Protein AF-A0A9W8CNE1-F1 (afdb_monomer)

Secondary structure (DSSP, 8-state):
-GGGT--GGGEEEEE----S-HHHHHHHHHHHHHHHHHTTPPTT--EEEE-THHHH---GGGHHHHHHHHHHHHHHH-EE---TT-SS--GGGGG-TTEEE-SS-EE-S--SEEEEEEEETTTEEEEEEEE-THHHHHHH-HHHHHHHHHHHHHHHHHHHHHHHHHHTTSS-SS---SS-SS-HHHHHHHHH-TT------GGG-EEEEESSSSTTSPEEEEEETT------EEEEEEEETTEEEEEEPTTS-EEEGGGS--S-SS--SPBHHHHHHGGG-----------------------------------------------------------------------------------------------------------------S-----

Radius of gyration: 38.46 Å; Cα contacts (8 Å, |Δi|>4): 371; chains: 1; bounding box: 72×103×127 Å

Mean predicted aligned error: 19.59 Å

Sequence (399 aa):
LAVWGLTADDIGLASFHGTSTAANDKNESDVLNTKLKHIGRTPGHVLPVVCQKWLTGHSKGAAAGYMLNGILQSMRTGLIPGNRNADNIDADFREYEYLLYLSKSVQTPGIKAALLTSFGFGQVGGELLIVHPDYLFAAAGTNAIDAYNIKLKDRDVKSYRYWQNTLVGNHPFIQVKDHPPYTIEQEKQVLLDPLARAHYDAKTKHLNCRKDATTKSDIVKVYNLGEDVDITCQVKGQLVSGTSVWDMTPDGCYVLDYYLQTGYSGIFKTLCSDLTDSASASQSPGSSSENGSSASSRSSGSSTASSPSNSSNDDDGLDGASDEDSSDIASEDEEGPLLSGDKSSGEHSGHTNSDLSDNISDDASDDESLSSGATGRAYKSAVGAVLAAVGVSCLIPVF

Organism: NCBI:txid147472

Nearest PDB structures (foldseek):
  7q5s-assembly1_D  TM=9.751E-01  e=9.884E-18  Thermochaetoides thermophila DSM 1495
  4v59-assembly1_D  TM=9.818E-01  e=2.657E-17  Thermomyces lanuginosus
  4v59-assembly1_B  TM=9.393E-01  e=1.346E-17  Thermomyces lanuginosus
  2vkz-assembly1_C  TM=9.313E-01  e=1.051E-17  Saccharomyces cerevisiae
  7bc4-assembly1_A  TM=9.118E-01  e=9.884E-18  Komagataella phaffii GS115

Solvent-accessible surface area (backbone atoms only — not comparable to full-atom values): 26806 Å² total; per-residue (Å²): 90,64,95,76,77,38,56,63,69,46,44,53,35,33,36,46,52,40,75,87,38,75,69,55,44,52,50,55,46,51,55,50,33,52,49,41,57,73,66,61,36,56,88,82,66,54,27,40,39,27,36,64,32,78,77,72,48,86,59,65,90,52,38,65,58,56,47,50,52,51,49,56,51,22,44,75,67,15,41,47,64,31,26,75,78,55,82,71,78,63,77,75,60,68,75,35,71,43,60,36,83,36,45,58,65,45,82,48,100,59,37,56,21,34,40,38,44,40,76,46,86,90,82,40,74,48,76,46,82,49,68,42,65,64,64,59,55,70,72,56,42,69,73,54,48,52,59,46,50,58,55,48,53,57,48,48,58,53,50,51,50,54,49,52,36,28,76,76,63,76,42,71,85,74,79,86,76,95,66,70,100,56,52,83,87,42,43,67,58,51,76,72,34,93,80,64,72,88,72,90,73,60,93,84,41,64,49,62,19,10,62,40,54,43,94,84,42,58,76,73,47,73,44,54,78,90,59,88,77,65,73,71,25,29,44,83,39,56,76,53,96,91,41,34,53,22,32,29,30,85,88,70,23,21,34,57,45,90,80,51,95,77,89,67,98,66,90,85,57,62,47,55,76,60,56,63,64,68,71,74,80,82,85,85,91,89,85,90,84,88,87,80,82,89,78,88,79,90,82,92,82,92,83,86,88,82,87,82,89,85,88,82,87,84,88,86,86,80,87,88,83,86,86,87,82,89,85,88,86,84,85,87,82,89,82,89,88,88,83,89,81,87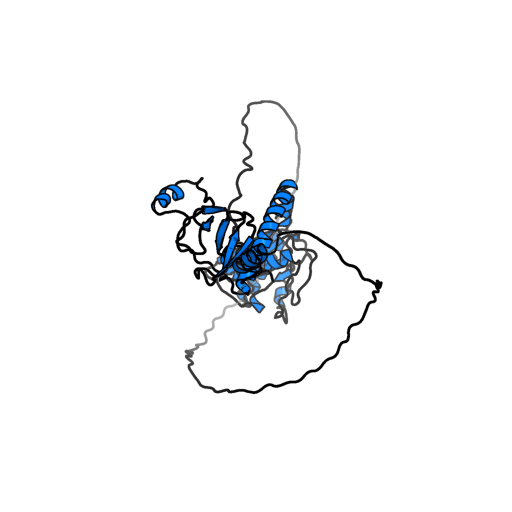,87,89,85,79,89,81,91,83,90,86,90,84,89,84,90,85,82,90,78,90,87,80,90,82,93,87,87,89,86,90,83,93,77,91,78,88,78,80,80,77,87,72,87,90,89,74,88,84,90,82,87,77,87,77,81,91,125

InterPro domains:
  IPR014031 Beta-ketoacyl synthase, C-terminal domain [PF02801] (4-86)
  IPR016039 Thiolase-like [G3DSA:3.40.47.10] (1-210)
  IPR016039 Thiolase-like [SSF53901] (2-134)
  IPR020841 Polyketide synthase, beta-ketoacyl synthase domain [PS52004] (1-132)

Structure (mmCIF, N/CA/C/O backbone):
data_AF-A0A9W8CNE1-F1
#
_entry.id   AF-A0A9W8CNE1-F1
#
loop_
_atom_site.group_PDB
_atom_site.id
_atom_site.type_symbol
_atom_site.label_atom_id
_atom_site.label_alt_id
_atom_site.label_comp_id
_atom_site.label_asym_id
_atom_site.label_entity_id
_atom_site.label_seq_id
_atom_site.pdbx_PDB_ins_code
_atom_site.Cartn_x
_atom_site.Cartn_y
_atom_site.Cartn_z
_atom_site.occupancy
_atom_site.B_iso_or_equiv
_atom_site.auth_seq_id
_atom_site.auth_comp_id
_atom_site.auth_asym_id
_atom_site.auth_atom_id
_atom_site.pdbx_PDB_model_num
ATOM 1 N N . LEU A 1 1 ? -12.112 11.354 3.362 1.00 96.69 1 LEU A N 1
ATOM 2 C CA . LEU A 1 1 ? -13.448 10.762 3.112 1.00 96.69 1 LEU A CA 1
ATOM 3 C C . LEU A 1 1 ? -14.270 11.638 2.165 1.00 96.69 1 LEU A C 1
ATOM 5 O O . LEU A 1 1 ? -14.418 11.242 1.019 1.00 96.69 1 LEU A O 1
ATOM 9 N N . ALA A 1 2 ? -14.681 12.847 2.571 1.00 97.31 2 ALA A N 1
ATOM 10 C CA . ALA A 1 2 ? -15.570 13.722 1.786 1.00 97.31 2 ALA A CA 1
ATOM 11 C C . ALA A 1 2 ? -15.135 13.999 0.330 1.00 97.31 2 ALA A C 1
ATOM 13 O O . ALA A 1 2 ? -15.979 14.006 -0.557 1.00 97.31 2 ALA A O 1
ATOM 14 N N . VAL A 1 3 ? -13.828 14.146 0.061 1.00 97.31 3 VAL A N 1
ATOM 15 C CA . VAL A 1 3 ? -13.279 14.311 -1.308 1.00 97.31 3 VAL A CA 1
ATOM 16 C C . VAL A 1 3 ? -13.727 13.196 -2.265 1.00 97.31 3 VAL A C 1
ATOM 18 O O . VAL A 1 3 ? -13.893 13.438 -3.454 1.00 97.31 3 VAL A O 1
ATOM 21 N N . TRP A 1 4 ? -13.958 11.991 -1.742 1.00 97.06 4 TRP A N 1
ATOM 22 C CA . TRP A 1 4 ? -14.390 10.811 -2.494 1.00 97.06 4 TRP A CA 1
ATOM 23 C C . TRP A 1 4 ? -15.872 10.471 -2.273 1.00 97.06 4 TRP A C 1
ATOM 25 O O . TRP A 1 4 ? -16.295 9.363 -2.585 1.00 97.06 4 TRP A O 1
ATOM 35 N N . GLY A 1 5 ? -16.658 11.389 -1.697 1.00 97.00 5 GLY A N 1
ATOM 36 C CA . GLY A 1 5 ? -18.071 11.154 -1.383 1.00 97.00 5 GLY A CA 1
ATOM 37 C C . GLY A 1 5 ? -18.303 10.144 -0.254 1.00 97.00 5 GLY A C 1
ATOM 38 O O . GLY A 1 5 ? -19.382 9.570 -0.166 1.00 97.00 5 GLY A O 1
ATOM 39 N N . LEU A 1 6 ? -17.293 9.912 0.590 1.00 98.12 6 LEU A N 1
ATOM 40 C CA . LEU A 1 6 ? -17.371 8.986 1.719 1.00 98.12 6 LEU A CA 1
ATOM 41 C C . LEU A 1 6 ? -17.672 9.710 3.031 1.00 98.12 6 LEU A C 1
ATOM 43 O O . LEU A 1 6 ? -17.256 10.857 3.235 1.00 98.12 6 LEU A O 1
ATOM 47 N N . THR A 1 7 ? -18.315 8.993 3.942 1.00 98.31 7 THR A N 1
ATOM 48 C CA . THR A 1 7 ? -18.678 9.428 5.296 1.00 98.31 7 THR A CA 1
ATOM 49 C C . THR A 1 7 ? -17.870 8.680 6.357 1.00 98.31 7 THR A C 1
ATOM 51 O O . THR A 1 7 ? -17.129 7.744 6.043 1.00 98.31 7 THR A O 1
ATOM 54 N N . ALA A 1 8 ? -18.010 9.076 7.627 1.00 97.88 8 ALA A N 1
ATOM 55 C CA . ALA A 1 8 ? -17.414 8.356 8.752 1.00 97.88 8 ALA A CA 1
ATOM 56 C C . ALA A 1 8 ? -17.844 6.882 8.794 1.00 97.88 8 ALA A C 1
ATOM 58 O O . ALA A 1 8 ? -17.048 6.042 9.207 1.00 97.88 8 ALA A O 1
ATOM 59 N N . ASP A 1 9 ? -19.055 6.561 8.329 1.00 98.50 9 ASP A N 1
ATOM 60 C CA . ASP A 1 9 ? -19.600 5.204 8.276 1.00 98.50 9 ASP A CA 1
ATOM 61 C C . ASP A 1 9 ? -18.922 4.317 7.218 1.00 98.50 9 ASP A C 1
ATOM 63 O O . ASP A 1 9 ? -18.874 3.100 7.361 1.00 98.50 9 ASP A O 1
ATOM 67 N N . ASP A 1 10 ? -18.282 4.893 6.201 1.00 98.44 10 ASP A N 1
ATOM 68 C CA . ASP A 1 10 ? -17.610 4.108 5.158 1.00 98.44 10 ASP A CA 1
ATOM 69 C C . ASP A 1 10 ? -16.233 3.557 5.579 1.00 98.44 10 ASP A C 1
ATOM 71 O O . ASP A 1 10 ? -15.589 2.827 4.818 1.00 98.44 10 ASP A O 1
ATOM 75 N N . ILE A 1 11 ? -15.766 3.878 6.790 1.00 98.50 11 ILE A N 1
ATOM 76 C CA . ILE A 1 11 ? -14.579 3.250 7.379 1.00 98.50 11 ILE A CA 1
ATOM 77 C C . ILE A 1 11 ? -14.954 1.821 7.798 1.00 98.50 11 ILE A C 1
ATOM 79 O O . ILE A 1 11 ? -15.793 1.624 8.674 1.00 98.50 11 ILE A O 1
ATOM 83 N N . GLY A 1 12 ? -14.358 0.822 7.149 1.00 98.06 12 GLY A N 1
ATOM 84 C CA . GLY A 1 12 ? -14.720 -0.589 7.315 1.00 98.06 12 GLY A CA 1
ATOM 85 C C . GLY A 1 12 ? -13.839 -1.369 8.289 1.00 98.06 12 GLY A C 1
ATOM 86 O O . GLY A 1 12 ? -14.259 -2.416 8.768 1.00 98.06 12 GLY A O 1
ATOM 87 N N . LEU A 1 13 ? -12.631 -0.884 8.587 1.00 98.44 13 LEU A N 1
ATOM 88 C CA . LEU A 1 13 ? -11.755 -1.452 9.618 1.00 98.44 13 LEU A CA 1
ATOM 89 C C . LEU A 1 13 ? -10.748 -0.419 10.132 1.00 98.44 13 LEU A C 1
ATOM 91 O O . LEU A 1 13 ? -10.423 0.545 9.431 1.00 98.44 13 LEU A O 1
ATOM 95 N N . ALA A 1 14 ? -10.212 -0.660 11.324 1.00 98.62 14 ALA A N 1
ATOM 96 C CA . ALA A 1 14 ? -9.041 0.032 11.847 1.00 98.62 14 ALA A CA 1
ATOM 97 C C . ALA A 1 14 ? -7.933 -0.972 12.186 1.00 98.62 14 ALA A C 1
ATOM 99 O O . ALA A 1 14 ? -8.137 -1.892 12.975 1.00 98.62 14 ALA A O 1
ATOM 100 N N . SER A 1 15 ? -6.746 -0.793 11.609 1.00 98.69 15 SER A N 1
ATOM 101 C CA . SER A 1 15 ? -5.543 -1.513 12.021 1.00 98.69 15 SER A CA 1
ATOM 102 C C . SER A 1 15 ? -4.876 -0.753 13.157 1.00 98.69 15 SER A C 1
ATOM 104 O O . SER A 1 15 ? -4.323 0.328 12.948 1.00 98.69 15 SER A O 1
ATOM 106 N N . PHE A 1 16 ? -4.913 -1.340 14.346 1.00 98.62 16 PHE A N 1
ATOM 107 C CA . PHE A 1 16 ? -4.368 -0.739 15.556 1.00 98.62 16 PHE A CA 1
ATOM 108 C C . PHE A 1 16 ? -2.868 -0.961 15.657 1.00 98.62 16 PHE A C 1
ATOM 110 O O . PHE A 1 16 ? -2.337 -1.983 15.197 1.00 98.62 16 PHE A O 1
ATOM 117 N N . HIS A 1 17 ? -2.192 -0.026 16.321 1.00 98.44 17 HIS A N 1
ATOM 118 C CA . HIS A 1 17 ? -0.843 -0.231 16.799 1.00 98.44 17 HIS A CA 1
ATOM 119 C C . HIS A 1 17 ? -0.814 -1.446 17.721 1.00 98.44 17 HIS A C 1
ATOM 121 O O . HIS A 1 17 ? 0.040 -2.298 17.501 1.00 98.44 17 HIS A O 1
ATOM 127 N N . GLY A 1 18 ? -1.764 -1.579 18.652 1.00 97.25 18 GLY A N 1
ATOM 128 C CA . GLY A 1 18 ? -2.101 -2.830 19.343 1.00 97.25 18 GLY A CA 1
ATOM 129 C C . GLY A 1 18 ? -0.875 -3.613 19.806 1.00 97.25 18 GLY A C 1
ATOM 130 O O . GLY A 1 18 ? -0.558 -4.667 19.252 1.00 97.25 18 GLY A O 1
ATOM 131 N N . THR A 1 19 ? -0.131 -3.050 20.754 1.00 97.25 19 THR A N 1
ATOM 132 C CA . THR A 1 19 ? 1.165 -3.594 21.200 1.00 97.25 19 THR A CA 1
ATOM 133 C C . THR A 1 19 ? 1.034 -4.630 22.301 1.00 97.25 19 THR A C 1
ATOM 135 O O . THR A 1 19 ? 2.057 -5.153 22.740 1.00 97.25 19 THR A O 1
ATOM 138 N N . SER A 1 20 ? -0.193 -4.945 22.728 1.00 97.56 20 SER A N 1
ATOM 139 C CA . SER A 1 20 ? -0.461 -5.804 23.881 1.00 97.56 20 SER A CA 1
ATOM 140 C C . SER A 1 20 ? 0.072 -5.210 25.191 1.00 97.56 20 SER A C 1
ATOM 142 O O . SER A 1 20 ? 0.386 -5.943 26.128 1.00 97.56 20 SER A O 1
ATOM 144 N N . THR A 1 21 ? 0.190 -3.879 25.266 1.00 97.19 21 THR A N 1
ATOM 145 C CA . THR A 1 21 ? 0.538 -3.168 26.503 1.00 97.19 21 THR A CA 1
ATOM 146 C C . THR A 1 21 ? -0.691 -2.446 27.038 1.00 97.19 21 THR A C 1
ATOM 148 O O . THR A 1 21 ? -1.426 -1.818 26.275 1.00 97.19 21 THR A O 1
ATOM 151 N N . ALA A 1 22 ? -0.899 -2.503 28.357 1.00 95.19 22 ALA A N 1
ATOM 152 C CA . ALA A 1 22 ? -2.088 -1.937 28.998 1.00 95.19 22 ALA A CA 1
ATOM 153 C C . ALA A 1 22 ? -2.283 -0.447 28.664 1.00 95.19 22 ALA A C 1
ATOM 155 O O . ALA A 1 22 ? -3.384 -0.015 28.332 1.00 95.19 22 ALA A O 1
ATOM 156 N N . ALA A 1 23 ? -1.196 0.332 28.694 1.00 95.94 23 ALA A N 1
ATOM 157 C CA . ALA A 1 23 ? -1.245 1.761 28.412 1.00 95.94 23 ALA A CA 1
ATOM 158 C C . ALA A 1 23 ? -1.591 2.064 26.945 1.00 95.94 23 ALA A C 1
ATOM 160 O O . ALA A 1 23 ? -2.454 2.902 26.688 1.00 95.94 23 ALA A O 1
ATOM 161 N N . ASN A 1 24 ? -0.942 1.394 25.983 1.00 97.12 24 ASN A N 1
ATOM 162 C CA . ASN A 1 24 ? -1.179 1.660 24.564 1.00 97.12 24 ASN A CA 1
ATOM 163 C C . ASN A 1 24 ? -2.590 1.257 24.153 1.00 97.12 24 ASN A C 1
ATOM 165 O O . ASN A 1 24 ? -3.294 2.057 23.546 1.00 97.12 24 ASN A O 1
ATOM 169 N N . ASP A 1 25 ? -2.988 0.023 24.458 1.00 97.75 25 ASP A N 1
ATOM 170 C CA . ASP A 1 25 ? -4.200 -0.554 23.883 1.00 97.75 25 ASP A CA 1
ATOM 171 C C . ASP A 1 25 ? -5.451 0.141 24.447 1.00 97.75 25 ASP A C 1
ATOM 173 O O . ASP A 1 25 ? -6.402 0.375 23.700 1.00 97.75 25 ASP A O 1
ATOM 177 N N . LYS A 1 26 ? -5.412 0.586 25.714 1.00 98.19 26 LYS A N 1
ATOM 178 C CA . LYS A 1 26 ? -6.445 1.447 26.311 1.00 98.19 26 LYS A CA 1
ATOM 179 C C . LYS A 1 26 ? -6.484 2.831 25.656 1.00 98.19 26 LYS A C 1
ATOM 181 O O . LYS A 1 26 ? -7.533 3.255 25.180 1.00 98.19 26 LYS A O 1
ATOM 186 N N . ASN A 1 27 ? -5.340 3.517 25.576 1.00 98.25 27 ASN A N 1
ATOM 187 C CA . ASN A 1 27 ? -5.248 4.859 24.988 1.00 98.25 27 ASN A CA 1
ATOM 188 C C . ASN A 1 27 ? -5.688 4.888 23.516 1.00 98.25 27 ASN A C 1
ATOM 190 O O . ASN A 1 27 ? -6.437 5.764 23.100 1.00 98.25 27 ASN A O 1
ATOM 194 N N . GLU A 1 28 ? -5.217 3.937 22.713 1.00 98.25 28 GLU A N 1
ATOM 195 C CA . GLU A 1 28 ? -5.538 3.861 21.289 1.00 98.25 28 GLU A CA 1
ATOM 196 C C . GLU A 1 28 ? -7.036 3.622 21.056 1.00 98.25 28 GLU A C 1
ATOM 198 O O . GLU A 1 28 ? -7.637 4.245 20.175 1.00 98.25 28 GLU A O 1
ATOM 203 N N . SER A 1 29 ? -7.643 2.780 21.893 1.00 98.62 29 SER A N 1
ATOM 204 C CA . SER A 1 29 ? -9.080 2.519 21.870 1.00 98.62 29 SER A CA 1
ATOM 205 C C . SER A 1 29 ? -9.892 3.759 22.247 1.00 98.62 29 SER A C 1
ATOM 207 O O . SER A 1 29 ? -10.795 4.140 21.500 1.00 98.62 29 SER A O 1
ATOM 209 N N . ASP A 1 30 ? -9.529 4.442 23.335 1.00 98.56 30 ASP A N 1
ATOM 210 C CA . ASP A 1 30 ? -10.184 5.681 23.768 1.00 98.56 30 ASP A CA 1
ATOM 211 C C . ASP A 1 30 ? -10.113 6.777 22.694 1.00 98.56 30 ASP A C 1
ATOM 213 O O . ASP A 1 30 ? -11.139 7.318 22.266 1.00 98.56 30 ASP A O 1
ATOM 217 N N . VAL A 1 31 ? -8.912 7.049 22.176 1.00 98.19 31 VAL A N 1
ATOM 218 C CA . VAL A 1 31 ? -8.694 8.083 21.157 1.00 98.19 31 VAL A CA 1
ATOM 219 C C . VAL A 1 31 ? -9.522 7.803 19.904 1.00 98.19 31 VAL A C 1
ATOM 221 O O . VAL A 1 31 ? -10.168 8.716 19.375 1.00 98.19 31 VAL A O 1
ATOM 224 N N . LEU A 1 32 ? -9.532 6.562 19.404 1.00 98.38 32 LEU A N 1
ATOM 225 C CA . LEU A 1 32 ? -10.303 6.247 18.204 1.00 98.38 32 LEU A CA 1
ATOM 226 C C . LEU A 1 32 ? -11.811 6.295 18.466 1.00 98.38 32 LEU A C 1
ATOM 228 O O . LEU A 1 32 ? -12.537 6.867 17.652 1.00 98.38 32 LEU A O 1
ATOM 232 N N . ASN A 1 33 ? -12.280 5.748 19.585 1.00 98.62 33 ASN A N 1
ATOM 233 C CA . ASN A 1 33 ? -13.692 5.771 19.957 1.00 98.62 33 ASN A CA 1
ATOM 234 C C . ASN A 1 33 ? -14.218 7.210 20.081 1.00 98.62 33 ASN A C 1
ATOM 236 O O . ASN A 1 33 ? -15.224 7.571 19.464 1.00 98.62 33 ASN A O 1
ATOM 240 N N . THR A 1 34 ? -13.481 8.061 20.796 1.00 98.50 34 THR A N 1
ATOM 241 C CA . THR A 1 34 ? -13.789 9.487 20.961 1.00 98.50 34 THR A CA 1
ATOM 242 C C . THR A 1 34 ? -13.803 10.214 19.619 1.00 98.50 34 THR A C 1
ATOM 244 O O . THR A 1 34 ? -14.719 10.993 19.339 1.00 98.50 34 THR A O 1
ATOM 247 N N . LYS A 1 35 ? -12.844 9.920 18.735 1.00 98.06 35 LYS A N 1
ATOM 248 C CA . LYS A 1 35 ? -12.810 10.500 17.388 1.00 98.06 35 LYS A CA 1
ATOM 249 C C . LYS A 1 35 ? -14.009 10.074 16.545 1.00 98.06 35 LYS A C 1
ATOM 251 O O . LYS A 1 35 ? -14.624 10.937 15.927 1.00 98.06 35 LYS A O 1
ATOM 256 N N . LEU A 1 36 ? -14.354 8.785 16.519 1.00 98.25 36 LEU A N 1
ATOM 257 C CA . LEU A 1 36 ? -15.506 8.268 15.768 1.00 98.25 36 LEU A CA 1
ATOM 258 C C . LEU A 1 36 ? -16.810 8.926 16.232 1.00 98.25 36 LEU A C 1
ATOM 260 O O . LEU A 1 36 ? -17.604 9.362 15.397 1.00 98.25 36 LEU A O 1
ATOM 264 N N . LYS A 1 37 ? -16.977 9.091 17.549 1.00 98.19 37 LYS A N 1
ATOM 265 C CA . LYS A 1 37 ? -18.092 9.840 18.139 1.00 98.19 37 LYS A CA 1
ATOM 266 C C . LYS A 1 37 ? -18.121 11.292 17.661 1.00 98.19 37 LYS A C 1
ATOM 268 O O . LYS A 1 37 ? -19.167 11.782 17.248 1.00 98.19 37 LYS A O 1
ATOM 273 N N . HIS A 1 38 ? -16.975 11.973 17.690 1.00 98.31 38 HIS A N 1
ATOM 274 C CA . HIS A 1 38 ? -16.868 13.380 17.302 1.00 98.31 38 HIS A CA 1
ATOM 275 C C . HIS A 1 38 ? -17.196 13.620 15.822 1.00 98.31 38 HIS A C 1
ATOM 277 O O . HIS A 1 38 ? -17.858 14.600 15.492 1.00 98.31 38 HIS A O 1
ATOM 283 N N . ILE A 1 39 ? -16.776 12.718 14.931 1.00 96.94 39 ILE A N 1
ATOM 284 C CA . ILE A 1 39 ? -17.033 12.837 13.486 1.00 96.94 39 ILE A CA 1
ATOM 285 C C . ILE A 1 39 ? -18.412 12.309 13.061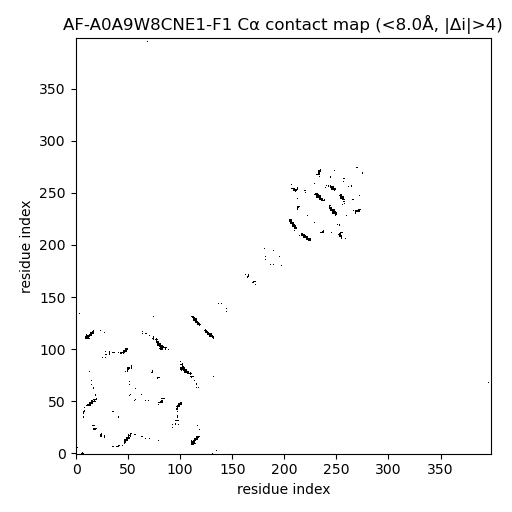 1.00 96.94 39 ILE A C 1
ATOM 287 O O . ILE A 1 39 ? -18.685 12.224 11.864 1.00 96.94 39 ILE A O 1
ATOM 291 N N . GLY A 1 40 ? -19.271 11.945 14.019 1.00 96.75 40 GLY A N 1
ATOM 292 C CA . GLY A 1 40 ? -20.651 11.540 13.759 1.00 96.75 40 GLY A CA 1
ATOM 293 C C . GLY A 1 40 ? -20.799 10.146 13.151 1.00 96.75 40 GLY A C 1
ATOM 294 O O . GLY A 1 40 ? -21.703 9.940 12.346 1.00 96.75 40 GLY A O 1
ATOM 295 N N . ARG A 1 41 ? -19.923 9.191 13.502 1.00 98.19 41 ARG A N 1
ATOM 296 C CA . ARG A 1 41 ? -20.153 7.766 13.201 1.00 98.19 41 ARG A CA 1
ATOM 297 C C . ARG A 1 41 ? -21.503 7.342 13.794 1.00 98.19 41 ARG A C 1
ATOM 299 O O . ARG A 1 41 ? -21.806 7.688 14.935 1.00 98.19 41 ARG A O 1
ATOM 306 N N . THR A 1 42 ? -22.302 6.586 13.046 1.00 98.50 42 THR A N 1
ATOM 307 C CA . THR A 1 42 ? -23.639 6.186 13.504 1.00 98.50 42 THR A CA 1
ATOM 308 C C . THR A 1 42 ? -23.541 5.215 14.696 1.00 98.50 42 THR A C 1
ATOM 310 O O . THR A 1 42 ? -22.830 4.210 14.595 1.00 98.50 42 THR A O 1
ATOM 313 N N . PRO A 1 43 ? -24.239 5.451 15.828 1.00 97.44 43 PRO A N 1
ATOM 314 C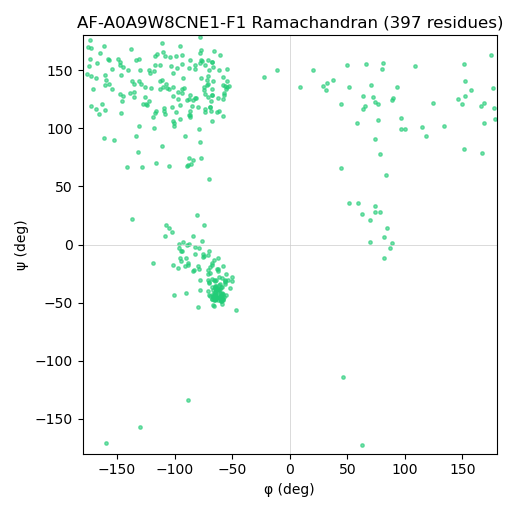 CA . PRO A 1 43 ? -24.268 4.508 16.949 1.00 97.44 43 PRO A CA 1
ATOM 315 C C . PRO A 1 43 ? -24.713 3.104 16.519 1.00 97.44 43 PRO A C 1
ATOM 317 O O . PRO A 1 43 ? -25.656 2.947 15.747 1.00 97.44 43 PRO A O 1
ATOM 320 N N . GLY A 1 44 ? -24.018 2.072 17.003 1.00 95.69 44 GLY A N 1
ATOM 321 C CA . GLY A 1 44 ? -24.228 0.680 16.587 1.00 95.69 44 GLY A CA 1
ATOM 322 C C . GLY A 1 44 ? -23.522 0.292 15.281 1.00 95.69 44 GLY A C 1
ATOM 323 O O . GLY A 1 44 ? -23.391 -0.898 14.992 1.00 95.69 44 GLY A O 1
ATOM 324 N N . HIS A 1 45 ? -22.990 1.254 14.520 1.00 96.56 45 HIS A N 1
ATOM 325 C CA . HIS A 1 45 ? -22.182 0.979 13.336 1.00 96.56 45 HIS A CA 1
ATOM 326 C C . HIS A 1 45 ? -20.710 0.756 13.706 1.00 96.56 45 HIS A C 1
ATOM 328 O O . HIS A 1 45 ? -19.831 1.574 13.417 1.00 96.56 45 HIS A O 1
ATOM 334 N N . VAL A 1 46 ? -20.463 -0.366 14.382 1.00 96.44 46 VAL A N 1
ATOM 335 C CA . VAL A 1 46 ? -19.159 -0.726 14.951 1.00 96.44 46 VAL A CA 1
ATOM 336 C C . VAL A 1 46 ? -18.060 -0.860 13.895 1.00 96.44 46 VAL A C 1
ATOM 338 O O . VAL A 1 46 ? -18.304 -1.232 12.745 1.00 96.44 46 VAL A O 1
ATOM 341 N N . LEU A 1 47 ? -16.831 -0.564 14.306 1.00 98.19 47 LEU A N 1
ATOM 342 C CA . LEU A 1 47 ? -15.625 -0.622 13.500 1.00 98.19 47 LEU A CA 1
ATOM 343 C C . LEU A 1 47 ? -14.759 -1.811 13.942 1.00 98.19 47 LEU A C 1
ATOM 345 O O . LEU A 1 47 ? -14.217 -1.791 15.050 1.00 98.19 47 LEU A O 1
ATOM 349 N N . PRO A 1 48 ? -14.597 -2.840 13.094 1.00 98.38 48 PRO A N 1
ATOM 350 C CA . PRO A 1 48 ? -13.674 -3.934 13.353 1.00 98.38 48 PRO A CA 1
ATOM 351 C C . PRO A 1 48 ? -12.235 -3.456 13.574 1.00 98.38 48 PRO A C 1
ATOM 353 O O . PRO A 1 48 ? -11.673 -2.730 12.748 1.00 98.38 48 PRO A O 1
ATOM 356 N N . VAL A 1 49 ? -11.633 -3.913 14.669 1.00 98.31 49 VAL A N 1
ATOM 357 C CA . VAL A 1 49 ? -10.249 -3.629 15.052 1.00 98.31 49 VAL A CA 1
ATOM 358 C C . VAL A 1 49 ? -9.351 -4.815 14.705 1.00 98.31 49 VAL A C 1
ATOM 360 O O . VAL A 1 49 ? -9.614 -5.952 15.103 1.00 98.31 49 VAL A O 1
ATOM 363 N N . VAL A 1 50 ? -8.261 -4.542 13.987 1.00 98.69 50 VAL A N 1
ATOM 364 C CA . VAL A 1 50 ? -7.225 -5.515 13.620 1.00 98.69 50 VAL A CA 1
ATOM 365 C C . VAL A 1 50 ? -5.944 -5.226 14.401 1.00 98.69 50 VAL A C 1
ATOM 367 O O . VAL A 1 50 ? -5.277 -4.220 14.162 1.00 98.69 50 VAL A O 1
ATOM 370 N N . CYS A 1 51 ? -5.549 -6.148 15.281 1.00 98.12 51 CYS A N 1
ATOM 371 C CA . CYS A 1 51 ? -4.317 -6.055 16.076 1.00 98.12 51 CYS A CA 1
ATOM 372 C C . CYS A 1 51 ? -3.227 -7.001 15.545 1.00 98.12 51 CYS A C 1
ATOM 374 O O . CYS A 1 51 ? -2.867 -7.963 16.213 1.00 98.12 51 CYS A O 1
ATOM 376 N N . GLN A 1 52 ? -2.690 -6.758 14.343 1.00 98.56 52 GLN A N 1
ATOM 377 C CA . GLN A 1 52 ? -1.770 -7.673 13.627 1.00 98.56 52 GLN A CA 1
ATOM 378 C C . GLN A 1 52 ? -0.570 -8.186 14.458 1.00 98.56 52 GLN A C 1
ATOM 380 O O . GLN A 1 52 ? -0.078 -9.292 14.220 1.00 98.56 52 GLN A O 1
ATOM 385 N N . LYS A 1 53 ? -0.113 -7.412 15.452 1.00 98.31 53 LYS A N 1
ATOM 386 C CA . LYS A 1 53 ? 1.055 -7.745 16.283 1.00 98.31 53 LYS A CA 1
ATOM 387 C C . LYS A 1 53 ? 0.871 -8.979 17.162 1.00 98.31 53 LYS A C 1
ATOM 389 O O . LYS A 1 53 ? 1.882 -9.511 17.612 1.00 98.31 53 LYS A O 1
ATOM 394 N N . TRP A 1 54 ? -0.356 -9.481 17.333 1.00 97.81 54 TRP A N 1
ATOM 395 C CA . TRP A 1 54 ? -0.582 -10.786 17.967 1.00 97.81 54 TRP A CA 1
ATOM 396 C C . TRP A 1 54 ? 0.185 -11.912 17.255 1.00 97.81 54 TRP A C 1
ATOM 398 O O . TRP A 1 54 ? 0.619 -12.862 17.899 1.00 97.81 54 TRP A O 1
ATOM 408 N N . LEU A 1 55 ? 0.369 -11.788 15.933 1.00 98.31 55 LEU A N 1
ATOM 409 C CA . LEU A 1 55 ? 1.063 -12.765 15.097 1.00 98.31 55 LEU A CA 1
ATOM 410 C C . LEU A 1 55 ? 2.499 -12.341 14.780 1.00 98.31 55 LEU A C 1
ATOM 412 O O . LEU A 1 55 ? 3.409 -13.162 14.799 1.00 98.31 55 LEU A O 1
ATOM 416 N N . THR A 1 56 ? 2.712 -11.067 14.444 1.00 98.12 56 THR A N 1
ATOM 417 C CA . THR A 1 56 ? 4.009 -10.596 13.927 1.00 98.12 56 THR A CA 1
ATOM 418 C C . THR A 1 56 ? 4.974 -10.123 15.011 1.00 98.12 56 THR A C 1
ATOM 420 O O . THR A 1 56 ? 6.128 -9.823 14.706 1.00 98.12 56 THR A O 1
ATOM 423 N N . GLY A 1 57 ? 4.499 -9.948 16.248 1.00 97.88 57 GLY A N 1
ATOM 424 C CA . GLY A 1 57 ? 5.194 -9.156 17.259 1.00 97.88 57 GLY A CA 1
ATOM 425 C C . GLY A 1 57 ? 5.330 -7.679 16.858 1.00 97.88 57 GLY A C 1
ATOM 426 O O . GLY A 1 57 ? 4.775 -7.219 15.851 1.00 97.88 57 GLY A O 1
ATOM 427 N N . HIS A 1 58 ? 6.082 -6.912 17.654 1.00 97.94 58 HIS A N 1
ATOM 428 C CA . HIS A 1 58 ? 6.296 -5.484 17.418 1.00 97.94 58 HIS A CA 1
ATOM 429 C C . HIS A 1 58 ? 7.653 -5.192 16.753 1.00 97.94 58 HIS A C 1
ATOM 431 O O . HIS A 1 58 ? 8.686 -5.076 17.406 1.00 97.94 58 HIS A O 1
ATOM 437 N N . SER A 1 59 ? 7.637 -4.943 15.440 1.00 96.94 59 SER A N 1
ATOM 438 C CA . SER A 1 59 ? 8.829 -4.647 14.620 1.00 96.94 59 SER A CA 1
ATOM 439 C C . SER A 1 59 ? 9.331 -3.189 14.690 1.00 96.94 59 SER A C 1
ATOM 441 O O . SER A 1 59 ? 9.973 -2.700 13.757 1.00 96.94 59 SER A O 1
ATOM 443 N N . LYS A 1 60 ? 9.041 -2.472 15.788 1.00 95.88 60 LYS A N 1
ATOM 444 C CA . LYS A 1 60 ? 9.398 -1.055 16.009 1.00 95.88 60 LYS A CA 1
ATOM 445 C C . LYS A 1 60 ? 9.078 -0.181 14.783 1.00 95.88 60 LYS A C 1
ATOM 447 O O . LYS A 1 60 ? 7.910 -0.048 14.428 1.00 95.88 60 LYS A O 1
ATOM 452 N N . GLY A 1 61 ? 10.094 0.375 14.115 1.00 95.06 61 GLY A N 1
ATOM 453 C CA . GLY A 1 61 ? 9.928 1.288 12.978 1.00 95.06 61 GLY A CA 1
ATOM 454 C C . GLY A 1 61 ? 9.206 0.685 11.766 1.00 95.06 61 GLY A C 1
ATOM 455 O O . GLY A 1 61 ? 8.527 1.411 11.048 1.00 95.06 61 GLY A O 1
ATOM 456 N N . ALA A 1 62 ? 9.280 -0.634 11.557 1.00 97.62 62 ALA A N 1
ATOM 457 C CA . ALA A 1 62 ? 8.604 -1.294 10.435 1.00 97.62 62 ALA A CA 1
ATOM 458 C C . ALA A 1 62 ? 7.118 -1.599 10.705 1.00 97.62 62 ALA A C 1
ATOM 460 O O . ALA A 1 62 ? 6.400 -2.006 9.789 1.00 97.62 62 ALA A O 1
ATOM 461 N N . ALA A 1 63 ? 6.638 -1.400 11.939 1.00 97.56 63 ALA A N 1
ATOM 462 C CA . ALA A 1 63 ? 5.320 -1.858 12.371 1.00 97.56 63 ALA A CA 1
ATOM 463 C C . ALA A 1 63 ? 4.179 -1.298 11.509 1.00 97.56 63 ALA A C 1
ATOM 465 O O . ALA A 1 63 ? 3.333 -2.058 11.043 1.00 97.56 63 ALA A O 1
ATOM 466 N N . ALA A 1 64 ? 4.185 0.011 11.239 1.00 97.75 64 ALA A N 1
ATOM 467 C CA . ALA A 1 64 ? 3.162 0.642 10.407 1.00 97.75 64 ALA A CA 1
ATOM 468 C C . ALA A 1 64 ? 3.207 0.155 8.945 1.00 97.75 64 ALA A C 1
ATOM 470 O O . ALA A 1 64 ? 2.166 0.063 8.301 1.00 97.75 64 ALA A O 1
ATOM 47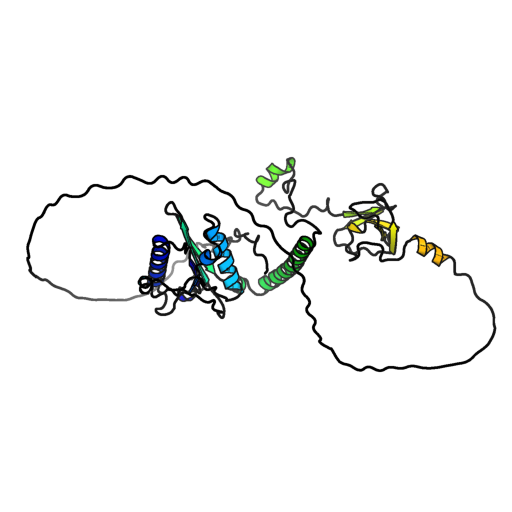1 N N . GLY A 1 65 ? 4.385 -0.217 8.430 1.00 98.25 65 GLY A N 1
ATOM 472 C CA . GLY A 1 65 ? 4.522 -0.788 7.087 1.00 98.25 65 GLY A CA 1
ATOM 473 C C . GLY A 1 65 ? 3.833 -2.150 6.959 1.00 98.25 65 GLY A C 1
ATOM 474 O O . GLY A 1 65 ? 3.104 -2.389 6.000 1.00 98.25 65 GLY A O 1
ATOM 475 N N . TYR A 1 66 ? 3.995 -3.026 7.955 1.00 98.44 66 TYR A N 1
ATOM 476 C CA . TYR A 1 66 ? 3.321 -4.334 7.973 1.00 98.44 66 TYR A CA 1
ATOM 477 C C . TYR A 1 66 ? 1.804 -4.197 8.121 1.00 98.44 66 TYR A C 1
ATOM 479 O O . TYR A 1 66 ? 1.048 -4.900 7.443 1.00 98.44 66 TYR A O 1
ATOM 487 N N . MET A 1 67 ? 1.366 -3.248 8.949 1.00 98.62 67 MET A N 1
ATOM 488 C CA . MET A 1 67 ? -0.050 -2.934 9.139 1.00 98.62 67 MET A CA 1
ATOM 489 C C . MET A 1 67 ? -0.672 -2.393 7.851 1.00 98.62 67 MET A C 1
ATOM 491 O O . MET A 1 67 ? -1.739 -2.851 7.448 1.00 98.62 67 MET A O 1
ATOM 495 N N . LEU A 1 68 ? 0.019 -1.489 7.148 1.00 98.69 68 LEU A N 1
ATOM 496 C CA . LEU A 1 68 ? -0.436 -0.968 5.859 1.00 98.69 68 LEU A CA 1
ATOM 497 C C . LEU A 1 68 ? -0.580 -2.089 4.824 1.00 98.69 68 LEU A C 1
ATOM 499 O O . LEU A 1 68 ? -1.608 -2.166 4.155 1.00 98.69 68 LEU A O 1
ATOM 503 N N . ASN A 1 69 ? 0.393 -3.000 4.738 1.00 98.62 69 ASN A N 1
ATOM 504 C CA . ASN A 1 69 ? 0.293 -4.168 3.860 1.00 98.62 69 ASN A CA 1
ATOM 505 C C . ASN A 1 69 ? -0.934 -5.033 4.199 1.00 98.62 69 ASN A C 1
ATOM 507 O O . ASN A 1 69 ? -1.657 -5.446 3.292 1.00 98.62 69 ASN A O 1
ATOM 511 N N . GLY A 1 70 ? -1.216 -5.250 5.488 1.00 98.50 70 GLY A N 1
ATOM 512 C CA . GLY A 1 70 ? -2.405 -5.975 5.947 1.00 98.50 70 GLY A CA 1
ATOM 513 C C . GLY A 1 70 ? -3.720 -5.283 5.573 1.00 98.50 70 GLY A C 1
ATOM 514 O O . GLY A 1 70 ? -4.667 -5.946 5.145 1.00 98.50 70 GLY A O 1
ATOM 515 N N . ILE A 1 71 ? -3.777 -3.949 5.653 1.00 98.69 71 ILE A N 1
ATOM 516 C CA . ILE A 1 71 ? -4.932 -3.164 5.190 1.00 98.69 71 ILE A CA 1
ATOM 517 C C . ILE A 1 71 ? -5.141 -3.343 3.687 1.00 98.69 71 ILE A C 1
ATOM 519 O O . ILE A 1 71 ? -6.261 -3.618 3.262 1.00 98.69 71 ILE A O 1
ATOM 523 N N . LEU A 1 72 ? -4.083 -3.218 2.881 1.00 98.50 72 LEU A N 1
ATOM 524 C CA . LEU A 1 72 ? -4.175 -3.362 1.424 1.00 98.50 72 LEU A CA 1
ATOM 525 C C . LEU A 1 72 ? -4.645 -4.770 1.025 1.00 98.50 72 LEU A C 1
ATOM 527 O O . LEU A 1 72 ? -5.471 -4.916 0.123 1.00 98.50 72 LEU A O 1
ATOM 531 N N . GLN A 1 73 ? -4.175 -5.805 1.726 1.00 98.44 73 GLN A N 1
ATOM 532 C CA . GLN A 1 73 ? -4.648 -7.183 1.550 1.00 98.44 73 GLN A CA 1
ATOM 533 C C . GLN A 1 73 ? -6.121 -7.340 1.949 1.00 98.44 73 GLN A C 1
ATOM 535 O O . GLN A 1 73 ? -6.891 -7.961 1.213 1.00 98.44 73 GLN A O 1
ATOM 540 N N . SER A 1 74 ? -6.533 -6.740 3.068 1.00 98.38 74 SER A N 1
ATOM 541 C CA . SER A 1 74 ? -7.928 -6.764 3.528 1.00 98.38 74 SER A CA 1
ATOM 542 C C . SER A 1 74 ? -8.843 -6.061 2.525 1.00 98.38 74 SER A C 1
ATOM 544 O O . SER A 1 74 ? -9.861 -6.614 2.133 1.00 98.38 74 SER A O 1
ATOM 546 N N . MET A 1 75 ? -8.448 -4.890 2.017 1.00 98.00 75 MET A N 1
ATOM 547 C CA . MET A 1 75 ? -9.180 -4.162 0.974 1.00 98.00 75 MET A CA 1
ATOM 548 C C . MET A 1 75 ? -9.348 -4.985 -0.300 1.00 98.00 75 MET A C 1
ATOM 550 O O . MET A 1 75 ? -10.452 -5.067 -0.826 1.00 98.00 75 MET A O 1
ATOM 554 N N . ARG A 1 76 ? -8.278 -5.644 -0.757 1.00 97.19 76 ARG A N 1
ATOM 555 C CA . ARG A 1 76 ? -8.309 -6.484 -1.961 1.00 97.19 76 ARG A CA 1
ATOM 556 C C . ARG A 1 76 ? -9.220 -7.707 -1.816 1.00 97.19 76 ARG A C 1
ATOM 558 O O . ARG A 1 76 ? -9.812 -8.137 -2.799 1.00 97.19 76 ARG A O 1
ATOM 565 N N . THR A 1 77 ? -9.272 -8.310 -0.631 1.00 97.88 77 THR A N 1
ATOM 566 C CA . THR A 1 77 ? -9.954 -9.600 -0.403 1.00 97.88 77 THR A CA 1
ATOM 567 C C . THR A 1 77 ? -11.327 -9.462 0.253 1.00 97.88 77 THR A C 1
ATOM 569 O O . THR A 1 77 ? -12.114 -10.406 0.241 1.00 97.88 77 THR A O 1
ATOM 572 N N . GLY A 1 78 ? -11.621 -8.316 0.867 1.00 98.06 78 GLY A N 1
ATOM 573 C CA . GLY A 1 78 ? -12.767 -8.130 1.756 1.00 98.06 78 GLY A CA 1
ATOM 574 C C . GLY A 1 78 ? -12.647 -8.874 3.094 1.00 98.06 78 GLY A C 1
ATOM 575 O O . GLY A 1 78 ? -13.586 -8.826 3.889 1.00 98.06 78 GLY A O 1
ATOM 576 N N . LEU A 1 79 ? -11.536 -9.566 3.364 1.00 98.62 79 LEU A N 1
ATOM 577 C CA . LEU A 1 79 ? -11.339 -10.339 4.589 1.00 98.62 79 LEU A CA 1
ATOM 578 C C . LEU A 1 79 ? -10.757 -9.448 5.691 1.00 98.62 79 LEU A C 1
ATOM 580 O O . LEU A 1 79 ? -9.690 -8.866 5.517 1.00 98.62 79 LEU A O 1
ATOM 584 N N . ILE A 1 80 ? -11.419 -9.392 6.846 1.00 98.69 80 ILE A N 1
ATOM 585 C CA . ILE A 1 80 ? -10.897 -8.738 8.051 1.00 98.69 80 ILE A CA 1
ATOM 586 C C . ILE A 1 80 ? -10.312 -9.821 8.968 1.00 98.69 80 ILE A C 1
ATOM 588 O O . ILE A 1 80 ? -11.069 -10.668 9.457 1.00 98.69 80 ILE A O 1
ATOM 592 N N . PRO A 1 81 ? -8.989 -9.840 9.211 1.00 98.56 81 PRO A N 1
ATOM 593 C CA . PRO A 1 81 ? -8.372 -10.844 10.067 1.00 98.56 81 PRO A CA 1
ATOM 594 C C . PRO A 1 81 ? -8.671 -10.578 11.548 1.00 98.56 81 PRO A C 1
ATOM 596 O O . PRO A 1 81 ? -8.499 -9.468 12.044 1.00 98.56 81 PRO A O 1
ATOM 599 N N . GLY A 1 82 ? -9.078 -11.625 12.266 1.00 98.19 82 GLY A N 1
ATOM 600 C CA . GLY A 1 82 ? -9.261 -11.577 13.720 1.00 98.19 82 GLY A CA 1
ATOM 601 C C . GLY A 1 82 ? -7.951 -11.769 14.489 1.00 98.19 82 GLY A C 1
ATOM 602 O O . GLY A 1 82 ? -7.017 -12.418 14.008 1.00 98.19 82 GLY A O 1
ATOM 603 N N . ASN A 1 83 ? -7.897 -11.240 15.708 1.00 98.38 83 ASN A N 1
ATOM 604 C CA . ASN A 1 83 ? -6.849 -11.518 16.680 1.00 98.38 83 ASN A CA 1
ATOM 605 C C . ASN A 1 83 ? -7.087 -12.877 17.353 1.00 98.38 83 ASN A C 1
ATOM 607 O O . ASN A 1 83 ? -7.870 -12.975 18.292 1.00 98.38 83 ASN A O 1
ATOM 611 N N . ARG A 1 84 ? -6.394 -13.932 16.911 1.00 98.31 84 ARG A N 1
ATOM 612 C CA . ARG A 1 84 ? -6.598 -15.281 17.474 1.00 98.31 84 ARG A CA 1
ATOM 613 C C . ARG A 1 84 ? -6.148 -15.421 18.931 1.00 98.31 84 ARG A C 1
ATOM 615 O O . ARG A 1 84 ? -6.594 -16.357 19.584 1.00 98.31 84 ARG A O 1
ATOM 622 N N . ASN A 1 85 ? -5.322 -14.499 19.425 1.00 98.25 85 ASN A N 1
ATOM 623 C CA . ASN A 1 85 ? -4.891 -14.460 20.822 1.00 98.25 85 ASN A CA 1
ATOM 624 C C . ASN A 1 85 ? -5.792 -13.568 21.690 1.00 98.25 85 ASN A C 1
ATOM 626 O O . ASN A 1 85 ? -5.508 -13.407 22.869 1.00 98.25 85 ASN A O 1
ATOM 630 N N . ALA A 1 86 ? -6.861 -12.982 21.137 1.00 97.69 86 ALA A N 1
ATOM 631 C CA . ALA A 1 86 ? -7.896 -12.322 21.927 1.00 97.69 86 ALA A CA 1
ATOM 632 C C . ALA A 1 86 ? -8.806 -13.382 22.569 1.00 97.69 86 ALA A C 1
ATOM 634 O O . ALA A 1 86 ? -9.921 -13.631 22.103 1.00 97.69 86 ALA A O 1
ATOM 635 N N . ASP A 1 87 ? -8.285 -14.045 23.598 1.00 96.88 87 ASP A N 1
ATOM 636 C CA . ASP A 1 87 ? -8.964 -15.072 24.386 1.00 96.88 87 ASP A CA 1
ATOM 637 C C . ASP A 1 87 ? -10.129 -14.483 25.191 1.00 96.88 87 ASP A C 1
ATOM 639 O O . ASP A 1 87 ? -11.236 -15.025 25.166 1.00 96.88 87 ASP A O 1
ATOM 643 N N . ASN A 1 88 ? -9.906 -13.332 25.824 1.00 97.88 88 ASN A N 1
ATOM 644 C CA . ASN A 1 88 ? -10.936 -12.548 26.483 1.00 97.88 88 ASN A CA 1
ATOM 645 C C . ASN A 1 88 ? -10.634 -11.048 26.357 1.00 97.88 88 ASN A C 1
ATOM 647 O O . ASN A 1 88 ? -9.579 -10.575 26.769 1.00 97.88 88 ASN A O 1
ATOM 651 N N . ILE A 1 89 ? -11.580 -10.285 25.807 1.00 97.88 89 ILE A N 1
ATOM 652 C CA . ILE A 1 89 ? -11.455 -8.824 25.728 1.00 97.88 89 ILE A CA 1
ATOM 653 C C . ILE A 1 89 ? -11.621 -8.230 27.127 1.00 97.88 89 ILE A C 1
ATOM 655 O O . ILE A 1 89 ? -12.511 -8.645 27.874 1.00 97.88 89 ILE A O 1
ATOM 659 N N . ASP A 1 90 ? -10.775 -7.255 27.463 1.00 97.44 90 ASP A N 1
ATOM 660 C CA . ASP A 1 90 ? -10.838 -6.536 28.733 1.00 97.44 90 ASP A CA 1
ATOM 661 C C . ASP A 1 90 ? -12.250 -5.966 28.971 1.00 97.44 90 ASP A C 1
ATOM 663 O O . ASP A 1 90 ? -12.891 -5.426 28.064 1.00 97.44 90 ASP A O 1
ATOM 667 N N . ALA A 1 91 ? -12.756 -6.112 30.196 1.00 97.69 91 ALA A N 1
ATOM 668 C CA . ALA A 1 91 ? -14.084 -5.643 30.564 1.00 97.69 91 ALA A CA 1
ATOM 669 C C . ALA A 1 91 ? -14.200 -4.115 30.485 1.00 97.69 91 ALA A C 1
ATOM 671 O O . ALA A 1 91 ? -15.280 -3.627 30.139 1.00 97.69 91 ALA A O 1
ATOM 672 N N . ASP A 1 92 ? -13.107 -3.387 30.737 1.00 97.00 92 ASP A N 1
ATOM 673 C CA . ASP A 1 92 ? -13.054 -1.927 30.613 1.00 97.00 92 ASP A CA 1
ATOM 674 C C . ASP A 1 92 ? -13.365 -1.4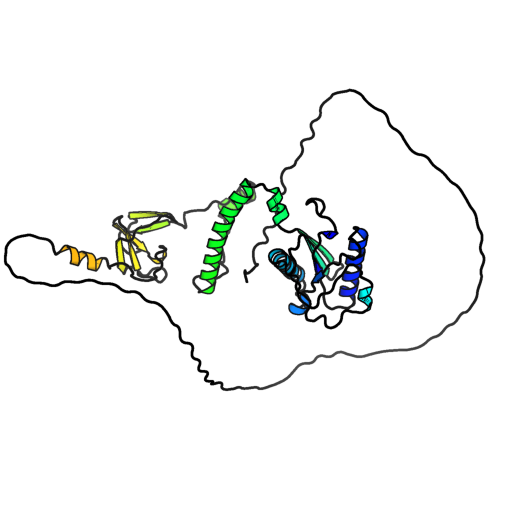90 29.176 1.00 97.00 92 ASP A C 1
ATOM 676 O O . ASP A 1 92 ? -14.054 -0.499 28.954 1.00 97.00 92 ASP A O 1
ATOM 680 N N . PHE A 1 93 ? -12.972 -2.287 28.176 1.00 97.62 93 PHE A N 1
ATOM 681 C CA . PHE A 1 93 ? -13.112 -1.915 26.765 1.00 97.62 93 PHE A CA 1
ATOM 682 C C . PHE A 1 93 ? -14.573 -1.910 26.290 1.00 97.62 93 PHE A C 1
ATOM 684 O O . PHE A 1 93 ? -14.858 -1.471 25.176 1.00 97.62 93 PHE A O 1
ATOM 691 N N . ARG A 1 94 ? -15.522 -2.345 27.133 1.00 96.38 94 ARG A N 1
ATOM 692 C CA . ARG A 1 94 ? -16.967 -2.203 26.884 1.00 96.38 94 ARG A CA 1
ATOM 693 C C . ARG A 1 94 ? -17.419 -0.746 26.799 1.00 96.38 94 ARG A C 1
ATOM 695 O O . ARG A 1 94 ? -18.477 -0.499 26.230 1.00 96.38 94 ARG A O 1
ATOM 702 N N . GLU A 1 95 ? -16.654 0.200 27.344 1.00 96.75 95 GLU A N 1
ATOM 703 C CA . GLU A 1 95 ? -16.949 1.635 27.224 1.00 96.75 95 GLU A CA 1
ATOM 704 C C . GLU A 1 95 ? -16.749 2.171 25.790 1.00 96.75 95 GLU A C 1
ATOM 706 O O . GLU A 1 95 ? -17.307 3.207 25.419 1.00 96.75 95 GLU A O 1
ATOM 711 N N . TYR A 1 96 ? -15.987 1.456 24.952 1.00 98.00 96 TYR A N 1
ATOM 712 C CA . TYR A 1 96 ? -15.678 1.853 23.579 1.00 98.00 96 TYR A CA 1
ATOM 713 C C . TYR A 1 96 ? -16.747 1.370 22.587 1.00 98.00 96 TYR A C 1
ATOM 715 O O . TYR A 1 96 ? -16.540 0.440 21.809 1.00 98.00 96 TYR A O 1
ATOM 723 N N . GLU A 1 97 ? -17.904 2.034 22.602 1.00 96.69 97 GLU A N 1
ATOM 724 C CA . GLU A 1 97 ? -19.122 1.675 21.851 1.00 96.69 97 GLU A CA 1
ATOM 725 C C . GLU A 1 97 ? -18.944 1.515 20.328 1.00 96.69 97 GLU A C 1
ATOM 727 O O . GLU A 1 97 ? -19.728 0.812 19.685 1.00 96.69 97 GLU A O 1
ATOM 732 N N . TYR A 1 98 ? -17.941 2.163 19.726 1.00 98.50 98 TYR A N 1
ATOM 733 C CA . TYR A 1 98 ? -17.708 2.106 18.280 1.00 98.50 98 TYR A CA 1
ATOM 734 C C . TYR A 1 98 ? -16.708 1.033 17.850 1.00 98.50 98 TYR A C 1
ATOM 736 O O . TYR A 1 98 ? -16.518 0.858 16.647 1.00 98.50 98 TYR A O 1
ATOM 744 N N . LEU A 1 99 ? -16.050 0.327 18.771 1.00 98.44 99 LEU A N 1
ATOM 745 C CA . LEU A 1 99 ? -14.969 -0.605 18.446 1.00 98.44 99 LEU A CA 1
ATOM 746 C C . LEU A 1 99 ? -15.417 -2.059 18.595 1.00 98.44 99 LEU A C 1
ATOM 748 O O . LEU A 1 99 ? -16.030 -2.444 19.586 1.00 98.44 99 LEU A O 1
ATOM 752 N N . LEU A 1 100 ? -15.078 -2.888 17.606 1.00 98.19 100 LEU A N 1
ATOM 753 C CA . LEU A 1 100 ? -15.334 -4.326 17.635 1.00 98.19 100 LEU A CA 1
ATOM 754 C C . LEU A 1 100 ? -14.019 -5.102 17.557 1.00 98.19 100 LEU A C 1
ATOM 756 O O . LEU A 1 100 ? -13.389 -5.178 16.502 1.00 98.19 100 LEU A O 1
ATOM 760 N N . TYR A 1 101 ? -13.638 -5.740 18.659 1.00 98.25 101 TYR A N 1
ATOM 761 C CA . TYR A 1 101 ? -12.453 -6.595 18.721 1.00 98.25 101 TYR A CA 1
ATOM 762 C C . TYR A 1 101 ? -12.812 -8.021 18.299 1.00 98.25 101 TYR A C 1
ATOM 764 O O . TYR A 1 101 ? -13.551 -8.729 18.982 1.00 98.25 101 TYR A O 1
ATOM 772 N N . LEU A 1 102 ? -12.301 -8.445 17.144 1.00 96.94 102 LEU A N 1
ATOM 773 C CA . LEU A 1 102 ? -12.598 -9.753 16.564 1.00 96.94 102 LEU A CA 1
ATOM 774 C C . LEU A 1 102 ? -11.546 -10.787 16.971 1.00 96.94 102 LEU A C 1
ATOM 776 O O . LEU A 1 102 ? -10.361 -10.563 16.741 1.00 96.94 102 LEU A O 1
ATOM 780 N N . SER A 1 103 ? -11.966 -11.958 17.462 1.00 97.88 103 SER A N 1
ATOM 781 C CA . SER A 1 103 ? -11.066 -13.111 17.663 1.00 97.88 103 SER A CA 1
ATOM 782 C C . SER A 1 103 ? -10.992 -14.054 16.456 1.00 97.88 103 SER A C 1
ATOM 784 O O . SER A 1 103 ? -10.052 -14.835 16.293 1.00 97.88 103 SER A O 1
ATOM 786 N N . LYS A 1 104 ? -11.976 -13.964 15.556 1.00 98.00 104 LYS A N 1
ATOM 787 C CA . LYS A 1 104 ? -12.082 -14.761 14.328 1.00 98.00 104 LYS A CA 1
ATOM 788 C C . LYS A 1 104 ? -12.152 -13.847 13.115 1.00 98.00 104 LYS A C 1
ATOM 790 O O . LYS A 1 104 ? -12.638 -12.726 13.202 1.00 98.00 104 LYS A O 1
ATOM 795 N N . SER A 1 105 ? -11.646 -14.336 11.987 1.00 98.50 105 SER A N 1
ATOM 796 C CA . SER A 1 105 ? -11.680 -13.569 10.739 1.00 98.50 105 SER A CA 1
ATOM 797 C C . SER A 1 105 ? -13.104 -13.492 10.196 1.00 98.50 105 SER A C 1
ATOM 799 O O . SER A 1 105 ? -13.863 -14.455 10.325 1.00 98.50 105 SER A O 1
ATOM 801 N N . VAL A 1 106 ? -13.448 -12.365 9.579 1.00 98.19 106 VAL A N 1
ATOM 802 C CA . VAL A 1 106 ? -14.779 -12.104 9.021 1.00 98.19 106 VAL A CA 1
ATOM 803 C C . VAL A 1 106 ? -14.637 -11.713 7.557 1.00 98.19 106 VAL A C 1
ATOM 805 O O . VAL A 1 106 ? -13.894 -10.792 7.222 1.00 98.19 106 VAL A O 1
ATOM 808 N N . GLN A 1 107 ? -15.361 -12.409 6.682 1.00 98.25 107 GLN A N 1
ATOM 809 C CA . GLN A 1 107 ? -15.476 -12.031 5.278 1.00 98.25 107 GLN A CA 1
ATOM 810 C C . GLN A 1 107 ? -16.549 -10.953 5.130 1.00 98.25 107 GLN A C 1
ATOM 812 O O . GLN A 1 107 ? -17.695 -11.144 5.536 1.00 98.25 107 GLN A O 1
ATOM 817 N N . THR A 1 108 ? -16.182 -9.835 4.518 1.00 97.38 108 THR A N 1
ATOM 818 C CA . THR A 1 108 ? -17.088 -8.725 4.204 1.00 97.38 108 THR A CA 1
ATOM 819 C C . THR A 1 108 ? -17.349 -8.671 2.693 1.00 97.38 108 THR A C 1
ATOM 821 O O . THR A 1 108 ? -16.581 -9.256 1.920 1.00 97.38 108 THR A O 1
ATOM 824 N N . PRO A 1 109 ? -18.406 -7.972 2.237 1.00 95.00 109 PRO A N 1
ATOM 825 C CA . PRO A 1 109 ? -18.623 -7.729 0.809 1.00 95.00 109 PRO A CA 1
ATOM 826 C C . PRO A 1 109 ? -17.613 -6.738 0.197 1.00 95.00 109 PRO A C 1
ATOM 828 O O . PRO A 1 109 ? -17.597 -6.572 -1.018 1.00 95.00 109 PRO A O 1
ATOM 831 N N . GLY A 1 110 ? -16.789 -6.071 1.013 1.00 95.75 110 GLY A N 1
ATOM 832 C CA . GLY A 1 110 ? -15.779 -5.109 0.575 1.00 95.75 110 GLY A CA 1
ATOM 833 C C . GLY A 1 110 ? -15.500 -4.040 1.633 1.00 95.75 110 GLY A C 1
ATOM 834 O O . GLY A 1 110 ? -16.353 -3.728 2.463 1.00 95.75 110 GLY A O 1
ATOM 835 N N . ILE A 1 111 ? -14.303 -3.452 1.587 1.00 98.25 111 ILE A N 1
ATOM 836 C CA . ILE A 1 111 ? -13.858 -2.400 2.513 1.00 98.25 111 ILE A CA 1
ATOM 837 C C . ILE A 1 111 ? -13.594 -1.126 1.710 1.00 98.25 111 ILE A C 1
ATOM 839 O O . ILE A 1 111 ? -12.667 -1.075 0.905 1.00 98.25 111 ILE A O 1
ATOM 843 N N . LYS A 1 112 ? -14.406 -0.085 1.933 1.00 98.44 112 LYS A N 1
ATOM 844 C CA . LYS A 1 112 ? -14.311 1.189 1.195 1.00 98.44 112 LYS A CA 1
ATOM 845 C C . LYS A 1 112 ? -13.171 2.076 1.690 1.00 98.44 112 LYS A C 1
ATOM 847 O O . LYS A 1 112 ? -12.503 2.724 0.887 1.00 98.44 112 LYS A O 1
ATOM 852 N N . ALA A 1 113 ? -12.961 2.119 3.000 1.00 98.62 113 ALA A N 1
ATOM 853 C CA . ALA A 1 113 ? -11.867 2.839 3.632 1.00 98.62 113 ALA A CA 1
ATOM 854 C C . ALA A 1 113 ? -11.399 2.113 4.897 1.00 98.62 113 ALA A C 1
ATOM 856 O O . ALA A 1 113 ? -12.154 1.349 5.499 1.00 98.62 113 ALA A O 1
ATOM 857 N N . ALA A 1 114 ? -10.161 2.360 5.309 1.00 98.69 114 ALA A N 1
ATOM 858 C CA . ALA A 1 114 ? -9.586 1.812 6.530 1.00 98.69 114 ALA A CA 1
ATOM 859 C C . ALA A 1 114 ? -8.728 2.854 7.243 1.00 98.69 114 ALA A C 1
ATOM 861 O O . ALA A 1 114 ? -8.121 3.713 6.597 1.00 98.69 114 ALA A O 1
ATOM 862 N N . LEU A 1 115 ? -8.659 2.744 8.565 1.00 98.62 115 LEU A N 1
ATOM 863 C CA . LEU A 1 115 ? -7.742 3.519 9.390 1.00 98.62 115 LEU A CA 1
ATOM 864 C C . LEU A 1 115 ? -6.532 2.676 9.788 1.00 98.62 115 LEU A C 1
ATOM 866 O O . LEU A 1 115 ? -6.639 1.469 9.994 1.00 98.62 115 LEU A O 1
ATOM 870 N N . LEU A 1 116 ? -5.387 3.330 9.922 1.00 98.69 116 LEU A N 1
ATOM 871 C CA . LEU A 1 116 ? -4.183 2.790 10.536 1.00 98.69 116 LEU A CA 1
ATOM 872 C C . LEU A 1 116 ? -3.734 3.777 11.599 1.00 98.69 116 LEU A C 1
ATOM 874 O O . LEU A 1 116 ? -3.439 4.919 11.257 1.00 98.69 116 LEU A O 1
ATOM 878 N N . THR A 1 117 ? -3.638 3.346 12.849 1.00 98.25 117 THR A N 1
ATOM 879 C CA . THR A 1 117 ? -3.116 4.163 13.951 1.00 98.25 117 THR A CA 1
ATOM 880 C C . THR A 1 117 ? -1.786 3.600 14.446 1.00 98.25 117 THR A C 1
ATOM 882 O O . THR A 1 117 ? -1.563 2.391 14.452 1.00 98.25 117 THR A O 1
ATOM 885 N N . SER A 1 118 ? -0.840 4.475 14.783 1.00 97.81 118 SER A N 1
ATOM 886 C CA . SER A 1 118 ? 0.489 4.083 15.250 1.00 97.81 118 SER A CA 1
ATOM 887 C C . SER A 1 118 ? 1.005 5.059 16.297 1.00 97.81 118 SER A C 1
ATOM 889 O O . SER A 1 118 ? 1.066 6.258 16.038 1.00 97.81 118 SER A O 1
ATOM 891 N N . PHE A 1 119 ? 1.438 4.541 17.446 1.00 97.25 119 PHE A N 1
ATOM 892 C CA . PHE A 1 119 ? 1.963 5.336 18.556 1.00 97.25 119 PHE A CA 1
ATOM 893 C C . PHE A 1 119 ? 3.362 4.855 18.928 1.00 97.25 119 PHE A C 1
ATOM 895 O O . PHE A 1 119 ? 3.564 3.692 19.258 1.00 97.25 119 PHE A O 1
ATOM 902 N N . GLY A 1 120 ? 4.341 5.748 18.839 1.00 94.56 120 GLY A N 1
ATOM 903 C CA . GLY A 1 120 ? 5.736 5.479 19.160 1.00 94.56 120 GLY A CA 1
ATOM 904 C C . GLY A 1 120 ? 6.234 6.293 20.349 1.00 94.56 120 GLY A C 1
ATOM 905 O O . GLY A 1 120 ? 5.656 7.313 20.735 1.00 94.56 120 GLY A O 1
ATOM 906 N N . PHE A 1 121 ? 7.366 5.858 20.901 1.00 95.38 121 PHE A N 1
ATOM 907 C CA . PHE A 1 121 ? 8.118 6.628 21.891 1.00 95.38 121 PHE A CA 1
ATOM 908 C C . PHE A 1 121 ? 8.455 8.034 21.379 1.00 95.38 121 PHE A C 1
ATOM 910 O O . PHE A 1 121 ? 8.625 8.249 20.180 1.00 95.38 121 PHE A O 1
ATOM 917 N N . GLY A 1 122 ? 8.577 8.990 22.304 1.00 95.94 122 GLY A N 1
ATOM 918 C CA . GLY A 1 122 ? 8.826 10.392 21.959 1.00 95.94 122 GLY A CA 1
ATOM 919 C C . GLY A 1 122 ? 7.578 11.133 21.476 1.00 95.94 122 GLY A C 1
ATOM 920 O O . GLY A 1 122 ? 7.704 12.071 20.698 1.00 95.94 122 GLY A O 1
ATOM 921 N N . GLN A 1 123 ? 6.390 10.708 21.929 1.00 95.44 123 GLN A N 1
ATOM 922 C CA . GLN A 1 123 ? 5.098 11.327 21.593 1.00 95.44 123 GLN A CA 1
ATOM 923 C C . GLN A 1 123 ? 4.808 11.338 20.082 1.00 95.44 123 GLN A C 1
ATOM 925 O O . GLN A 1 123 ? 4.203 12.266 19.550 1.00 95.44 123 GLN A O 1
ATOM 930 N N . VAL A 1 124 ? 5.231 10.287 19.377 1.00 96.75 124 VAL A N 1
ATOM 931 C CA . VAL A 1 124 ? 5.023 10.167 17.933 1.00 96.75 124 VAL A CA 1
ATOM 932 C C . VAL A 1 124 ? 3.710 9.435 17.678 1.00 96.75 124 VAL A C 1
ATOM 934 O O . VAL A 1 124 ? 3.670 8.207 17.651 1.00 96.75 124 VAL A O 1
ATOM 937 N N . GLY A 1 125 ? 2.630 10.193 17.504 1.00 97.12 125 GLY A N 1
ATOM 938 C CA . GLY A 1 125 ? 1.349 9.682 17.014 1.00 97.12 125 GLY A CA 1
ATOM 939 C C . GLY A 1 125 ? 1.239 9.840 15.498 1.00 97.12 125 GLY A C 1
ATOM 940 O O . GLY A 1 125 ? 1.545 10.901 14.957 1.00 97.12 125 GLY A O 1
ATOM 941 N N . GLY A 1 126 ? 0.794 8.795 14.808 1.00 97.38 126 GLY A N 1
ATOM 942 C CA . GLY A 1 126 ? 0.535 8.812 13.374 1.00 97.38 126 GLY A CA 1
ATOM 943 C C . GLY A 1 126 ? -0.768 8.100 13.041 1.00 97.38 126 GLY A C 1
ATOM 944 O O . GLY A 1 126 ? -1.077 7.053 13.607 1.00 97.38 126 GLY A O 1
ATOM 945 N N . GLU A 1 127 ? -1.518 8.659 12.098 1.00 98.06 127 GLU A N 1
ATOM 946 C CA . GLU A 1 127 ? -2.734 8.052 11.573 1.00 98.06 127 GLU A CA 1
ATOM 947 C C . GLU A 1 127 ? -2.763 8.144 10.048 1.00 98.06 127 GLU A C 1
ATOM 949 O O . GLU A 1 127 ? -2.431 9.181 9.470 1.00 98.06 127 GLU A O 1
ATOM 954 N N . LEU A 1 128 ? -3.180 7.061 9.395 1.00 98.31 128 LEU A N 1
ATOM 955 C CA . LEU A 1 128 ? -3.450 7.029 7.964 1.00 98.31 128 LEU A CA 1
ATOM 956 C C . LEU A 1 128 ? -4.903 6.642 7.725 1.00 98.31 128 LEU A C 1
ATOM 958 O O . LEU A 1 128 ? -5.402 5.668 8.283 1.00 98.31 128 LEU A O 1
ATOM 962 N N . LEU A 1 129 ? -5.548 7.374 6.823 1.00 98.31 129 LEU A N 1
ATOM 963 C CA . LEU A 1 129 ? -6.801 6.975 6.202 1.00 98.31 129 LEU A CA 1
ATOM 964 C C . LEU A 1 129 ? -6.497 6.470 4.792 1.00 98.31 129 LEU A C 1
ATOM 966 O O . LEU A 1 129 ? -6.030 7.231 3.944 1.00 98.31 129 LEU A O 1
ATOM 970 N N . ILE A 1 130 ? -6.809 5.207 4.535 1.00 98.50 130 ILE A N 1
ATOM 971 C CA . ILE A 1 130 ? -6.661 4.573 3.229 1.00 98.50 130 ILE A CA 1
ATOM 972 C C . ILE A 1 130 ? -8.055 4.449 2.612 1.00 98.50 130 ILE A C 1
ATOM 974 O O . ILE A 1 130 ? -8.991 4.022 3.284 1.00 98.50 130 ILE A O 1
ATOM 978 N N . VAL A 1 131 ? -8.204 4.818 1.340 1.00 98.44 131 VAL A N 1
ATOM 979 C CA . VAL A 1 131 ? -9.444 4.658 0.561 1.00 98.44 131 VAL A CA 1
ATOM 980 C C . VAL A 1 131 ? -9.211 3.599 -0.513 1.00 98.44 131 VAL A C 1
ATOM 982 O O . VAL A 1 131 ? -8.125 3.537 -1.090 1.00 98.44 131 VAL A O 1
ATOM 985 N N . HIS A 1 132 ? -10.219 2.768 -0.775 1.00 98.25 132 HIS A N 1
ATOM 986 C CA . HIS A 1 132 ? -10.153 1.712 -1.780 1.00 98.25 132 HIS A CA 1
ATOM 987 C C . HIS A 1 132 ? -9.822 2.292 -3.173 1.00 98.25 132 HIS A C 1
ATOM 989 O O . HIS A 1 132 ? -10.399 3.314 -3.560 1.00 98.25 132 HIS A O 1
ATOM 995 N N . PRO A 1 133 ? -8.928 1.666 -3.961 1.00 95.62 133 PRO A N 1
ATOM 996 C CA . PRO A 1 133 ? -8.490 2.210 -5.249 1.00 95.62 133 PRO A CA 1
ATOM 997 C C . PRO A 1 133 ? -9.612 2.343 -6.290 1.00 95.62 133 PRO A C 1
ATOM 999 O O . PRO A 1 133 ? -9.500 3.164 -7.197 1.00 95.62 133 PRO A O 1
ATOM 1002 N N . ASP A 1 134 ? -10.719 1.613 -6.150 1.00 95.19 134 ASP A N 1
ATOM 1003 C CA . ASP A 1 134 ? -11.862 1.727 -7.071 1.00 95.19 134 ASP A CA 1
ATOM 1004 C C . ASP A 1 134 ? -12.448 3.140 -7.138 1.00 95.19 134 ASP A C 1
ATOM 1006 O O . ASP A 1 134 ? -12.921 3.543 -8.197 1.00 95.19 134 ASP A O 1
ATOM 1010 N N . TYR A 1 135 ? -12.356 3.932 -6.063 1.00 96.19 135 TYR A N 1
ATOM 1011 C CA . TYR A 1 135 ? -12.785 5.336 -6.089 1.00 96.19 135 TYR A CA 1
ATOM 1012 C C . TYR A 1 135 ? -11.927 6.178 -7.042 1.00 96.19 135 TYR A C 1
ATOM 1014 O O . TYR A 1 135 ? -12.451 7.043 -7.745 1.00 96.19 135 TYR A O 1
ATOM 1022 N N . LEU A 1 136 ? -10.623 5.889 -7.129 1.00 94.75 136 LEU A N 1
ATOM 1023 C CA . LEU A 1 136 ? -9.728 6.525 -8.097 1.00 94.75 136 LEU A CA 1
ATOM 1024 C C . LEU A 1 136 ? -10.086 6.106 -9.526 1.00 94.75 136 LEU A C 1
ATOM 1026 O O . LEU A 1 136 ? -10.178 6.958 -10.409 1.00 94.75 136 LEU A O 1
ATOM 1030 N N . PHE A 1 137 ? -10.294 4.809 -9.761 1.00 92.94 137 PHE A N 1
ATOM 1031 C CA . PHE A 1 137 ? -10.625 4.314 -11.097 1.00 92.94 137 PHE A CA 1
ATOM 1032 C C . PHE A 1 137 ? -11.981 4.835 -11.571 1.00 92.94 137 PHE A C 1
ATOM 1034 O O . PHE A 1 137 ? -12.078 5.303 -12.702 1.00 92.94 137 PHE A O 1
ATOM 1041 N N . ALA A 1 138 ? -12.988 4.876 -10.697 1.00 93.00 138 ALA A N 1
ATOM 1042 C CA . ALA A 1 138 ? -14.291 5.460 -11.004 1.00 93.00 138 ALA A CA 1
ATOM 1043 C C . ALA A 1 138 ? -14.190 6.929 -11.461 1.00 93.00 138 ALA A C 1
ATOM 1045 O O . ALA A 1 138 ? -14.938 7.349 -12.342 1.00 93.00 138 ALA A O 1
ATOM 1046 N N . ALA A 1 139 ? -13.234 7.696 -10.924 1.00 94.31 139 ALA A N 1
ATOM 1047 C CA . ALA A 1 139 ? -13.009 9.090 -11.306 1.00 94.31 139 ALA A CA 1
ATOM 1048 C C . ALA A 1 139 ? -12.212 9.272 -12.617 1.00 94.31 139 ALA A C 1
ATOM 1050 O O . ALA A 1 139 ? -12.257 10.349 -13.210 1.00 94.31 139 ALA A O 1
ATOM 1051 N N . ALA A 1 140 ? -11.480 8.256 -13.085 1.00 92.75 140 ALA A N 1
ATOM 1052 C CA . ALA A 1 140 ? -10.578 8.374 -14.237 1.00 92.75 140 ALA A CA 1
ATOM 1053 C C . ALA A 1 140 ? -11.291 8.339 -15.608 1.00 92.75 140 ALA A C 1
ATOM 1055 O O . ALA A 1 140 ? -10.741 8.820 -16.600 1.00 92.75 140 ALA A O 1
ATOM 1056 N N . GLY A 1 141 ? -12.509 7.789 -15.672 1.00 91.88 141 GLY A N 1
ATOM 1057 C CA . GLY A 1 141 ? -13.267 7.593 -16.912 1.00 91.88 141 GLY A CA 1
ATOM 1058 C C . GLY A 1 141 ? -12.845 6.345 -17.703 1.00 91.88 141 GLY A C 1
ATOM 1059 O O . GLY A 1 141 ? -11.720 5.857 -17.591 1.00 91.88 141 GLY A O 1
ATOM 1060 N N . THR A 1 142 ? -13.755 5.821 -18.529 1.00 94.25 142 THR A N 1
ATOM 1061 C CA . THR A 1 142 ? -13.611 4.508 -19.191 1.00 94.25 142 THR A CA 1
ATOM 1062 C C . THR A 1 142 ? -12.356 4.405 -20.057 1.00 94.25 142 THR A C 1
ATOM 1064 O O . THR A 1 142 ? -11.565 3.487 -19.879 1.00 94.25 142 THR A O 1
ATOM 1067 N N . ASN A 1 143 ? -12.095 5.397 -20.913 1.00 95.00 143 ASN A N 1
ATOM 1068 C CA . ASN A 1 143 ? -10.946 5.373 -21.826 1.00 95.00 143 ASN A CA 1
ATOM 1069 C C . ASN A 1 143 ?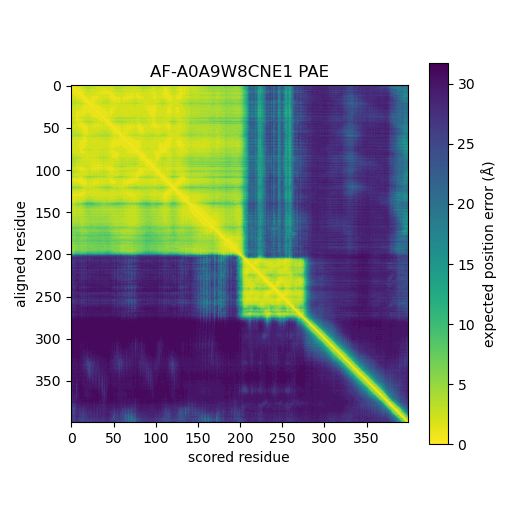 -9.595 5.308 -21.089 1.00 95.00 143 ASN A C 1
ATOM 1071 O O . ASN A 1 143 ? -8.664 4.638 -21.540 1.00 95.00 143 ASN A O 1
ATOM 1075 N N . ALA A 1 144 ? -9.469 6.015 -19.960 1.00 95.06 144 ALA A N 1
ATOM 1076 C CA . ALA A 1 144 ? -8.245 6.009 -19.164 1.00 95.06 144 ALA A CA 1
ATOM 1077 C C . ALA A 1 144 ? -8.047 4.660 -18.460 1.00 95.06 144 ALA A C 1
ATOM 1079 O O . ALA A 1 144 ? -6.925 4.150 -18.423 1.00 95.06 144 ALA A O 1
ATOM 1080 N N . ILE A 1 145 ? -9.135 4.071 -17.952 1.00 95.94 145 ILE A N 1
ATOM 1081 C CA . ILE A 1 145 ? -9.136 2.741 -17.333 1.00 95.94 145 ILE A CA 1
ATOM 1082 C C . ILE A 1 145 ? -8.776 1.668 -18.362 1.00 95.94 145 ILE A C 1
ATOM 1084 O O . ILE A 1 145 ? -7.918 0.834 -18.085 1.00 95.94 145 ILE A O 1
ATOM 1088 N N . ASP A 1 146 ? -9.350 1.710 -19.562 1.00 95.69 146 ASP A N 1
ATOM 1089 C CA . ASP A 1 146 ? -9.060 0.738 -20.621 1.00 95.69 146 ASP A CA 1
ATOM 1090 C C . ASP A 1 146 ? -7.581 0.788 -21.024 1.00 95.69 146 ASP A C 1
ATOM 1092 O O . ASP A 1 146 ? -6.892 -0.237 -21.063 1.00 95.69 146 ASP A O 1
ATOM 1096 N N . ALA A 1 147 ? -7.045 1.996 -21.227 1.00 95.88 147 ALA A N 1
ATOM 1097 C CA . ALA A 1 147 ? -5.627 2.193 -21.514 1.00 95.88 147 ALA A CA 1
ATOM 1098 C C . ALA A 1 147 ? -4.720 1.740 -20.354 1.00 95.88 147 ALA A C 1
ATOM 1100 O O . ALA A 1 147 ? -3.634 1.194 -20.584 1.00 95.88 147 ALA A O 1
ATOM 1101 N N . TYR A 1 148 ? -5.144 1.958 -19.107 1.00 96.06 148 TYR A N 1
ATOM 1102 C CA . TYR A 1 148 ? -4.443 1.478 -17.918 1.00 96.06 148 TYR A CA 1
ATOM 1103 C C . TYR A 1 148 ? -4.441 -0.053 -17.842 1.00 96.06 148 TYR A C 1
ATOM 1105 O O . TYR A 1 148 ? -3.378 -0.640 -17.649 1.00 96.06 148 TYR A O 1
ATOM 1113 N N . ASN A 1 149 ? -5.584 -0.700 -18.068 1.00 95.31 149 ASN A N 1
ATOM 1114 C CA . ASN A 1 149 ? -5.748 -2.151 -17.983 1.00 95.31 149 ASN A CA 1
ATOM 1115 C C . ASN A 1 149 ? -4.881 -2.892 -19.003 1.00 95.31 149 ASN A C 1
ATOM 1117 O O . ASN A 1 149 ? -4.273 -3.910 -18.668 1.00 95.31 149 ASN A O 1
ATOM 1121 N N . ILE A 1 150 ? -4.744 -2.352 -20.218 1.00 95.94 150 ILE A N 1
ATOM 1122 C CA . ILE A 1 150 ? -3.825 -2.897 -21.229 1.00 95.94 150 ILE A CA 1
ATOM 1123 C C . ILE A 1 150 ? -2.380 -2.884 -20.704 1.00 95.94 150 ILE A C 1
ATOM 1125 O O . ILE A 1 150 ? -1.685 -3.899 -20.762 1.00 95.94 150 ILE A O 1
ATOM 1129 N N . LYS A 1 151 ? -1.933 -1.756 -20.134 1.00 94.75 151 LYS A N 1
ATOM 1130 C CA . LYS A 1 151 ? -0.578 -1.620 -19.566 1.00 94.75 151 LYS A CA 1
ATOM 1131 C C . LYS A 1 151 ? -0.373 -2.483 -18.321 1.00 94.75 151 LYS A C 1
ATOM 1133 O O . LYS A 1 151 ? 0.726 -2.993 -18.111 1.00 94.75 151 LYS A O 1
ATOM 1138 N N . LEU A 1 152 ? -1.400 -2.618 -17.483 1.00 95.56 152 LEU A N 1
ATOM 1139 C CA . LEU A 1 152 ? -1.364 -3.445 -16.280 1.00 95.56 152 LEU A CA 1
ATOM 1140 C C . LEU A 1 152 ? -1.203 -4.920 -16.648 1.00 95.56 152 LEU A C 1
ATOM 1142 O O . LEU A 1 152 ? -0.321 -5.573 -16.103 1.00 95.56 152 LEU A O 1
ATOM 1146 N N . LYS A 1 153 ? -1.987 -5.417 -17.612 1.00 94.50 153 LYS A N 1
ATOM 1147 C CA . LYS A 1 153 ? -1.930 -6.812 -18.064 1.00 94.50 153 LYS A CA 1
ATOM 1148 C C . LYS A 1 153 ? -0.559 -7.185 -18.630 1.00 94.50 153 LYS A C 1
ATOM 1150 O O . LYS A 1 153 ? -0.017 -8.229 -18.285 1.00 94.50 153 LYS A O 1
ATOM 1155 N N . ASP A 1 154 ? 0.022 -6.326 -19.467 1.00 92.44 154 ASP A N 1
ATOM 1156 C CA . ASP A 1 154 ? 1.378 -6.540 -19.992 1.00 92.44 154 ASP A CA 1
ATOM 1157 C C . ASP A 1 154 ? 2.432 -6.566 -18.869 1.00 92.44 154 ASP A C 1
ATOM 1159 O O . ASP A 1 154 ? 3.324 -7.419 -18.857 1.00 92.44 154 ASP A O 1
ATOM 1163 N N . ARG A 1 155 ? 2.305 -5.671 -17.881 1.00 92.62 155 ARG A N 1
ATOM 1164 C CA . ARG A 1 155 ? 3.200 -5.647 -16.718 1.00 92.62 155 ARG A CA 1
ATOM 1165 C C . ARG A 1 155 ? 3.064 -6.902 -15.866 1.00 92.62 155 ARG A C 1
ATOM 1167 O O . ARG A 1 155 ? 4.085 -7.444 -15.464 1.00 92.62 155 ARG A O 1
ATOM 1174 N N . ASP A 1 156 ? 1.844 -7.361 -15.621 1.00 92.75 156 ASP A N 1
ATOM 1175 C CA . ASP A 1 156 ? 1.564 -8.536 -14.798 1.00 92.75 156 ASP A CA 1
ATOM 1176 C C . ASP A 1 156 ? 2.232 -9.793 -15.371 1.00 92.75 156 ASP A C 1
ATOM 1178 O O . ASP A 1 156 ? 2.994 -10.464 -14.678 1.00 92.75 156 ASP A O 1
ATOM 1182 N N . VAL A 1 157 ? 2.091 -10.032 -16.679 1.00 92.00 157 VAL A N 1
ATOM 1183 C CA . VAL A 1 157 ? 2.754 -11.155 -17.366 1.00 92.00 157 VAL A CA 1
ATOM 1184 C C . VAL A 1 157 ? 4.281 -11.075 -17.242 1.00 92.00 157 VAL A C 1
ATOM 1186 O O . VAL A 1 157 ? 4.943 -12.084 -16.980 1.00 92.00 157 VAL A O 1
ATOM 1189 N N . LYS A 1 158 ? 4.864 -9.881 -17.411 1.00 86.12 158 LYS A N 1
ATOM 1190 C CA . LYS A 1 158 ? 6.317 -9.667 -17.289 1.00 86.12 158 LYS A CA 1
ATOM 1191 C C . LYS A 1 158 ? 6.807 -9.882 -15.857 1.00 86.12 158 LYS A C 1
ATOM 1193 O O . LYS A 1 158 ? 7.816 -10.558 -15.659 1.00 86.12 158 LYS A O 1
ATOM 1198 N N . SER A 1 159 ? 6.092 -9.344 -14.872 1.00 90.81 159 SER A N 1
ATOM 1199 C CA . SER A 1 159 ? 6.398 -9.495 -13.448 1.00 90.81 159 SER A CA 1
ATOM 1200 C C . SER A 1 159 ? 6.267 -10.946 -12.994 1.00 90.81 159 SER A C 1
ATOM 1202 O O . SER A 1 159 ? 7.164 -11.448 -12.319 1.00 90.81 159 SER A O 1
ATOM 1204 N N . TYR A 1 160 ? 5.216 -11.646 -13.424 1.00 91.62 160 TYR A N 1
ATOM 1205 C CA . TYR A 1 160 ? 5.029 -13.067 -13.150 1.00 91.62 160 TYR A CA 1
ATOM 1206 C C . TYR A 1 160 ? 6.189 -13.894 -13.706 1.00 91.62 160 TYR A C 1
ATOM 1208 O O . TYR A 1 160 ? 6.788 -14.683 -12.981 1.00 91.62 160 TYR A O 1
ATOM 1216 N N . ARG A 1 161 ? 6.577 -13.672 -14.969 1.00 89.06 161 ARG A N 1
ATOM 1217 C CA . ARG A 1 161 ? 7.718 -14.375 -15.577 1.00 89.06 161 ARG A CA 1
ATOM 1218 C C . ARG A 1 161 ? 9.026 -14.108 -14.832 1.00 89.06 161 ARG A C 1
ATOM 1220 O O . ARG A 1 161 ? 9.769 -15.048 -14.573 1.00 89.06 161 ARG A O 1
ATOM 1227 N N . TYR A 1 162 ? 9.302 -12.851 -14.482 1.00 85.19 162 TYR A N 1
ATOM 1228 C CA . TYR A 1 162 ? 10.486 -12.481 -13.699 1.00 85.19 162 TYR A CA 1
ATOM 1229 C C . TYR A 1 162 ? 10.519 -13.205 -12.345 1.00 85.19 162 TYR A C 1
ATOM 1231 O O . TYR A 1 162 ? 11.556 -13.720 -11.927 1.00 85.19 162 TYR A O 1
ATOM 1239 N N . TRP A 1 163 ? 9.367 -13.288 -11.678 1.00 92.19 163 TRP A N 1
ATOM 1240 C CA . TRP A 1 163 ? 9.229 -14.005 -10.416 1.00 92.19 163 TRP A CA 1
ATOM 1241 C C . TRP A 1 163 ? 9.459 -15.512 -10.575 1.00 92.19 163 TRP A C 1
ATOM 1243 O O . TRP A 1 163 ? 10.256 -16.082 -9.839 1.00 92.19 163 TRP A O 1
ATOM 1253 N N . GLN A 1 164 ? 8.848 -16.151 -11.575 1.00 93.31 164 GLN A N 1
ATOM 1254 C CA . GLN A 1 164 ? 9.061 -17.578 -11.838 1.00 93.31 164 GLN A CA 1
ATOM 1255 C C . GLN A 1 164 ? 10.530 -17.884 -12.150 1.00 93.31 164 GLN A C 1
ATOM 1257 O O . GLN A 1 164 ? 11.100 -18.798 -11.563 1.00 93.31 164 GLN A O 1
ATOM 1262 N N . ASN A 1 165 ? 11.173 -17.069 -12.992 1.00 86.44 165 ASN A N 1
ATOM 1263 C CA . ASN A 1 165 ? 12.603 -17.182 -13.286 1.00 86.44 165 ASN A CA 1
ATOM 1264 C C . ASN A 1 165 ? 13.472 -17.044 -12.030 1.00 86.44 165 ASN A C 1
ATOM 1266 O O . ASN A 1 165 ? 14.480 -17.735 -11.904 1.00 86.44 165 ASN A O 1
ATOM 1270 N N . THR A 1 166 ? 13.070 -16.184 -11.097 1.00 89.56 166 THR A N 1
ATOM 1271 C CA . THR A 1 166 ? 13.741 -16.054 -9.802 1.00 89.56 166 THR A CA 1
ATOM 1272 C C . THR A 1 166 ? 13.617 -17.336 -8.981 1.00 89.56 166 THR A C 1
ATOM 1274 O O . THR A 1 166 ? 14.615 -17.829 -8.463 1.00 89.56 166 THR A O 1
ATOM 1277 N N . LEU A 1 167 ? 12.407 -17.893 -8.874 1.00 92.50 167 LEU A N 1
ATOM 1278 C CA . LEU A 1 167 ? 12.138 -19.084 -8.063 1.00 92.50 167 LEU A CA 1
ATOM 1279 C C . LEU A 1 167 ? 12.858 -20.334 -8.576 1.00 92.50 167 LEU A C 1
ATOM 1281 O O . LEU A 1 167 ? 13.333 -21.131 -7.773 1.00 92.50 167 LEU A O 1
ATOM 1285 N N . VAL A 1 168 ? 12.966 -20.496 -9.896 1.00 93.19 168 VAL A N 1
ATOM 1286 C CA . VAL A 1 168 ? 13.675 -21.636 -10.505 1.00 93.19 168 VAL A CA 1
ATOM 1287 C C . VAL A 1 168 ? 15.194 -21.435 -10.583 1.00 93.19 168 VAL A C 1
ATOM 1289 O O . VAL A 1 168 ? 15.902 -22.329 -11.036 1.00 93.19 168 VAL A O 1
ATOM 1292 N N . GLY A 1 169 ? 15.709 -20.279 -10.148 1.00 86.62 169 GLY A N 1
ATOM 1293 C CA . GLY A 1 169 ? 17.145 -19.994 -10.102 1.00 86.62 169 GLY A CA 1
ATOM 1294 C C . GLY A 1 169 ? 17.761 -19.482 -11.409 1.00 86.62 169 GLY A C 1
ATOM 1295 O O . GLY A 1 169 ? 18.984 -19.435 -11.514 1.00 86.62 169 GLY A O 1
ATOM 1296 N N . ASN A 1 170 ? 16.958 -19.051 -12.390 1.00 81.00 170 ASN A N 1
ATOM 1297 C CA . ASN A 1 170 ? 17.464 -18.497 -13.656 1.00 81.00 170 ASN A CA 1
ATOM 1298 C C . ASN A 1 170 ? 18.187 -17.151 -13.463 1.00 81.00 170 ASN A C 1
ATOM 1300 O O . ASN A 1 170 ? 19.081 -16.812 -14.235 1.00 81.00 170 ASN A O 1
ATOM 1304 N N . HIS A 1 171 ? 17.792 -16.364 -12.459 1.00 82.44 171 HIS A N 1
ATOM 1305 C CA . HIS A 1 171 ? 18.496 -15.154 -12.017 1.00 82.44 171 HIS A CA 1
ATOM 1306 C C . HIS A 1 171 ? 18.113 -14.811 -10.563 1.00 82.44 171 HIS A C 1
ATOM 1308 O O . HIS A 1 171 ? 17.050 -15.230 -10.104 1.00 82.44 171 HIS A O 1
ATOM 1314 N N . PRO A 1 172 ? 18.909 -14.019 -9.817 1.00 84.62 172 PRO A N 1
ATOM 1315 C CA . PRO A 1 172 ? 18.525 -13.592 -8.470 1.00 84.62 172 PRO A CA 1
ATOM 1316 C C . PRO A 1 172 ? 17.324 -12.633 -8.481 1.00 84.62 172 PRO A C 1
ATOM 1318 O O . PRO A 1 172 ? 17.073 -11.935 -9.467 1.00 84.62 172 PRO A O 1
ATOM 1321 N N . PHE A 1 173 ? 16.594 -12.549 -7.362 1.00 89.69 173 PHE A N 1
ATOM 1322 C CA . PHE A 1 173 ? 15.462 -11.620 -7.237 1.00 89.69 173 PHE A CA 1
ATOM 1323 C C . PHE A 1 173 ? 15.918 -10.160 -7.310 1.00 89.69 173 PHE A C 1
ATOM 1325 O O . PHE A 1 173 ? 15.290 -9.325 -7.960 1.00 89.69 173 PHE A O 1
ATOM 1332 N N . ILE A 1 174 ? 17.031 -9.866 -6.636 1.00 89.62 174 ILE A N 1
ATOM 1333 C CA . ILE A 1 174 ? 17.647 -8.546 -6.589 1.00 89.62 174 ILE A CA 1
ATOM 1334 C C . ILE A 1 174 ? 18.735 -8.492 -7.658 1.00 89.62 174 ILE A C 1
ATOM 1336 O O . ILE A 1 174 ? 19.693 -9.259 -7.619 1.00 89.62 174 ILE A O 1
ATOM 1340 N N . GLN A 1 175 ? 18.584 -7.555 -8.590 1.00 81.50 175 GLN A N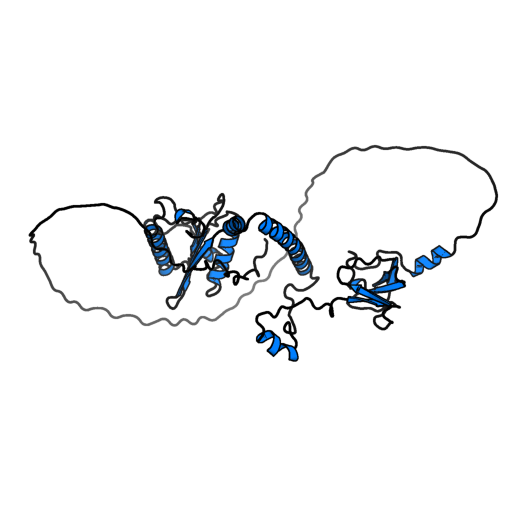 1
ATOM 1341 C CA . GLN A 1 175 ? 19.590 -7.231 -9.598 1.00 81.50 175 GLN A CA 1
ATOM 1342 C C . GLN A 1 175 ? 20.324 -5.973 -9.140 1.00 81.50 175 GLN A C 1
ATOM 1344 O O . GLN A 1 175 ? 19.764 -4.872 -9.174 1.00 81.50 175 GLN A O 1
ATOM 1349 N N . VAL A 1 176 ? 21.553 -6.141 -8.656 1.00 83.25 176 VAL A N 1
ATOM 1350 C CA . VAL A 1 176 ? 22.394 -5.017 -8.232 1.00 83.25 176 VAL A CA 1
ATOM 1351 C C . VAL A 1 176 ? 22.776 -4.201 -9.467 1.00 83.25 176 VAL A C 1
ATOM 1353 O O . VAL A 1 176 ? 23.117 -4.758 -10.506 1.00 83.25 176 VAL A O 1
ATOM 1356 N N . LYS A 1 177 ? 22.663 -2.873 -9.371 1.00 76.31 177 LYS A N 1
ATOM 1357 C CA . LYS A 1 177 ? 23.079 -1.953 -10.433 1.00 76.31 177 LYS A CA 1
ATOM 1358 C C . LYS A 1 177 ? 24.475 -1.428 -10.129 1.00 76.31 177 LYS A C 1
ATOM 1360 O O . LYS A 1 177 ? 24.691 -0.903 -9.041 1.00 76.31 177 LYS A O 1
ATOM 1365 N N . ASP A 1 178 ? 25.360 -1.488 -11.117 1.00 81.19 178 ASP A N 1
ATOM 1366 C CA . ASP A 1 178 ? 26.759 -1.067 -10.956 1.00 81.19 178 ASP A CA 1
ATOM 1367 C C . ASP A 1 178 ? 26.989 0.426 -11.237 1.00 81.19 178 ASP A C 1
ATOM 1369 O O . ASP A 1 178 ? 28.033 0.974 -10.893 1.00 81.19 178 ASP A O 1
ATOM 1373 N N . HIS A 1 179 ? 26.033 1.096 -11.885 1.00 78.94 179 HIS A N 1
ATOM 1374 C CA . HIS A 1 179 ? 26.134 2.508 -12.256 1.00 78.94 179 HIS A CA 1
ATOM 1375 C C . HIS A 1 179 ? 24.763 3.212 -12.238 1.00 78.94 179 HIS A C 1
ATOM 1377 O O . HIS A 1 179 ? 23.721 2.562 -12.397 1.00 78.94 179 HIS A O 1
ATOM 1383 N N . PRO A 1 180 ? 24.741 4.546 -12.036 1.00 80.38 180 PRO A N 1
ATOM 1384 C CA . PRO A 1 180 ? 23.535 5.359 -12.176 1.00 80.38 180 PRO A CA 1
ATOM 1385 C C . PRO A 1 180 ? 23.041 5.400 -13.636 1.00 80.38 180 PRO A C 1
ATOM 1387 O O . PRO A 1 180 ? 23.771 5.034 -14.554 1.00 80.38 180 PRO A O 1
ATOM 1390 N N . PRO A 1 181 ? 21.807 5.875 -13.893 1.00 78.56 181 PRO A N 1
ATOM 1391 C CA . PRO A 1 181 ? 21.233 5.936 -15.242 1.00 78.56 181 PRO A CA 1
ATOM 1392 C C . PRO A 1 181 ? 21.808 7.062 -16.133 1.00 78.56 181 PRO A C 1
ATOM 1394 O O . PRO A 1 181 ? 21.185 7.419 -17.130 1.00 78.56 181 PRO A O 1
ATOM 1397 N N . TYR A 1 182 ? 22.955 7.642 -15.772 1.00 78.12 182 TYR A N 1
ATOM 1398 C CA . TYR A 1 182 ? 23.652 8.712 -16.492 1.00 78.12 182 TYR A CA 1
ATOM 1399 C C . TYR A 1 182 ? 25.169 8.540 -16.355 1.00 78.12 182 TYR A C 1
ATOM 1401 O O . TYR A 1 182 ? 25.646 7.985 -15.364 1.00 78.12 182 TYR A O 1
ATOM 1409 N N . THR A 1 183 ? 25.938 9.021 -17.336 1.00 83.25 183 THR A N 1
ATOM 1410 C CA . THR A 1 183 ? 27.407 9.055 -17.227 1.00 83.25 183 THR A CA 1
ATOM 1411 C C . THR A 1 183 ? 27.876 10.201 -16.323 1.00 83.25 183 THR A C 1
ATOM 1413 O O . THR A 1 183 ? 27.107 11.114 -16.012 1.00 83.25 183 THR A O 1
ATOM 1416 N N . ILE A 1 184 ? 29.152 10.188 -15.924 1.00 85.69 184 ILE A N 1
ATOM 1417 C CA . ILE A 1 184 ? 29.756 11.256 -15.105 1.00 85.69 184 ILE A CA 1
ATOM 1418 C C . ILE A 1 184 ? 29.671 12.610 -15.829 1.00 85.69 184 ILE A C 1
ATOM 1420 O O . ILE A 1 184 ? 29.413 13.644 -15.217 1.00 85.69 184 ILE A O 1
ATOM 1424 N N . GLU A 1 185 ? 29.822 12.615 -17.153 1.00 91.94 185 GLU A N 1
ATOM 1425 C CA . GLU A 1 185 ? 29.731 13.825 -17.976 1.00 91.94 185 GLU A CA 1
ATOM 1426 C C . GLU A 1 185 ? 28.294 14.360 -18.051 1.00 91.94 185 GLU A C 1
ATOM 1428 O O . GLU A 1 185 ? 28.084 15.572 -18.138 1.00 91.94 185 GLU A O 1
ATOM 1433 N N . GLN A 1 186 ? 27.305 13.463 -18.003 1.00 84.00 186 GLN A N 1
ATOM 1434 C CA . GLN A 1 186 ? 25.883 13.801 -18.057 1.00 84.00 186 GLN A CA 1
ATOM 1435 C C . GLN A 1 186 ? 25.308 14.209 -16.696 1.00 84.00 186 GLN A C 1
ATOM 1437 O O . GLN A 1 186 ? 24.295 14.904 -16.673 1.00 84.00 186 GLN A O 1
ATOM 1442 N N . GLU A 1 187 ? 25.933 13.824 -15.578 1.00 89.19 187 GLU A N 1
ATOM 1443 C CA . GLU A 1 187 ? 25.405 13.999 -14.216 1.00 89.19 187 GLU A CA 1
ATOM 1444 C C . GLU A 1 187 ? 24.862 15.412 -13.966 1.00 89.19 187 GLU A C 1
ATOM 1446 O O . GLU A 1 187 ? 23.686 15.583 -13.651 1.00 89.19 187 GLU A O 1
ATOM 1451 N N . LYS A 1 188 ? 25.683 16.448 -14.175 1.00 96.75 188 LYS A N 1
ATOM 1452 C CA . LYS A 1 188 ? 25.263 17.839 -13.928 1.00 96.75 188 LYS A CA 1
ATOM 1453 C C . LYS A 1 188 ? 24.125 18.279 -14.844 1.00 96.75 188 LYS A C 1
ATOM 1455 O O . LYS A 1 188 ? 23.269 19.041 -14.413 1.00 96.75 188 LYS A O 1
ATOM 1460 N N . GLN A 1 189 ? 24.117 17.823 -16.095 1.00 94.44 189 GLN A N 1
ATOM 1461 C CA . GLN A 1 189 ? 23.073 18.186 -17.054 1.00 94.44 189 GLN A CA 1
ATOM 1462 C C . GLN A 1 189 ? 21.739 17.547 -16.662 1.00 94.44 189 GLN A C 1
ATOM 1464 O O . GLN A 1 189 ? 20.725 18.234 -16.628 1.00 94.44 189 GLN A O 1
ATOM 1469 N N . VAL A 1 190 ? 21.755 16.264 -16.289 1.00 89.56 190 VAL A N 1
ATOM 1470 C CA . VAL A 1 190 ? 20.561 15.529 -15.852 1.00 89.56 190 VAL A CA 1
ATOM 1471 C C . VAL A 1 190 ? 20.018 16.081 -14.534 1.00 89.56 190 VAL A C 1
ATOM 1473 O O . VAL A 1 190 ? 18.812 16.262 -14.409 1.00 89.56 190 VAL A O 1
ATOM 1476 N N . LEU A 1 191 ? 20.883 16.385 -13.561 1.00 92.94 191 LEU A N 1
ATOM 1477 C CA . LEU A 1 191 ? 20.455 16.896 -12.252 1.00 92.94 191 LEU A CA 1
ATOM 1478 C C . LEU A 1 191 ? 19.884 18.321 -12.309 1.00 92.94 191 LEU A C 1
ATOM 1480 O O . LEU A 1 191 ? 19.108 18.696 -11.432 1.00 92.94 191 LEU A O 1
ATOM 1484 N N . LEU A 1 192 ? 20.265 19.117 -13.312 1.00 97.44 192 LEU A N 1
ATOM 1485 C CA . LEU A 1 192 ? 19.789 20.493 -13.482 1.00 97.44 192 LEU A CA 1
ATOM 1486 C C . LEU A 1 192 ? 18.595 20.617 -14.440 1.00 97.44 192 LEU A C 1
ATOM 1488 O O . LEU A 1 192 ? 17.974 21.679 -14.479 1.00 97.44 192 LEU A O 1
ATOM 1492 N N . ASP A 1 193 ? 18.258 19.565 -15.190 1.00 94.56 193 ASP A N 1
ATOM 1493 C CA . ASP A 1 193 ? 17.129 19.566 -16.121 1.00 94.56 193 ASP A CA 1
ATOM 1494 C C . ASP A 1 193 ? 15.903 18.829 -15.536 1.00 94.56 193 ASP A C 1
ATOM 1496 O O . ASP A 1 193 ? 15.861 17.596 -15.517 1.00 94.56 193 ASP A O 1
ATOM 1500 N N . PRO A 1 194 ? 14.840 19.545 -15.117 1.00 95.25 194 PRO A N 1
ATOM 1501 C CA . PRO A 1 194 ? 13.624 18.916 -14.592 1.00 95.25 194 PRO A CA 1
ATOM 1502 C C . PRO A 1 194 ? 12.831 18.133 -15.658 1.00 95.25 194 PRO A C 1
ATOM 1504 O O . PRO A 1 194 ? 11.948 17.323 -15.331 1.00 95.25 194 PRO A O 1
ATOM 1507 N N . LEU A 1 195 ? 13.113 18.362 -16.943 1.00 94.12 195 LEU A N 1
ATOM 1508 C CA . LEU A 1 195 ? 12.495 17.662 -18.066 1.00 94.12 195 LEU A CA 1
ATOM 1509 C C . LEU A 1 195 ? 13.311 16.452 -18.530 1.00 94.12 195 LEU A C 1
ATOM 1511 O O . LEU A 1 195 ? 12.792 15.674 -19.332 1.00 94.12 195 LEU A O 1
ATOM 1515 N N . ALA A 1 196 ? 14.509 16.224 -17.982 1.00 84.19 196 ALA A N 1
ATOM 1516 C CA . ALA A 1 196 ? 15.320 15.063 -18.318 1.00 84.19 196 ALA A CA 1
ATOM 1517 C C . ALA A 1 196 ? 14.547 13.765 -18.041 1.00 84.19 196 ALA A C 1
ATOM 1519 O O . ALA A 1 196 ? 13.959 13.564 -16.970 1.00 84.19 196 ALA A O 1
ATOM 1520 N N . ARG A 1 197 ? 14.520 12.863 -19.023 1.00 79.88 197 ARG A N 1
ATOM 1521 C CA . ARG A 1 197 ? 13.931 11.525 -18.900 1.00 79.88 197 ARG A CA 1
ATOM 1522 C C . ARG A 1 197 ? 14.940 10.496 -19.369 1.00 79.88 197 ARG A C 1
ATOM 1524 O O . ARG A 1 197 ? 15.602 10.678 -20.386 1.00 79.88 197 ARG A O 1
ATOM 1531 N N . ALA A 1 198 ? 15.029 9.395 -18.630 1.00 77.56 198 ALA A N 1
ATOM 1532 C CA . ALA A 1 198 ? 15.757 8.236 -19.106 1.00 77.56 198 ALA A CA 1
ATOM 1533 C C . ALA A 1 198 ? 15.005 7.650 -20.303 1.00 77.56 198 ALA A C 1
ATOM 1535 O O . ALA A 1 198 ? 13.804 7.376 -20.227 1.00 77.56 198 ALA A O 1
ATOM 1536 N N . HIS A 1 199 ? 15.725 7.443 -21.395 1.00 62.28 199 HIS A N 1
ATOM 1537 C CA . HIS A 1 199 ? 15.252 6.638 -22.503 1.00 62.28 199 HIS A CA 1
ATOM 1538 C C . HIS A 1 199 ? 15.929 5.283 -22.440 1.00 62.28 199 HIS A C 1
ATOM 1540 O O . HIS A 1 199 ? 17.016 5.113 -21.890 1.00 62.28 199 HIS A O 1
ATOM 1546 N N . TYR A 1 200 ? 15.248 4.304 -23.003 1.00 55.84 200 TYR A N 1
ATOM 1547 C CA . TYR A 1 200 ? 15.833 3.001 -23.198 1.00 55.84 200 TYR A CA 1
ATOM 1548 C C . TYR A 1 200 ? 17.027 3.110 -24.160 1.00 55.84 200 TYR A C 1
ATOM 1550 O O . TYR A 1 200 ? 16.835 3.432 -25.331 1.00 55.84 200 TYR A O 1
ATOM 1558 N N . ASP A 1 201 ? 18.244 2.855 -23.673 1.00 52.78 201 ASP A N 1
ATOM 1559 C CA . ASP A 1 201 ? 19.442 2.781 -24.513 1.00 52.78 201 ASP A CA 1
ATOM 1560 C C . ASP A 1 201 ? 19.610 1.357 -25.068 1.00 52.78 201 ASP A C 1
ATOM 1562 O O . ASP A 1 201 ? 19.824 0.385 -24.336 1.00 52.78 201 ASP A O 1
ATOM 1566 N N . ALA A 1 202 ? 19.497 1.246 -26.391 1.00 50.09 202 ALA A N 1
ATOM 1567 C CA . ALA A 1 202 ? 19.622 0.001 -27.135 1.00 50.09 202 ALA A CA 1
ATOM 1568 C C . ALA A 1 202 ? 21.072 -0.500 -27.285 1.00 50.09 202 ALA A C 1
ATOM 1570 O O . ALA A 1 202 ? 21.268 -1.638 -27.710 1.00 50.09 202 ALA A O 1
ATOM 1571 N N . LYS A 1 203 ? 22.105 0.264 -26.893 1.00 48.47 203 LYS A N 1
ATOM 1572 C CA . LYS A 1 203 ? 23.513 -0.183 -26.991 1.00 48.47 203 LYS A CA 1
ATOM 1573 C C . LYS A 1 203 ? 23.848 -1.424 -26.155 1.00 48.47 203 LYS A C 1
ATOM 1575 O O . LYS A 1 203 ? 24.882 -2.041 -26.378 1.00 48.47 203 LYS A O 1
ATOM 1580 N N . THR A 1 204 ? 22.958 -1.844 -25.258 1.00 51.75 204 THR A N 1
ATOM 1581 C CA . THR A 1 204 ? 23.054 -3.114 -24.515 1.00 51.75 204 THR A CA 1
ATOM 1582 C C . THR A 1 204 ? 22.128 -4.225 -25.062 1.00 51.75 204 THR A C 1
ATOM 1584 O O . THR A 1 204 ? 21.945 -5.238 -24.392 1.00 51.75 204 THR A O 1
ATOM 1587 N N . LYS A 1 205 ? 21.502 -4.052 -26.248 1.00 56.62 205 LYS A N 1
ATOM 1588 C CA . LYS A 1 205 ? 20.262 -4.757 -26.672 1.00 56.62 205 LYS A CA 1
ATOM 1589 C C . LYS A 1 205 ? 20.227 -5.276 -28.126 1.00 56.62 205 LYS A C 1
ATOM 1591 O O . LYS A 1 205 ? 19.140 -5.480 -28.666 1.00 56.62 205 LYS A O 1
ATOM 1596 N N . HIS A 1 206 ? 21.373 -5.474 -28.767 1.00 64.56 206 HIS A N 1
ATOM 1597 C CA . HIS A 1 206 ? 21.447 -6.012 -30.128 1.00 64.56 206 HIS A CA 1
ATOM 1598 C C . HIS A 1 206 ? 22.021 -7.430 -30.126 1.00 64.56 206 HIS A C 1
ATOM 1600 O O . HIS A 1 206 ? 23.029 -7.685 -29.461 1.00 64.56 206 HIS A O 1
ATOM 1606 N N . LEU A 1 207 ? 21.408 -8.340 -30.887 1.00 78.50 207 LEU A N 1
ATOM 1607 C CA . LEU A 1 207 ? 21.960 -9.669 -31.135 1.00 78.50 207 LEU A CA 1
ATOM 1608 C C . LEU A 1 207 ? 22.737 -9.638 -32.450 1.00 78.50 207 LEU A C 1
ATOM 1610 O O . LEU A 1 207 ? 22.166 -9.531 -33.535 1.00 78.50 207 LEU A O 1
ATOM 1614 N N . ASN A 1 208 ? 24.062 -9.703 -32.341 1.00 86.69 208 ASN A N 1
ATOM 1615 C CA . ASN A 1 208 ? 24.937 -9.759 -33.504 1.00 86.69 208 ASN A CA 1
ATOM 1616 C C . ASN A 1 208 ? 24.850 -11.146 -34.142 1.00 86.69 208 ASN A C 1
ATOM 1618 O O . ASN A 1 208 ? 25.266 -12.131 -33.532 1.00 86.69 208 ASN A O 1
ATOM 1622 N N . CYS A 1 209 ? 24.366 -11.194 -35.377 1.00 88.38 209 CYS A N 1
ATOM 1623 C CA . CYS A 1 209 ? 24.442 -12.357 -36.241 1.00 88.38 209 CYS A CA 1
ATOM 1624 C C . CYS A 1 209 ? 25.789 -12.357 -36.952 1.00 88.38 209 CYS A C 1
ATOM 1626 O O . CYS A 1 209 ? 26.138 -11.406 -37.661 1.00 88.38 209 CYS A O 1
ATOM 1628 N N . ARG A 1 210 ? 26.581 -13.396 -36.721 1.00 91.00 210 ARG A N 1
ATOM 1629 C CA . ARG A 1 210 ? 27.991 -13.439 -37.102 1.00 91.00 210 ARG A CA 1
ATOM 1630 C C . ARG A 1 210 ? 28.256 -14.455 -38.194 1.00 91.00 210 ARG A C 1
ATOM 1632 O O . ARG A 1 210 ? 27.519 -15.421 -38.339 1.00 91.00 210 ARG A O 1
ATOM 1639 N N . LYS A 1 211 ? 29.317 -14.245 -38.964 1.00 93.06 211 LYS A N 1
ATOM 1640 C CA . LYS A 1 211 ? 29.654 -15.088 -40.118 1.00 93.06 211 LYS A CA 1
ATOM 1641 C C . LYS A 1 211 ? 29.930 -16.545 -39.738 1.00 93.06 211 LYS A C 1
ATOM 1643 O O . LYS A 1 211 ? 29.566 -17.445 -40.480 1.00 93.06 211 LYS A O 1
ATOM 1648 N N . ASP A 1 212 ? 30.519 -16.754 -38.566 1.00 92.56 212 ASP A N 1
ATOM 1649 C CA . ASP A 1 212 ? 30.829 -18.071 -38.008 1.00 92.56 212 ASP A CA 1
ATOM 1650 C C . ASP A 1 212 ? 30.342 -18.149 -36.556 1.00 92.56 212 ASP A C 1
ATOM 1652 O O . ASP A 1 212 ? 30.206 -17.111 -35.903 1.00 92.56 212 ASP A O 1
ATOM 1656 N N . ALA A 1 213 ? 30.155 -19.362 -36.026 1.00 91.69 213 ALA A N 1
ATOM 1657 C CA . ALA A 1 213 ? 29.697 -19.652 -34.659 1.00 91.69 213 ALA A CA 1
ATOM 1658 C C . ALA A 1 213 ? 30.745 -19.321 -33.563 1.00 91.69 213 ALA A C 1
ATOM 1660 O O . ALA A 1 213 ? 31.197 -20.173 -32.792 1.00 91.69 213 ALA A O 1
ATOM 1661 N N . THR A 1 214 ? 31.194 -18.068 -33.536 1.00 88.75 214 THR A N 1
ATOM 1662 C CA . THR A 1 214 ? 32.207 -17.503 -32.639 1.00 88.75 214 THR A CA 1
ATOM 1663 C C . THR A 1 214 ? 31.986 -16.004 -32.490 1.00 88.75 214 THR A C 1
ATOM 1665 O O . THR A 1 214 ? 31.524 -15.335 -33.409 1.00 88.75 214 THR A O 1
ATOM 1668 N N . THR A 1 215 ? 32.355 -15.426 -31.348 1.00 84.38 215 THR A N 1
ATOM 1669 C CA . THR A 1 215 ? 32.200 -13.982 -31.105 1.00 84.38 215 THR A CA 1
ATOM 1670 C C . THR A 1 215 ? 33.215 -13.120 -31.852 1.00 84.38 215 THR A C 1
ATOM 1672 O O . THR A 1 215 ? 33.078 -11.896 -31.861 1.00 84.38 215 THR A O 1
ATOM 1675 N N . LYS A 1 216 ? 34.228 -13.738 -32.468 1.00 88.94 216 LYS A N 1
ATOM 1676 C CA . LYS A 1 216 ? 35.325 -13.050 -33.165 1.00 88.94 216 LYS A CA 1
ATOM 1677 C C . LYS A 1 216 ? 35.102 -12.877 -34.664 1.00 88.94 216 LYS A C 1
ATOM 1679 O O . LYS A 1 216 ? 35.848 -12.127 -35.283 1.00 88.94 216 LYS A O 1
ATOM 1684 N N . SER A 1 217 ? 34.138 -13.586 -35.242 1.00 90.62 217 SER A N 1
ATOM 1685 C CA . SER A 1 217 ? 33.835 -13.483 -36.667 1.00 90.62 217 SER A CA 1
ATOM 1686 C C . SER A 1 217 ? 33.062 -12.199 -36.969 1.00 90.62 217 SER A C 1
ATOM 1688 O O . SER A 1 217 ? 32.433 -11.591 -36.086 1.00 90.62 217 SER A O 1
ATOM 1690 N N . ASP A 1 218 ? 33.138 -11.791 -38.234 1.00 91.69 218 ASP A N 1
ATOM 1691 C CA . ASP A 1 218 ? 32.513 -10.573 -38.734 1.00 91.69 218 ASP A CA 1
ATOM 1692 C C . ASP A 1 218 ? 31.002 -10.580 -38.486 1.00 91.69 218 ASP A C 1
ATOM 1694 O O . ASP A 1 218 ? 30.337 -11.618 -38.558 1.00 91.69 218 ASP A O 1
ATOM 1698 N N . ILE A 1 219 ? 30.452 -9.404 -38.194 1.00 89.62 219 ILE A N 1
ATOM 1699 C CA . ILE A 1 219 ? 29.012 -9.217 -38.021 1.00 89.62 219 ILE A CA 1
ATOM 1700 C C . ILE A 1 219 ? 28.387 -9.115 -39.413 1.00 89.62 219 ILE A C 1
ATOM 1702 O O . ILE A 1 219 ? 28.717 -8.210 -40.177 1.00 89.62 219 ILE A O 1
ATOM 1706 N N . VAL A 1 220 ? 27.491 -10.046 -39.730 1.00 89.25 220 VAL A N 1
ATOM 1707 C CA . VAL A 1 220 ? 26.761 -10.105 -41.005 1.00 89.25 220 VAL A CA 1
ATOM 1708 C C . VAL A 1 220 ? 25.458 -9.317 -40.908 1.00 89.25 220 VAL A C 1
ATOM 1710 O O . VAL A 1 220 ? 25.106 -8.579 -41.825 1.00 89.25 220 VAL A O 1
ATOM 1713 N N . LYS A 1 221 ? 24.756 -9.441 -39.777 1.00 85.31 221 LYS A N 1
ATOM 1714 C CA . LYS A 1 221 ? 23.491 -8.751 -39.504 1.00 85.31 221 LYS A CA 1
ATOM 1715 C C . LYS A 1 221 ? 23.347 -8.477 -38.012 1.00 85.31 221 LYS A C 1
ATOM 1717 O O . LYS A 1 221 ? 23.997 -9.112 -37.185 1.00 85.31 221 LYS A O 1
ATOM 1722 N N . VAL A 1 222 ? 22.491 -7.528 -37.665 1.00 85.12 222 VAL A N 1
ATOM 1723 C CA . VAL A 1 222 ? 22.162 -7.199 -36.282 1.00 85.12 222 VAL A CA 1
ATOM 1724 C C . VAL A 1 222 ? 20.651 -7.286 -36.114 1.00 85.12 222 VAL A C 1
ATOM 1726 O O . VAL A 1 222 ? 19.933 -6.568 -36.806 1.00 85.12 222 VAL A O 1
ATOM 1729 N N . TYR A 1 223 ? 20.189 -8.147 -35.207 1.00 81.00 223 TYR A N 1
ATOM 1730 C CA . TYR A 1 223 ? 18.779 -8.235 -34.825 1.00 81.00 223 TYR A CA 1
ATOM 1731 C C . TYR A 1 223 ? 18.503 -7.358 -33.607 1.00 81.00 223 TYR A C 1
ATOM 1733 O O . TYR A 1 223 ? 19.335 -7.232 -32.694 1.00 81.00 223 TYR A O 1
ATOM 1741 N N . ASN A 1 224 ? 17.327 -6.747 -33.585 1.00 77.44 224 ASN A N 1
ATOM 1742 C CA . ASN A 1 224 ? 16.879 -5.929 -32.466 1.00 77.44 224 ASN A CA 1
ATOM 1743 C C . ASN A 1 224 ? 16.183 -6.789 -31.406 1.00 77.44 224 ASN A C 1
ATOM 1745 O O . ASN A 1 224 ? 15.579 -7.814 -31.709 1.00 77.44 224 ASN A O 1
ATOM 1749 N N . LEU A 1 225 ? 16.232 -6.371 -30.138 1.00 69.38 225 LEU A N 1
ATOM 1750 C CA . LEU A 1 225 ? 15.484 -7.061 -29.086 1.00 69.38 225 LEU A CA 1
ATOM 1751 C C . LEU A 1 225 ? 13.978 -7.084 -29.407 1.00 69.38 225 LEU A C 1
ATOM 1753 O O . LEU A 1 225 ? 13.363 -6.028 -29.550 1.00 69.38 225 LEU A O 1
ATOM 1757 N N . GLY A 1 226 ? 13.392 -8.283 -29.425 1.00 66.06 226 GLY A N 1
ATOM 1758 C CA . GLY A 1 226 ? 11.978 -8.504 -29.746 1.00 66.06 226 GLY A CA 1
ATOM 1759 C C . GLY A 1 226 ? 11.694 -8.700 -31.237 1.00 66.06 226 GLY A C 1
ATOM 1760 O O . GLY A 1 226 ? 10.536 -8.864 -31.598 1.00 66.06 226 GLY A O 1
ATOM 1761 N N . GLU A 1 227 ? 12.724 -8.675 -32.085 1.00 76.00 227 GLU A N 1
ATOM 1762 C CA . GLU A 1 227 ? 12.638 -9.131 -33.471 1.00 76.00 227 GLU A CA 1
ATOM 1763 C C . GLU A 1 227 ? 12.570 -10.663 -33.497 1.00 76.00 227 GLU A C 1
ATOM 1765 O O . GLU A 1 227 ? 13.387 -11.329 -32.856 1.00 76.00 227 GLU A O 1
ATOM 1770 N N . ASP A 1 228 ? 11.588 -11.212 -34.215 1.00 76.19 228 ASP A N 1
ATOM 1771 C CA . ASP A 1 228 ? 11.482 -12.655 -34.415 1.00 76.19 228 ASP A CA 1
ATOM 1772 C C . ASP A 1 228 ? 12.600 -13.119 -35.356 1.00 76.19 228 ASP A C 1
ATOM 1774 O O . ASP A 1 228 ? 12.786 -12.576 -36.447 1.00 76.19 228 ASP A O 1
ATOM 1778 N N . VAL A 1 229 ? 13.358 -14.125 -34.917 1.00 80.94 229 VAL A N 1
ATOM 1779 C CA . VAL A 1 229 ? 14.473 -14.702 -35.674 1.00 80.94 229 VAL A CA 1
ATOM 1780 C C . VAL A 1 229 ? 14.149 -16.153 -35.992 1.00 80.94 229 VAL A C 1
ATOM 1782 O O . VAL A 1 229 ? 14.068 -16.993 -35.096 1.00 80.94 229 VAL A O 1
ATOM 1785 N N . ASP A 1 230 ? 13.995 -16.451 -37.280 1.00 82.31 230 ASP A N 1
ATOM 1786 C CA . ASP A 1 230 ? 13.821 -17.821 -37.747 1.00 82.31 230 ASP A CA 1
ATOM 1787 C C . ASP A 1 230 ? 15.131 -18.612 -37.642 1.00 82.31 230 ASP A C 1
ATOM 1789 O O . ASP A 1 230 ? 16.219 -18.112 -37.944 1.00 82.31 230 ASP A O 1
ATOM 1793 N N . ILE A 1 231 ? 15.015 -19.885 -37.258 1.00 87.62 231 ILE A N 1
ATOM 1794 C CA . ILE A 1 231 ? 16.148 -20.802 -37.096 1.00 87.62 231 ILE A CA 1
ATOM 1795 C C . ILE A 1 231 ? 16.114 -21.844 -38.213 1.00 87.62 231 ILE A C 1
ATOM 1797 O O . ILE A 1 231 ? 15.184 -22.653 -38.312 1.00 87.62 231 ILE A O 1
ATOM 1801 N N . THR A 1 232 ? 17.157 -21.837 -39.041 1.00 89.38 232 THR A N 1
ATOM 1802 C CA . THR A 1 232 ? 17.341 -22.781 -40.152 1.00 89.38 232 THR A CA 1
ATOM 1803 C C . THR A 1 232 ? 17.868 -24.117 -39.636 1.00 89.38 232 THR A C 1
ATOM 1805 O O . THR A 1 232 ? 17.270 -25.162 -39.891 1.00 89.38 232 THR A O 1
ATOM 1808 N N . CYS A 1 233 ? 18.975 -24.088 -38.893 1.00 89.12 233 CYS A N 1
ATOM 1809 C CA . CYS A 1 233 ? 19.635 -25.263 -38.323 1.00 89.12 233 CYS A CA 1
ATOM 1810 C C . CYS A 1 233 ? 20.572 -24.853 -37.183 1.00 89.12 233 CYS A C 1
ATOM 1812 O O . CYS A 1 233 ? 20.813 -23.663 -36.979 1.00 89.12 233 CYS A O 1
ATOM 1814 N N . GLN A 1 234 ? 21.094 -25.828 -36.437 1.00 91.88 234 GLN A N 1
ATOM 1815 C CA . GLN A 1 234 ? 21.946 -25.572 -35.271 1.00 91.88 234 GLN A CA 1
ATOM 1816 C C . GLN A 1 234 ? 23.352 -26.150 -35.442 1.00 91.88 234 GLN A C 1
ATOM 1818 O O . GLN A 1 234 ? 23.547 -27.178 -36.097 1.00 91.88 234 GLN A O 1
ATOM 1823 N N . VAL A 1 235 ? 24.343 -25.494 -34.837 1.00 92.19 235 VAL A N 1
ATOM 1824 C CA . VAL A 1 235 ? 25.742 -25.947 -34.805 1.00 92.19 235 VAL A CA 1
ATOM 1825 C C . VAL A 1 235 ? 26.329 -25.843 -33.404 1.00 92.19 235 VAL A C 1
ATOM 1827 O O . VAL A 1 235 ? 25.868 -25.063 -32.569 1.00 92.19 235 VAL A O 1
ATOM 1830 N N . LYS A 1 236 ? 27.395 -26.611 -33.155 1.00 91.69 236 LYS A N 1
ATOM 1831 C CA . LYS A 1 236 ? 28.253 -26.412 -31.984 1.00 91.69 236 LYS A CA 1
ATOM 1832 C C . LYS A 1 236 ? 29.374 -25.437 -32.328 1.00 91.69 236 LYS A C 1
ATOM 1834 O O . LYS A 1 236 ? 30.124 -25.671 -33.271 1.00 91.69 236 LYS A O 1
ATOM 1839 N N . GLY A 1 237 ? 29.489 -24.369 -31.552 1.00 90.12 237 GLY A N 1
ATOM 1840 C CA . GLY A 1 237 ? 30.473 -23.308 -31.736 1.00 90.12 237 GLY A CA 1
ATOM 1841 C C . GLY A 1 237 ? 31.231 -22.976 -30.457 1.00 90.12 237 GLY A C 1
ATOM 1842 O O . GLY A 1 237 ? 31.325 -23.783 -29.528 1.00 90.12 237 GLY A O 1
ATOM 1843 N N . GLN A 1 238 ? 31.777 -21.763 -30.404 1.00 91.69 238 GLN A N 1
ATOM 1844 C CA . GLN A 1 238 ? 32.441 -21.247 -29.210 1.00 91.69 238 GLN A CA 1
ATOM 1845 C C . GLN A 1 238 ? 31.492 -21.301 -28.003 1.00 91.69 238 GLN A C 1
ATOM 1847 O O . GLN A 1 238 ? 30.347 -20.863 -28.093 1.00 91.69 238 GLN A O 1
ATOM 1852 N N . LEU A 1 239 ? 31.990 -21.786 -26.862 1.00 85.94 239 LEU A N 1
ATOM 1853 C CA . LEU A 1 239 ? 31.264 -21.746 -25.595 1.00 85.94 239 LEU A CA 1
ATOM 1854 C C . LEU A 1 239 ? 31.157 -20.295 -25.104 1.00 85.94 239 LEU A C 1
ATOM 1856 O O . LEU A 1 239 ? 32.176 -19.650 -24.841 1.00 85.94 239 LEU A O 1
ATOM 1860 N N . VAL A 1 240 ? 29.933 -19.788 -24.977 1.00 75.75 240 VAL A N 1
ATOM 1861 C CA . VAL A 1 240 ? 29.638 -18.423 -24.524 1.00 75.75 240 VAL A CA 1
ATOM 1862 C C . VAL A 1 240 ? 28.443 -18.481 -23.579 1.00 75.75 240 VAL A C 1
ATOM 1864 O O . VAL A 1 240 ? 27.435 -19.107 -23.892 1.00 75.75 240 VAL A O 1
ATOM 1867 N N . SER A 1 241 ? 28.561 -17.857 -22.405 1.00 74.12 241 SER A N 1
ATOM 1868 C CA . SER A 1 241 ? 27.477 -17.786 -21.408 1.00 74.12 241 SER A CA 1
ATOM 1869 C C . SER A 1 241 ? 26.860 -19.150 -21.045 1.00 74.12 241 SER A C 1
ATOM 1871 O O . SER A 1 241 ? 25.661 -19.255 -20.817 1.00 74.12 241 SER A O 1
ATOM 1873 N N . GLY A 1 242 ? 27.679 -20.208 -21.004 1.00 75.00 242 GLY A N 1
ATOM 1874 C CA . GLY A 1 242 ? 27.256 -21.551 -20.588 1.00 75.00 242 GLY A CA 1
ATOM 1875 C C . GLY A 1 242 ? 26.666 -22.442 -21.688 1.00 75.00 242 GLY A C 1
ATOM 1876 O O . GLY A 1 242 ? 26.426 -23.615 -21.417 1.00 75.00 242 GLY A O 1
ATOM 1877 N N . THR A 1 243 ? 26.501 -21.955 -22.925 1.00 77.19 243 THR A N 1
ATOM 1878 C CA . THR A 1 243 ? 26.065 -22.774 -24.073 1.00 77.19 243 THR A CA 1
ATOM 1879 C C . THR A 1 243 ? 27.082 -22.760 -25.213 1.00 77.19 243 THR A C 1
ATOM 1881 O O . THR A 1 243 ? 27.808 -21.787 -25.422 1.00 77.19 243 THR A O 1
ATOM 1884 N N . SER A 1 244 ? 27.164 -23.878 -25.936 1.00 89.38 244 SER A N 1
ATOM 1885 C CA . SER A 1 244 ? 27.935 -24.007 -27.183 1.00 89.38 244 SER A CA 1
ATOM 1886 C C . SER A 1 244 ? 27.028 -24.116 -28.407 1.00 89.38 244 SER A C 1
ATOM 1888 O O . SER A 1 244 ? 27.525 -24.372 -29.500 1.00 89.38 244 SER A O 1
ATOM 1890 N N . VAL A 1 245 ? 25.715 -23.941 -28.235 1.00 88.06 245 VAL A N 1
ATOM 1891 C CA . VAL A 1 245 ? 24.724 -24.022 -29.310 1.00 88.06 245 VAL A CA 1
ATOM 1892 C C . VAL A 1 245 ? 24.592 -22.663 -29.989 1.00 88.06 245 VAL A C 1
ATOM 1894 O O . VAL A 1 245 ? 24.412 -21.637 -29.330 1.00 88.06 245 VAL A O 1
ATOM 1897 N N . TRP A 1 246 ? 24.711 -22.671 -31.312 1.00 91.56 246 TRP A N 1
ATOM 1898 C CA . TRP A 1 246 ? 24.536 -21.506 -32.169 1.00 91.56 246 TRP A CA 1
ATOM 1899 C C . TRP A 1 246 ? 23.492 -21.816 -33.238 1.00 91.56 246 TRP A C 1
ATOM 1901 O O . TRP A 1 246 ? 23.540 -22.878 -33.866 1.00 91.56 246 TRP A O 1
ATOM 1911 N N . ASP A 1 247 ? 22.582 -20.876 -33.463 1.00 89.38 247 ASP A N 1
ATOM 1912 C CA . ASP A 1 247 ? 21.502 -20.984 -34.435 1.00 89.38 247 ASP A CA 1
ATOM 1913 C C . ASP A 1 247 ? 21.893 -20.290 -35.733 1.00 89.38 247 ASP A C 1
ATOM 1915 O O . ASP A 1 247 ? 22.250 -19.109 -35.741 1.00 89.38 247 ASP A O 1
ATOM 1919 N N . MET A 1 248 ? 21.816 -21.021 -36.842 1.00 91.75 248 MET A N 1
ATOM 1920 C CA . MET A 1 248 ? 21.973 -20.462 -38.177 1.00 91.75 248 MET A CA 1
ATOM 1921 C C . MET A 1 248 ? 20.639 -19.895 -38.650 1.00 91.75 248 MET A C 1
ATOM 1923 O O . MET A 1 248 ? 19.632 -20.608 -38.700 1.00 91.75 248 MET A O 1
ATOM 1927 N N . THR A 1 249 ? 20.627 -18.625 -39.026 1.00 91.00 249 THR A N 1
ATOM 1928 C CA . THR A 1 249 ? 19.429 -17.927 -39.500 1.00 91.00 249 THR A CA 1
ATOM 1929 C C . THR A 1 249 ? 19.333 -17.978 -41.033 1.00 91.00 249 THR A C 1
ATOM 1931 O O . THR A 1 249 ? 20.336 -18.239 -41.707 1.00 91.00 249 THR A O 1
ATOM 1934 N N . PRO A 1 250 ? 18.154 -17.704 -41.628 1.00 86.69 250 PRO A N 1
ATOM 1935 C CA . PRO A 1 250 ? 18.002 -17.593 -43.083 1.00 86.69 250 PRO A CA 1
ATOM 1936 C C . PRO A 1 250 ? 18.889 -16.521 -43.731 1.00 86.69 250 PRO A C 1
ATOM 1938 O O . PRO A 1 250 ? 19.131 -16.570 -44.934 1.00 86.69 250 PRO A O 1
ATOM 1941 N N . ASP A 1 251 ? 19.401 -15.571 -42.942 1.00 86.81 251 ASP A N 1
ATOM 1942 C CA . ASP A 1 251 ? 20.338 -14.539 -43.394 1.00 86.81 251 ASP A CA 1
ATOM 1943 C C . ASP A 1 251 ? 21.777 -15.075 -43.590 1.00 86.81 251 ASP A C 1
ATOM 1945 O O . ASP A 1 251 ? 22.683 -14.310 -43.923 1.00 86.81 251 ASP A O 1
ATOM 1949 N N . GLY A 1 252 ? 22.011 -16.380 -43.395 1.00 89.94 252 GLY A N 1
ATOM 1950 C CA . GLY A 1 252 ? 23.308 -17.024 -43.631 1.00 89.94 252 GLY A CA 1
ATOM 1951 C C . GLY A 1 252 ? 24.356 -16.704 -42.565 1.00 89.94 252 GLY A C 1
ATOM 1952 O O . GLY A 1 252 ? 25.552 -16.683 -42.855 1.00 89.94 252 GLY A O 1
ATOM 1953 N N . CYS A 1 253 ? 23.916 -16.420 -41.340 1.00 92.31 253 CYS A N 1
ATOM 1954 C CA . CYS A 1 253 ? 24.772 -16.076 -40.213 1.00 92.31 253 CYS A CA 1
ATOM 1955 C C . CYS A 1 253 ? 24.303 -16.774 -38.929 1.00 92.31 253 CYS A C 1
ATOM 1957 O O . CYS A 1 253 ? 23.224 -17.364 -38.880 1.00 92.31 253 CYS A O 1
ATOM 1959 N N . TYR A 1 254 ? 25.140 -16.729 -37.896 1.00 92.06 254 TYR A N 1
ATOM 1960 C CA . TYR A 1 254 ? 24.965 -17.453 -36.645 1.00 92.06 254 TYR A CA 1
ATOM 1961 C C . TYR A 1 254 ? 24.700 -16.504 -35.482 1.00 92.06 254 TYR A C 1
ATOM 1963 O O . TYR A 1 254 ? 25.431 -15.529 -35.280 1.00 92.06 254 TYR A O 1
ATOM 1971 N N . VAL A 1 255 ? 23.702 -16.833 -34.672 1.00 89.88 255 VAL A N 1
ATOM 1972 C CA . VAL A 1 255 ? 23.425 -16.185 -33.387 1.00 89.88 255 VAL A CA 1
ATOM 1973 C C . VAL A 1 255 ? 23.560 -17.192 -32.250 1.00 89.88 255 VAL A C 1
ATOM 1975 O O . VAL A 1 255 ? 23.447 -18.395 -32.455 1.00 89.88 255 VAL A O 1
ATOM 1978 N N . LEU A 1 256 ? 23.863 -16.713 -31.045 1.00 85.69 256 LEU A N 1
ATOM 1979 C CA . LEU A 1 256 ? 23.982 -17.585 -29.878 1.00 85.69 256 LEU A CA 1
ATOM 1980 C C . LEU A 1 256 ? 22.584 -17.890 -29.318 1.00 85.69 256 LEU A C 1
ATOM 1982 O O . LEU A 1 256 ? 21.861 -16.952 -28.973 1.00 85.69 256 LEU A O 1
ATOM 1986 N N . ASP A 1 257 ? 22.264 -19.177 -29.160 1.00 80.44 257 ASP A N 1
ATOM 1987 C CA . ASP A 1 257 ? 20.947 -19.674 -28.713 1.00 80.44 257 ASP A CA 1
ATOM 1988 C C . ASP A 1 257 ? 20.523 -19.088 -27.360 1.00 80.44 257 ASP A C 1
ATOM 1990 O O . ASP A 1 257 ? 19.363 -18.755 -27.154 1.00 80.44 257 ASP A O 1
ATOM 1994 N N . TYR A 1 258 ? 21.490 -18.797 -26.482 1.00 79.00 258 TYR A N 1
ATOM 1995 C CA . TYR A 1 258 ? 21.265 -18.119 -25.199 1.00 79.00 258 TYR A CA 1
ATOM 1996 C C . TYR A 1 258 ? 20.428 -16.828 -25.305 1.00 79.00 258 TYR A C 1
ATOM 1998 O O . TYR A 1 258 ? 19.727 -16.461 -24.361 1.00 79.00 258 TYR A O 1
ATOM 2006 N N . TYR A 1 259 ? 20.521 -16.107 -26.426 1.00 78.62 259 TYR A N 1
ATOM 2007 C CA . TYR A 1 259 ? 19.808 -14.844 -26.631 1.00 78.62 259 TYR A CA 1
ATOM 2008 C C . TYR A 1 259 ? 18.485 -14.998 -27.394 1.00 78.62 259 TYR A C 1
ATOM 2010 O O . TYR A 1 259 ? 17.769 -14.004 -27.542 1.00 78.62 259 TYR A O 1
ATOM 2018 N N . LEU A 1 260 ? 18.142 -16.204 -27.851 1.00 76.50 260 LEU A N 1
ATOM 2019 C CA . LEU A 1 260 ? 16.874 -16.508 -28.504 1.00 76.50 260 LEU A CA 1
ATOM 2020 C C . LEU A 1 260 ? 15.920 -17.210 -27.531 1.00 76.50 260 LEU A C 1
ATOM 2022 O O . LEU A 1 260 ? 16.282 -18.124 -26.798 1.00 76.50 260 LEU A O 1
ATOM 2026 N N . GLN A 1 261 ? 14.653 -16.793 -27.524 1.00 68.69 261 GLN A N 1
ATOM 2027 C CA . GLN A 1 261 ? 13.612 -17.458 -26.735 1.00 68.69 261 GLN A CA 1
ATOM 2028 C C . GLN A 1 261 ? 13.052 -18.649 -27.518 1.00 68.69 261 GLN A C 1
ATOM 2030 O O . GLN A 1 261 ? 11.937 -18.598 -28.029 1.00 68.69 261 GLN A O 1
ATOM 2035 N N . THR A 1 262 ? 13.838 -19.719 -27.623 1.00 64.19 262 THR A N 1
ATOM 2036 C CA . THR A 1 262 ? 13.461 -20.940 -28.359 1.00 64.19 262 THR A CA 1
ATOM 2037 C C . THR A 1 262 ? 12.620 -21.903 -27.518 1.00 64.19 262 THR A C 1
ATOM 2039 O O . THR A 1 262 ? 11.872 -22.713 -28.059 1.00 64.19 262 THR A O 1
ATOM 2042 N N . GLY A 1 263 ? 12.712 -21.802 -26.186 1.00 58.66 263 GLY A N 1
ATOM 2043 C CA . GLY A 1 263 ? 12.066 -22.724 -25.246 1.00 58.66 263 GLY A CA 1
ATOM 2044 C C . GLY A 1 263 ? 12.841 -24.027 -25.014 1.00 58.66 263 GLY A C 1
ATOM 2045 O O . GLY A 1 263 ? 12.343 -24.898 -24.303 1.00 58.66 263 GLY A O 1
ATOM 2046 N N . TYR A 1 264 ? 14.052 -24.152 -25.565 1.00 57.62 264 TYR A N 1
ATOM 2047 C CA . TYR A 1 264 ? 14.934 -25.312 -25.423 1.00 57.62 264 TYR A CA 1
ATOM 2048 C C . TYR A 1 264 ? 16.340 -24.851 -25.014 1.00 57.62 264 TYR A C 1
ATOM 2050 O O . TYR A 1 264 ? 16.750 -23.748 -25.344 1.00 57.62 264 TYR A O 1
ATOM 2058 N N . SER A 1 265 ? 17.080 -25.682 -24.278 1.00 57.25 265 SER A N 1
ATOM 2059 C CA . SER A 1 265 ? 18.446 -25.387 -23.798 1.00 57.25 265 SER A CA 1
ATOM 2060 C C . SER A 1 265 ? 19.532 -26.180 -24.541 1.00 57.25 265 SER A C 1
ATOM 2062 O O . SER A 1 265 ? 20.658 -26.332 -24.063 1.00 57.25 265 SER A O 1
ATOM 2064 N N . GLY A 1 266 ? 19.188 -26.734 -25.704 1.00 71.19 266 GLY A N 1
ATOM 2065 C CA . GLY A 1 266 ? 20.032 -27.626 -26.486 1.00 71.19 266 GLY A CA 1
ATOM 2066 C C . GLY A 1 266 ? 19.588 -27.697 -27.944 1.00 71.19 266 GLY A C 1
ATOM 2067 O O . GLY A 1 266 ? 18.725 -26.944 -28.385 1.00 71.19 266 GLY A O 1
ATOM 2068 N N . ILE A 1 267 ? 20.174 -28.631 -28.693 1.00 73.81 267 ILE A N 1
ATOM 2069 C CA . ILE A 1 267 ? 19.818 -28.830 -30.099 1.00 73.81 267 ILE A CA 1
ATOM 2070 C C . ILE A 1 267 ? 18.390 -29.390 -30.178 1.00 73.81 267 ILE A C 1
ATOM 2072 O O . ILE A 1 267 ? 18.138 -30.507 -29.728 1.00 73.81 267 ILE A O 1
ATOM 2076 N N . PHE A 1 268 ? 17.469 -28.618 -30.745 1.00 76.06 268 PHE A N 1
ATOM 2077 C CA . PHE A 1 268 ? 16.070 -28.994 -30.978 1.00 76.06 268 PHE A CA 1
ATOM 2078 C C . PHE A 1 268 ? 15.703 -28.985 -32.472 1.00 76.06 268 PHE A C 1
ATOM 2080 O O . PHE A 1 268 ? 14.685 -29.555 -32.869 1.00 76.06 268 PHE A O 1
ATOM 2087 N N . LYS A 1 269 ? 16.533 -28.352 -33.311 1.00 76.44 269 LYS A N 1
ATOM 2088 C CA . LYS A 1 269 ? 16.460 -28.381 -34.776 1.00 76.44 269 LYS A CA 1
ATOM 2089 C C . LYS A 1 269 ? 17.549 -29.309 -35.332 1.00 76.44 269 LYS A C 1
ATOM 2091 O O . LYS A 1 269 ? 18.519 -29.612 -34.647 1.00 76.44 269 LYS A O 1
ATOM 2096 N N . THR A 1 270 ? 17.413 -29.751 -36.581 1.00 85.44 270 THR A N 1
ATOM 2097 C CA . THR A 1 270 ? 18.440 -30.548 -37.274 1.00 85.44 270 THR A CA 1
ATOM 2098 C C . THR A 1 270 ? 19.799 -29.837 -37.258 1.00 85.44 270 THR A C 1
ATOM 2100 O O . THR A 1 270 ? 19.871 -28.614 -37.424 1.00 85.44 270 THR A O 1
ATOM 2103 N N . LEU A 1 271 ? 20.880 -30.599 -37.068 1.00 87.06 271 LEU A N 1
ATOM 2104 C CA . LEU A 1 271 ? 22.238 -30.071 -37.153 1.00 87.06 271 LEU A CA 1
ATOM 2105 C C . LEU A 1 271 ? 22.549 -29.635 -38.586 1.00 87.06 271 LEU A C 1
ATOM 2107 O O . LEU A 1 271 ? 22.196 -30.324 -39.542 1.00 87.06 271 LEU A O 1
ATOM 2111 N N . CYS A 1 272 ? 23.259 -28.517 -38.756 1.00 86.56 272 CYS A N 1
ATOM 2112 C CA . CYS A 1 272 ? 23.607 -28.046 -40.100 1.00 86.56 272 CYS A CA 1
ATOM 2113 C C . CYS A 1 272 ? 24.504 -29.040 -40.874 1.00 86.56 272 CYS A C 1
ATOM 2115 O O . CYS A 1 272 ? 24.483 -29.029 -42.101 1.00 86.56 272 CYS A O 1
ATOM 2117 N N . SER A 1 273 ? 25.242 -29.921 -40.182 1.00 82.62 273 SER A N 1
ATOM 2118 C CA . SER A 1 273 ? 26.019 -31.020 -40.787 1.00 82.62 273 SER A CA 1
ATOM 2119 C C . SER A 1 273 ? 25.155 -32.062 -41.491 1.00 82.62 273 SER A C 1
ATOM 2121 O O . SER A 1 273 ? 25.579 -32.663 -42.471 1.00 82.62 273 SER A O 1
ATOM 2123 N N . ASP A 1 274 ? 23.932 -32.261 -41.013 1.00 77.19 274 ASP A N 1
ATOM 2124 C CA . ASP A 1 274 ? 23.071 -33.344 -41.486 1.00 77.19 274 ASP A CA 1
ATOM 2125 C C . ASP A 1 274 ? 22.240 -32.878 -42.694 1.00 77.19 274 ASP A C 1
ATOM 2127 O O . ASP A 1 274 ? 21.746 -33.684 -43.480 1.00 77.19 274 ASP A O 1
ATOM 2131 N N . LEU A 1 275 ? 22.133 -31.556 -42.889 1.00 68.81 275 LEU A N 1
ATOM 2132 C CA . LEU A 1 275 ? 21.488 -30.955 -44.056 1.00 68.81 275 LEU A CA 1
ATOM 2133 C C . LEU A 1 275 ? 22.313 -31.132 -45.337 1.00 68.81 275 LEU A C 1
ATOM 2135 O O . LEU A 1 275 ? 21.735 -31.249 -46.422 1.00 68.81 275 LEU A O 1
ATOM 2139 N N . THR A 1 276 ? 23.644 -31.196 -45.226 1.00 55.94 276 THR A N 1
ATOM 2140 C CA . THR A 1 276 ? 24.533 -31.429 -46.374 1.00 55.94 276 THR A CA 1
ATOM 2141 C C . THR A 1 276 ? 24.461 -32.858 -46.911 1.00 55.94 276 THR A C 1
ATOM 2143 O O . THR A 1 276 ? 24.645 -33.051 -48.112 1.00 55.94 276 THR A O 1
ATOM 2146 N N . ASP A 1 277 ? 24.087 -33.837 -46.085 1.00 47.41 277 ASP A N 1
ATOM 2147 C CA . ASP A 1 277 ? 23.948 -35.233 -46.522 1.00 47.41 277 ASP A CA 1
ATOM 2148 C C . ASP A 1 277 ? 22.646 -35.472 -47.304 1.00 47.41 277 ASP A C 1
ATOM 2150 O O . ASP A 1 277 ? 22.613 -36.247 -48.264 1.00 47.41 277 ASP A O 1
ATOM 2154 N N . SER A 1 278 ? 21.587 -34.721 -46.991 1.00 44.16 278 SER A N 1
ATOM 2155 C CA . SER A 1 278 ? 20.299 -34.770 -47.699 1.00 44.16 278 SER A CA 1
ATOM 2156 C C . SER A 1 278 ? 20.282 -34.083 -49.074 1.00 44.16 278 SER A C 1
ATOM 2158 O O . SER A 1 278 ? 19.336 -34.277 -49.837 1.00 44.16 278 SER A O 1
ATOM 2160 N N . ALA A 1 279 ? 21.321 -33.323 -49.438 1.00 39.47 279 ALA A N 1
ATOM 2161 C CA . ALA A 1 279 ? 21.422 -32.653 -50.741 1.00 39.47 279 ALA A CA 1
ATOM 2162 C C . ALA A 1 279 ? 22.085 -33.515 -51.839 1.00 39.47 279 ALA A C 1
ATOM 2164 O O . ALA A 1 279 ? 22.194 -33.077 -52.984 1.00 39.47 279 ALA A O 1
ATOM 2165 N N . SER A 1 280 ? 22.503 -34.748 -51.522 1.00 33.31 280 SER A N 1
ATOM 2166 C CA . SER A 1 280 ? 23.183 -35.651 -52.467 1.00 33.31 280 SER A CA 1
ATOM 2167 C C . SER A 1 280 ? 22.271 -36.671 -53.170 1.00 33.31 280 SER A C 1
ATOM 2169 O O . SER A 1 280 ? 22.739 -37.425 -54.021 1.00 33.31 280 SER A O 1
ATOM 2171 N N . ALA A 1 281 ? 20.961 -36.674 -52.902 1.00 37.12 281 ALA A N 1
ATOM 2172 C CA . ALA A 1 281 ? 20.019 -37.605 -53.526 1.00 37.12 281 ALA A CA 1
ATOM 2173 C C . ALA A 1 281 ? 18.980 -36.888 -54.405 1.00 37.12 281 ALA A C 1
ATOM 2175 O O . ALA A 1 281 ? 17.802 -36.829 -54.067 1.00 37.12 281 ALA A O 1
ATOM 2176 N N . SER A 1 282 ? 19.396 -36.343 -55.554 1.00 31.05 282 SER A N 1
ATOM 2177 C CA . SER A 1 282 ? 18.462 -36.082 -56.667 1.00 31.05 282 SER A CA 1
ATOM 2178 C C . SER A 1 282 ? 19.147 -35.896 -58.029 1.00 31.05 282 SER A C 1
ATOM 2180 O O . SER A 1 282 ? 19.471 -34.787 -58.429 1.00 31.05 282 SER A O 1
ATOM 2182 N N . GLN A 1 283 ? 19.299 -36.995 -58.772 1.00 29.89 283 GLN A N 1
ATOM 2183 C CA . GLN A 1 283 ? 19.222 -37.112 -60.245 1.00 29.89 283 GLN A CA 1
ATOM 2184 C C . GLN A 1 283 ? 18.879 -38.592 -60.517 1.00 29.89 283 GLN A C 1
ATOM 2186 O O . GLN A 1 283 ? 19.462 -39.449 -59.867 1.00 29.89 283 GLN A O 1
ATOM 2191 N N . SER A 1 284 ? 18.019 -39.063 -61.417 1.00 29.97 284 SER A N 1
ATOM 2192 C CA . SER A 1 284 ? 17.031 -38.557 -62.380 1.00 29.97 284 SER A CA 1
ATOM 2193 C C . SER A 1 284 ? 16.309 -39.827 -62.943 1.00 29.97 284 SER A C 1
ATOM 2195 O O . SER A 1 284 ? 16.670 -40.938 -62.549 1.00 29.97 284 SER A O 1
ATOM 2197 N N . PRO A 1 285 ? 15.276 -39.734 -63.806 1.00 39.84 285 PRO A N 1
ATOM 2198 C CA . PRO A 1 285 ? 14.217 -40.750 -63.941 1.00 39.84 285 PRO A CA 1
ATOM 2199 C C . PRO A 1 285 ? 14.447 -41.820 -65.033 1.00 39.84 285 PRO A C 1
ATOM 2201 O O . PRO A 1 285 ? 15.067 -41.533 -66.053 1.00 39.84 285 PRO A O 1
ATOM 2204 N N . GLY A 1 286 ? 13.825 -43.006 -64.888 1.00 24.91 286 GLY A N 1
ATOM 2205 C CA . GLY A 1 286 ? 13.473 -43.873 -66.031 1.00 24.91 286 GLY A CA 1
ATOM 2206 C C . GLY A 1 286 ? 13.447 -45.404 -65.827 1.00 24.91 286 GLY A C 1
ATOM 2207 O O . GLY A 1 286 ? 14.483 -46.029 -65.645 1.00 24.91 286 GLY A O 1
ATOM 2208 N N . SER A 1 287 ? 12.260 -45.984 -66.074 1.00 25.64 287 SER A N 1
ATOM 2209 C CA . SER A 1 287 ? 11.940 -47.341 -66.592 1.00 25.64 287 SER A CA 1
ATOM 2210 C C . SER A 1 287 ? 11.581 -48.520 -65.648 1.00 25.64 287 SER A C 1
ATOM 2212 O O . SER A 1 287 ? 12.414 -49.110 -64.975 1.00 25.64 287 SER A O 1
ATOM 2214 N N . SER A 1 288 ? 10.280 -48.865 -65.711 1.00 27.12 288 SER A N 1
ATOM 2215 C CA . SER A 1 288 ? 9.610 -50.189 -65.733 1.00 27.12 288 SER A CA 1
ATOM 2216 C C . SER A 1 288 ? 10.025 -51.333 -64.791 1.00 27.12 288 SER A C 1
ATOM 2218 O O . SER A 1 288 ? 11.075 -51.941 -64.972 1.00 27.12 288 SER A O 1
ATOM 2220 N N . SER A 1 289 ? 9.083 -51.814 -63.968 1.00 26.69 289 SER A N 1
ATOM 2221 C CA . SER A 1 289 ? 8.371 -53.105 -64.155 1.00 26.69 289 SER A CA 1
ATOM 2222 C C . SER A 1 289 ? 7.440 -53.427 -62.967 1.00 26.69 289 SER A C 1
ATOM 2224 O O . SER A 1 289 ? 7.478 -52.770 -61.933 1.00 26.69 289 SER A O 1
ATOM 2226 N N . GLU A 1 290 ? 6.526 -54.361 -63.215 1.00 27.92 290 GLU A N 1
ATOM 2227 C CA . GLU A 1 290 ? 5.233 -54.633 -62.575 1.00 27.92 290 GLU A CA 1
ATOM 2228 C C . GLU A 1 290 ? 5.249 -55.361 -61.210 1.00 27.92 290 GLU A C 1
ATOM 2230 O O . GLU A 1 290 ? 6.275 -55.848 -60.744 1.00 27.92 290 GLU A O 1
ATOM 2235 N N . ASN A 1 291 ? 4.016 -55.538 -60.695 1.00 28.84 291 ASN A N 1
ATOM 2236 C CA . ASN A 1 291 ? 3.508 -56.375 -59.593 1.00 28.84 291 ASN A CA 1
ATOM 2237 C C . ASN A 1 291 ? 3.514 -55.713 -58.206 1.00 28.84 291 ASN A C 1
ATOM 2239 O O . ASN A 1 291 ? 4.537 -55.253 -57.729 1.00 28.84 291 ASN A O 1
ATOM 2243 N N . GLY A 1 292 ? 2.422 -55.645 -57.446 1.00 25.81 292 GLY A N 1
ATOM 2244 C CA . GLY A 1 292 ? 1.094 -56.244 -57.550 1.00 25.81 292 GLY A CA 1
ATOM 2245 C C . GLY A 1 292 ? 0.530 -56.400 -56.129 1.00 25.81 292 GLY A C 1
ATOM 2246 O O . GLY A 1 292 ? 1.268 -56.788 -55.230 1.00 25.81 292 GLY A O 1
ATOM 2247 N N . SER A 1 293 ? -0.774 -56.136 -55.968 1.00 28.23 293 SER A N 1
ATOM 2248 C CA . SER A 1 293 ? -1.650 -56.625 -54.878 1.00 28.23 293 SER A CA 1
ATOM 2249 C C . SER A 1 293 ? -1.529 -55.938 -53.499 1.00 28.23 293 SER A C 1
ATOM 2251 O O . SER A 1 293 ? -0.525 -56.040 -52.810 1.00 28.23 293 SER A O 1
ATOM 2253 N N . SER A 1 294 ? -2.539 -55.127 -53.131 1.00 27.69 294 SER A N 1
ATOM 2254 C CA . SER A 1 294 ? -3.604 -55.428 -52.131 1.00 27.69 294 SER A CA 1
ATOM 2255 C C . SER A 1 294 ? -3.097 -55.425 -50.678 1.00 27.69 294 SER A C 1
ATOM 2257 O O . SER A 1 294 ? -2.158 -56.137 -50.371 1.00 27.69 294 SER A O 1
ATOM 2259 N N . ALA A 1 295 ? -3.647 -54.706 -49.700 1.00 28.28 295 ALA A N 1
ATOM 2260 C CA . ALA A 1 295 ? -5.048 -54.529 -49.321 1.00 28.28 295 ALA A CA 1
ATOM 2261 C C . ALA A 1 295 ? -5.108 -53.394 -48.257 1.00 28.28 295 ALA A C 1
ATOM 2263 O O . ALA A 1 295 ? -4.214 -53.295 -47.422 1.00 28.28 295 ALA A O 1
ATOM 2264 N N . SER A 1 296 ? -6.021 -52.417 -48.367 1.00 26.84 296 SER A N 1
ATOM 2265 C CA . SER A 1 296 ? -7.187 -52.182 -47.471 1.00 26.84 296 SER A CA 1
ATOM 2266 C C . SER A 1 296 ? -7.010 -52.644 -46.009 1.00 26.84 296 SER A C 1
ATOM 2268 O O . SER A 1 296 ? -6.601 -53.769 -45.775 1.00 26.84 296 SER A O 1
ATOM 2270 N N . SER A 1 297 ? -7.388 -51.917 -44.957 1.00 28.47 297 SER A N 1
ATOM 2271 C CA . SER A 1 297 ? -8.308 -50.785 -44.810 1.00 28.47 297 SER A CA 1
ATOM 2272 C C . SER A 1 297 ? -8.282 -50.293 -43.352 1.00 28.47 297 SER A C 1
ATOM 2274 O O . SER A 1 297 ? -8.158 -51.094 -42.434 1.00 28.47 297 SER A O 1
ATOM 2276 N N . ARG A 1 298 ? -8.451 -48.972 -43.187 1.00 26.00 298 ARG A N 1
ATOM 2277 C CA . ARG A 1 298 ? -9.290 -48.237 -42.208 1.00 26.00 298 ARG A CA 1
ATOM 2278 C C . ARG A 1 298 ? -9.940 -49.069 -41.079 1.00 26.00 298 ARG A C 1
ATOM 2280 O O . ARG A 1 298 ? -10.628 -50.032 -41.376 1.00 26.00 298 ARG A O 1
ATOM 2287 N N . SER A 1 299 ? -9.910 -48.599 -39.827 1.00 27.30 299 SER A N 1
ATOM 2288 C CA . SER A 1 299 ? -10.803 -47.570 -39.244 1.00 27.30 299 SER A CA 1
ATOM 2289 C C . SER A 1 299 ? -10.881 -47.665 -37.706 1.00 27.30 299 SER A C 1
ATOM 2291 O O . SER A 1 299 ? -11.136 -48.738 -37.181 1.00 27.30 299 SER A O 1
ATOM 2293 N N . SER A 1 300 ? -10.740 -46.510 -37.046 1.00 28.62 300 SER A N 1
ATOM 2294 C CA . SER A 1 300 ? -11.686 -45.878 -36.095 1.00 28.62 300 SER A CA 1
ATOM 2295 C C . SER A 1 300 ? -12.295 -46.615 -34.877 1.00 28.62 300 SER A C 1
ATOM 2297 O O . SER A 1 300 ? -12.924 -47.655 -35.015 1.00 28.62 300 SER A O 1
ATOM 2299 N N . GLY A 1 301 ? -12.301 -45.898 -33.735 1.00 26.09 301 GLY A N 1
ATOM 2300 C CA . GLY A 1 301 ? -13.167 -46.066 -32.540 1.00 26.09 301 GLY A CA 1
ATOM 2301 C C . GLY A 1 301 ? -12.331 -46.015 -31.248 1.00 26.09 301 GLY A C 1
ATOM 2302 O O . GLY A 1 301 ? -11.518 -46.900 -31.046 1.00 26.09 301 GLY A O 1
ATOM 2303 N N . SER A 1 302 ? -12.258 -44.946 -30.441 1.00 27.80 302 SER A N 1
ATOM 2304 C CA . SER A 1 302 ? -13.248 -44.202 -29.624 1.00 27.80 302 SER A CA 1
ATOM 2305 C C . SER A 1 302 ? -13.995 -45.024 -28.562 1.00 27.80 302 SER A C 1
ATOM 2307 O O . SER A 1 302 ? -14.927 -45.736 -28.915 1.00 27.80 302 SER A O 1
ATOM 2309 N N . SER A 1 303 ? -13.611 -44.837 -27.285 1.00 27.91 303 SER A N 1
ATOM 2310 C CA . SER A 1 303 ? -14.429 -44.889 -26.042 1.00 27.91 303 SER A CA 1
ATOM 2311 C C . SER A 1 303 ? -13.478 -44.895 -24.823 1.00 27.91 303 SER A C 1
ATOM 2313 O O . SER A 1 303 ? -12.667 -45.803 -24.694 1.00 27.91 303 SER A O 1
ATOM 2315 N N . THR A 1 304 ? -13.318 -43.787 -24.092 1.00 25.64 304 THR A N 1
ATOM 2316 C CA . THR A 1 304 ? -13.955 -43.439 -22.795 1.00 25.64 304 THR A CA 1
ATOM 2317 C C . THR A 1 304 ? -13.642 -44.326 -21.579 1.00 25.64 304 THR A C 1
ATOM 2319 O O . THR A 1 304 ? -13.951 -45.509 -21.572 1.00 25.64 304 THR A O 1
ATOM 2322 N N . ALA A 1 305 ? -13.232 -43.615 -20.516 1.00 25.78 305 ALA A N 1
ATOM 2323 C CA . ALA A 1 305 ? -13.381 -43.872 -19.078 1.00 25.78 305 ALA A CA 1
ATOM 2324 C C . ALA A 1 305 ? -12.485 -44.927 -18.401 1.00 25.78 305 ALA A C 1
ATOM 2326 O O . ALA A 1 305 ? -12.606 -46.122 -18.650 1.00 25.78 305 ALA A O 1
ATOM 2327 N N . SER A 1 306 ? -11.713 -44.476 -17.402 1.00 26.61 306 SER A N 1
ATOM 2328 C CA . SER A 1 306 ? -11.913 -44.775 -15.964 1.00 26.61 306 SER A CA 1
ATOM 2329 C C . SER A 1 306 ? -10.583 -44.724 -15.204 1.00 26.61 306 SER A C 1
ATOM 2331 O O . SER A 1 306 ? -9.623 -45.393 -15.574 1.00 26.61 306 SER A O 1
ATOM 2333 N N . SER A 1 307 ? -10.549 -43.953 -14.117 1.00 28.58 307 SER A N 1
ATOM 2334 C CA . SER A 1 307 ? -9.508 -44.008 -13.084 1.00 28.58 307 SER A CA 1
ATOM 2335 C C . SER A 1 307 ? -9.441 -45.387 -12.415 1.00 28.58 307 SER A C 1
ATOM 2337 O O . SER A 1 307 ? -10.443 -46.105 -12.383 1.00 28.58 307 SER A O 1
ATOM 2339 N N . PRO A 1 308 ? -8.328 -45.677 -11.725 1.00 32.50 308 PRO A N 1
ATOM 2340 C CA . PRO A 1 308 ? -8.471 -46.209 -10.377 1.00 32.50 308 PRO A CA 1
ATOM 2341 C C . PRO A 1 308 ? -7.596 -45.470 -9.358 1.00 32.50 308 PRO A C 1
ATOM 2343 O O . PRO A 1 308 ? -6.447 -45.113 -9.602 1.00 32.50 308 PRO A O 1
ATOM 2346 N N . SER A 1 309 ? -8.179 -45.279 -8.181 1.00 29.56 309 SER A N 1
ATOM 2347 C CA . SER A 1 309 ? -7.501 -45.081 -6.905 1.00 29.56 309 SER A CA 1
ATOM 2348 C C . SER A 1 309 ? -6.848 -46.386 -6.439 1.00 29.56 309 SER A C 1
ATOM 2350 O O . SER A 1 309 ? -7.523 -47.415 -6.468 1.00 29.56 309 SER A O 1
ATOM 2352 N N . ASN A 1 310 ? -5.624 -46.342 -5.901 1.00 27.81 310 ASN A N 1
ATOM 2353 C CA . ASN A 1 310 ? -5.337 -47.027 -4.638 1.00 27.81 310 ASN A CA 1
ATOM 2354 C C . ASN A 1 310 ? -4.072 -46.505 -3.940 1.00 27.81 310 ASN A C 1
ATOM 2356 O O . ASN A 1 310 ? -3.096 -46.116 -4.572 1.00 27.81 310 ASN A O 1
ATOM 2360 N N . SER A 1 311 ? -4.169 -46.520 -2.619 1.00 28.56 311 SER A N 1
ATOM 2361 C CA . SER A 1 311 ? -3.219 -46.161 -1.569 1.00 28.56 311 SER A CA 1
ATOM 2362 C C . SER A 1 311 ? -2.083 -47.166 -1.363 1.00 28.56 311 SER A C 1
ATOM 2364 O O . SER A 1 311 ? -2.320 -48.366 -1.483 1.00 28.56 311 SER A O 1
ATOM 2366 N N . SER A 1 312 ? -0.950 -46.687 -0.842 1.00 31.64 312 SER A N 1
ATOM 2367 C CA . SER A 1 312 ? -0.157 -47.388 0.184 1.00 31.64 312 SER A CA 1
ATOM 2368 C C . SER A 1 312 ? 0.819 -46.415 0.858 1.00 31.64 312 SER A C 1
ATOM 2370 O O . SER A 1 312 ? 1.635 -45.791 0.182 1.00 31.64 312 SER A O 1
ATOM 2372 N N . ASN A 1 313 ? 0.681 -46.288 2.180 1.00 30.50 313 ASN A N 1
ATOM 2373 C CA . ASN A 1 313 ? 1.705 -45.791 3.098 1.00 30.50 313 ASN A CA 1
ATOM 2374 C C . ASN A 1 313 ? 2.871 -46.787 3.139 1.00 30.50 313 ASN A C 1
ATOM 2376 O O . ASN A 1 313 ? 2.613 -47.974 2.965 1.00 30.50 313 ASN A O 1
ATOM 2380 N N . ASP A 1 314 ? 4.080 -46.308 3.430 1.00 31.70 314 ASP A N 1
ATOM 2381 C CA . ASP A 1 314 ? 4.981 -46.919 4.416 1.00 31.70 314 ASP A CA 1
ATOM 2382 C C . ASP A 1 314 ? 6.037 -45.891 4.861 1.00 31.70 314 ASP A C 1
ATOM 2384 O O . ASP A 1 314 ? 6.536 -45.088 4.066 1.00 31.70 314 ASP A O 1
ATOM 2388 N N . ASP A 1 315 ? 6.262 -45.906 6.174 1.00 31.28 315 ASP A N 1
ATOM 2389 C CA . ASP A 1 315 ? 7.189 -45.129 6.992 1.00 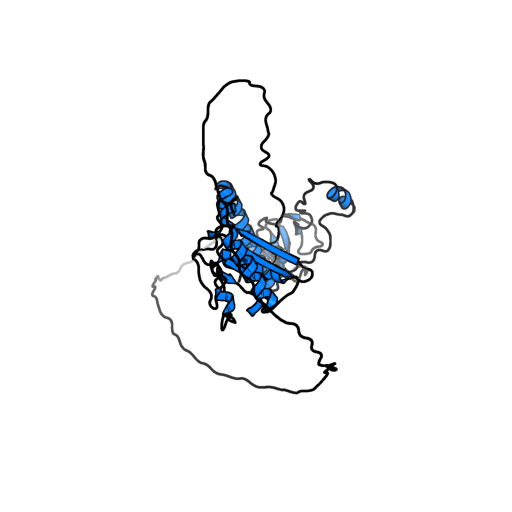31.28 315 ASP A CA 1
ATOM 2390 C C . ASP A 1 315 ? 8.665 -45.474 6.727 1.00 31.28 315 ASP A C 1
ATOM 2392 O O . ASP A 1 315 ? 8.983 -46.585 6.321 1.00 31.28 315 ASP A O 1
ATOM 2396 N N . ASP A 1 316 ? 9.560 -44.532 7.048 1.00 33.09 316 ASP A N 1
ATOM 2397 C CA . ASP A 1 316 ? 10.766 -44.802 7.846 1.00 33.09 316 ASP A CA 1
ATOM 2398 C C . ASP A 1 316 ? 11.370 -43.466 8.321 1.00 33.09 316 ASP A C 1
ATOM 2400 O O . ASP A 1 316 ? 11.847 -42.642 7.537 1.00 33.09 316 ASP A O 1
ATOM 2404 N N . GLY A 1 317 ? 11.317 -43.244 9.635 1.00 26.62 317 GLY A N 1
ATOM 2405 C CA . GLY A 1 317 ? 12.099 -42.233 10.343 1.00 26.62 317 GLY A CA 1
ATOM 2406 C C . GLY A 1 317 ? 13.329 -42.860 10.995 1.00 26.62 317 GLY A C 1
ATOM 2407 O O . GLY A 1 317 ? 13.346 -44.066 11.191 1.00 26.62 317 GLY A O 1
ATOM 2408 N N . LEU A 1 318 ? 14.315 -42.036 11.365 1.00 30.22 318 LEU A N 1
ATOM 2409 C CA . LEU A 1 318 ? 15.293 -42.297 12.432 1.00 30.22 318 LEU A CA 1
ATOM 2410 C C . LEU A 1 318 ? 15.933 -40.961 12.883 1.00 30.22 318 LEU A C 1
ATOM 2412 O O . LEU A 1 318 ? 16.551 -40.272 12.074 1.00 30.22 318 LEU A O 1
ATOM 2416 N N . ASP A 1 319 ? 15.675 -40.608 14.151 1.00 29.12 319 ASP A N 1
ATOM 2417 C CA . ASP A 1 319 ? 16.554 -40.134 15.249 1.00 29.12 319 ASP A CA 1
ATOM 2418 C C . ASP A 1 319 ? 17.804 -39.278 14.920 1.00 29.12 319 ASP A C 1
ATOM 2420 O O . ASP A 1 319 ? 18.559 -39.568 14.003 1.00 29.12 319 ASP A O 1
ATOM 2424 N N . GLY A 1 320 ? 18.180 -38.219 15.646 1.00 26.09 320 GLY A N 1
ATOM 2425 C CA . GLY A 1 320 ? 17.969 -37.866 17.052 1.00 26.09 320 GLY A CA 1
ATOM 2426 C C . GLY A 1 320 ? 19.342 -37.621 17.708 1.00 26.09 320 GLY A C 1
ATOM 2427 O O . GLY A 1 320 ? 20.179 -38.515 17.683 1.00 26.09 320 GLY A O 1
ATOM 2428 N N . ALA A 1 321 ? 19.589 -36.428 18.267 1.00 28.42 321 ALA A N 1
ATOM 2429 C CA . ALA A 1 321 ? 20.601 -36.188 19.310 1.00 28.42 321 ALA A CA 1
ATOM 2430 C C . ALA A 1 321 ? 20.428 -34.789 19.931 1.00 28.42 321 ALA A C 1
ATOM 2432 O O . ALA A 1 321 ? 20.564 -33.767 19.257 1.00 28.42 321 ALA A O 1
ATOM 2433 N N . SER A 1 322 ? 20.111 -34.789 21.223 1.00 28.73 322 SER A N 1
ATOM 2434 C CA . SER A 1 322 ? 20.300 -33.705 22.185 1.00 28.73 322 SER A CA 1
ATOM 2435 C C . SER A 1 322 ? 21.786 -33.512 22.503 1.00 28.73 322 SER A C 1
ATOM 2437 O O . SER A 1 322 ? 22.574 -34.433 22.306 1.00 28.73 322 SER A O 1
ATOM 2439 N N . ASP A 1 323 ? 22.164 -32.333 23.003 1.00 27.84 323 ASP A N 1
ATOM 2440 C CA . ASP A 1 323 ? 22.676 -32.183 24.374 1.00 27.84 323 ASP A CA 1
ATOM 2441 C C . ASP A 1 323 ? 22.910 -30.703 24.729 1.00 27.84 323 ASP A C 1
ATOM 2443 O O . ASP A 1 323 ? 23.063 -29.833 23.870 1.00 27.84 323 ASP A O 1
ATOM 2447 N N . GLU A 1 324 ? 22.820 -30.455 26.032 1.00 30.59 324 GLU A N 1
ATOM 2448 C CA . GLU A 1 324 ? 22.814 -29.189 26.764 1.00 30.59 324 GLU A CA 1
ATOM 2449 C C . GLU A 1 324 ? 24.221 -28.568 26.896 1.00 30.59 324 GLU A C 1
ATOM 2451 O O . GLU A 1 324 ? 25.213 -29.283 26.784 1.00 30.59 324 GLU A O 1
ATOM 2456 N N . ASP A 1 325 ? 24.326 -27.253 27.147 1.00 26.22 325 ASP A N 1
ATOM 2457 C CA . ASP A 1 325 ? 24.738 -26.693 28.456 1.00 26.22 325 ASP A CA 1
ATOM 2458 C C . ASP A 1 325 ? 24.849 -25.141 28.419 1.00 26.22 325 ASP A C 1
ATOM 2460 O O . ASP A 1 325 ? 25.365 -24.572 27.458 1.00 26.22 325 ASP A O 1
ATOM 2464 N N . SER A 1 326 ? 24.295 -24.505 29.465 1.00 27.80 326 SER A N 1
ATOM 2465 C CA . SER A 1 326 ? 24.688 -23.304 30.253 1.00 27.80 326 SER A CA 1
ATOM 2466 C C . SER A 1 326 ? 25.669 -22.250 29.682 1.00 27.80 326 SER A C 1
ATOM 2468 O O . SER A 1 326 ? 26.611 -22.578 28.980 1.00 27.80 326 SER A O 1
ATOM 2470 N N . SER A 1 327 ? 25.647 -20.950 30.002 1.00 27.98 327 SER A N 1
ATOM 2471 C CA . SER A 1 327 ? 24.969 -20.082 30.979 1.00 27.98 327 SER A CA 1
ATOM 2472 C C . SER A 1 327 ? 25.201 -18.618 30.539 1.00 27.98 327 SER A C 1
ATOM 2474 O O . SER A 1 327 ? 26.171 -18.340 29.839 1.00 27.98 327 SER A O 1
ATOM 2476 N N . ASP A 1 328 ? 24.341 -17.673 30.933 1.00 27.11 328 ASP A N 1
ATOM 2477 C CA . ASP A 1 328 ? 24.757 -16.546 31.790 1.00 27.11 328 ASP A CA 1
ATOM 2478 C C . ASP A 1 328 ? 23.600 -15.570 32.046 1.00 27.11 328 ASP A C 1
ATOM 2480 O O . ASP A 1 328 ? 23.019 -14.941 31.161 1.00 27.11 328 ASP A O 1
ATOM 2484 N N . ILE A 1 329 ? 23.283 -15.507 33.335 1.00 25.53 329 ILE A N 1
ATOM 2485 C CA . ILE A 1 329 ? 22.355 -14.630 34.031 1.00 25.53 329 ILE A CA 1
ATOM 2486 C C . ILE A 1 329 ? 23.162 -13.418 34.505 1.00 25.53 329 ILE A C 1
ATOM 2488 O O . ILE A 1 329 ? 24.220 -13.587 35.106 1.00 25.53 329 ILE A O 1
ATOM 2492 N N . ALA A 1 330 ? 22.635 -12.209 34.320 1.00 27.31 330 ALA A N 1
ATOM 2493 C CA . ALA A 1 330 ? 23.007 -11.059 35.138 1.00 27.31 330 ALA A CA 1
ATOM 2494 C C . ALA A 1 330 ? 21.729 -10.335 35.569 1.00 27.31 330 ALA A C 1
ATOM 2496 O O . ALA A 1 330 ? 21.154 -9.526 34.843 1.00 27.31 330 ALA A O 1
ATOM 2497 N N . SER A 1 331 ? 21.272 -10.731 36.750 1.00 26.11 331 SER A N 1
ATOM 2498 C CA . SER A 1 331 ? 20.372 -10.015 37.643 1.00 26.11 331 SER A CA 1
ATOM 2499 C C . SER A 1 331 ? 21.119 -8.870 38.327 1.00 26.11 331 SER A C 1
ATOM 2501 O O . SER A 1 331 ? 22.196 -9.106 38.873 1.00 26.11 331 SER A O 1
ATOM 2503 N N . GLU A 1 332 ? 20.511 -7.691 38.403 1.00 28.52 332 GLU A N 1
ATOM 2504 C CA . GLU A 1 332 ? 20.739 -6.754 39.506 1.00 28.52 332 GLU A CA 1
ATOM 2505 C C . GLU A 1 332 ? 19.360 -6.306 40.009 1.00 28.52 332 GLU A C 1
ATOM 2507 O O . GLU A 1 332 ? 18.675 -5.515 39.365 1.00 28.52 332 GLU A O 1
ATOM 2512 N N . ASP A 1 333 ? 18.957 -6.902 41.131 1.00 28.28 333 ASP A N 1
ATOM 2513 C CA . ASP A 1 333 ? 17.875 -6.470 42.016 1.00 28.28 333 ASP A CA 1
ATOM 2514 C C . ASP A 1 333 ? 18.494 -5.960 43.333 1.00 28.28 333 ASP A C 1
ATOM 2516 O O . ASP A 1 333 ? 19.638 -6.292 43.654 1.00 28.28 333 ASP A O 1
ATOM 2520 N N . GLU A 1 334 ? 17.653 -5.258 44.103 1.00 32.34 334 GLU A N 1
ATOM 2521 C CA . GLU A 1 334 ? 17.788 -4.789 45.499 1.00 32.34 334 GLU A CA 1
ATOM 2522 C C . GLU A 1 334 ? 18.446 -3.400 45.660 1.00 32.34 334 GLU A C 1
ATOM 2524 O O . GLU A 1 334 ? 19.522 -3.113 45.151 1.00 32.34 334 GLU A O 1
ATOM 2529 N N . GLU A 1 335 ? 17.815 -2.420 46.315 1.00 30.77 335 GLU A N 1
ATOM 2530 C CA . GLU A 1 335 ? 17.215 -2.490 47.656 1.00 30.77 335 GLU A CA 1
ATOM 2531 C C . GLU A 1 335 ? 15.959 -1.603 47.804 1.00 30.77 335 GLU A C 1
ATOM 2533 O O . GLU A 1 335 ? 15.867 -0.506 47.243 1.00 30.77 335 GLU A O 1
ATOM 2538 N N . GLY A 1 336 ? 15.003 -2.083 48.608 1.00 27.67 336 GLY A N 1
ATOM 2539 C CA . GLY A 1 336 ? 13.715 -1.451 48.908 1.00 27.67 336 GLY A CA 1
ATOM 2540 C C . GLY A 1 336 ? 13.686 -0.465 50.104 1.00 27.67 336 GLY A C 1
ATOM 2541 O O . GLY A 1 336 ? 14.462 0.486 50.147 1.00 27.67 336 GLY A O 1
ATOM 2542 N N . PRO A 1 337 ? 12.689 -0.554 51.014 1.00 46.72 337 PRO A N 1
ATOM 2543 C CA . PRO A 1 337 ? 11.772 0.563 51.272 1.00 46.72 337 PRO A CA 1
ATOM 2544 C C . PRO A 1 337 ? 11.826 1.124 52.706 1.00 46.72 337 PRO A C 1
ATOM 2546 O O . PRO A 1 337 ? 12.214 0.433 53.644 1.00 46.72 337 PRO A O 1
ATOM 2549 N N . LEU A 1 338 ? 11.308 2.345 52.915 1.00 28.28 338 LEU A N 1
ATOM 2550 C CA . LEU A 1 338 ? 10.965 2.842 54.254 1.00 28.28 338 LEU A CA 1
ATOM 2551 C C . LEU A 1 338 ? 9.602 3.547 54.310 1.00 28.28 338 LEU A C 1
ATOM 2553 O O . LEU A 1 338 ? 9.257 4.407 53.504 1.00 28.28 338 LEU A O 1
ATOM 2557 N N . LEU A 1 339 ? 8.853 3.109 55.319 1.00 29.31 339 LEU A N 1
ATOM 2558 C CA . LEU A 1 339 ? 7.508 3.477 55.736 1.00 29.31 339 LEU A CA 1
ATOM 2559 C C . LEU A 1 339 ? 7.440 4.807 56.508 1.00 29.31 339 LEU A C 1
ATOM 2561 O O . LEU A 1 339 ? 8.390 5.212 57.173 1.00 29.31 339 LEU A O 1
ATOM 2565 N N . SER A 1 340 ? 6.193 5.285 56.597 1.00 28.38 340 SER A N 1
ATOM 2566 C CA . SER A 1 340 ? 5.541 5.954 57.740 1.00 28.38 340 SER A CA 1
ATOM 2567 C C . SER A 1 340 ? 5.571 7.483 57.826 1.00 28.38 340 SER A C 1
ATOM 2569 O O . SER A 1 340 ? 6.606 8.124 57.683 1.00 28.38 340 SER A O 1
ATOM 2571 N N . GLY A 1 341 ? 4.403 8.047 58.166 1.00 27.47 341 GLY A N 1
ATOM 2572 C CA . GLY A 1 341 ? 4.316 9.362 58.797 1.00 27.47 341 GLY A CA 1
ATOM 2573 C C . GLY A 1 341 ? 3.042 10.151 58.513 1.00 27.47 341 GLY A C 1
ATOM 2574 O O . GLY A 1 341 ? 3.053 11.039 57.672 1.00 27.47 341 GLY A O 1
ATOM 2575 N N . ASP A 1 342 ? 1.982 9.839 59.260 1.00 29.08 342 ASP A N 1
ATOM 2576 C CA . ASP A 1 342 ? 0.793 10.653 59.554 1.00 29.08 342 ASP A CA 1
ATOM 2577 C C . ASP A 1 342 ? 0.931 12.184 59.417 1.00 29.08 342 ASP A C 1
ATOM 2579 O O . ASP A 1 342 ? 1.883 12.777 59.933 1.00 29.08 342 ASP A O 1
ATOM 2583 N N . LYS A 1 343 ? -0.147 12.845 58.958 1.00 30.55 343 LYS A N 1
ATOM 2584 C CA . LYS A 1 343 ? -0.930 13.735 59.842 1.00 30.55 343 LYS A CA 1
ATOM 2585 C C . LYS A 1 343 ? -2.268 14.195 59.261 1.00 30.55 343 LYS A C 1
ATOM 2587 O O . LYS A 1 343 ? -2.428 14.471 58.080 1.00 30.55 343 LYS A O 1
ATOM 2592 N N . SER A 1 344 ? -3.201 14.273 60.198 1.00 28.23 344 SER A N 1
ATOM 2593 C CA . SER A 1 344 ? -4.617 14.588 60.125 1.00 28.23 344 SER A CA 1
ATOM 2594 C C . SER A 1 344 ? -4.949 16.077 59.980 1.00 28.23 344 SER A C 1
ATOM 2596 O O . SER A 1 344 ? -4.201 16.955 60.407 1.00 28.23 344 SER A O 1
ATOM 2598 N N . SER A 1 345 ? -6.136 16.337 59.431 1.00 33.31 345 SER A N 1
ATOM 2599 C CA . SER A 1 345 ? -7.168 17.324 59.828 1.00 33.31 345 SER A CA 1
ATOM 2600 C C . SER A 1 345 ? -8.174 17.354 58.664 1.00 33.31 345 SER A C 1
ATOM 2602 O O . SER A 1 345 ? -7.771 17.466 57.517 1.00 33.31 345 SER A O 1
ATOM 2604 N N . GLY A 1 346 ? -9.470 17.086 58.810 1.00 28.44 346 GLY A N 1
ATOM 2605 C CA . GLY A 1 346 ? -10.391 17.413 59.891 1.00 28.44 346 GLY A CA 1
ATOM 2606 C C . GLY A 1 346 ? -11.436 18.386 59.323 1.00 28.44 346 GLY A C 1
ATOM 2607 O O . GLY A 1 346 ? -11.091 19.544 59.166 1.00 28.44 346 GLY A O 1
ATOM 2608 N N . GLU A 1 347 ? -12.636 17.859 59.009 1.00 30.84 347 GLU A N 1
ATOM 2609 C CA . GLU A 1 347 ? -14.001 18.452 59.108 1.00 30.84 347 GLU A CA 1
ATOM 2610 C C . GLU A 1 347 ? -14.290 19.868 58.515 1.00 30.84 347 GLU A C 1
ATOM 2612 O O . GLU A 1 347 ? -13.417 20.706 58.414 1.00 30.84 347 GLU A O 1
ATOM 2617 N N . HIS A 1 348 ? -15.487 20.310 58.103 1.00 29.62 348 HIS A N 1
ATOM 2618 C CA . HIS A 1 348 ? -16.875 19.844 58.154 1.00 29.62 348 HIS A CA 1
ATOM 2619 C C . HIS A 1 348 ? -17.728 20.667 57.142 1.00 29.62 348 HIS A C 1
ATOM 2621 O O . HIS A 1 348 ? -17.328 21.740 56.702 1.00 29.62 348 HIS A O 1
ATOM 2627 N N . SER A 1 349 ? -18.922 20.144 56.847 1.00 31.36 349 SER A N 1
ATOM 2628 C CA . SER A 1 349 ? -20.142 20.675 56.191 1.00 31.36 349 SER A CA 1
ATOM 2629 C C . SER A 1 349 ? -20.354 22.178 55.884 1.00 31.36 349 SER A C 1
ATOM 2631 O O . SER A 1 349 ? -20.092 23.038 56.721 1.00 31.36 349 SER A O 1
ATOM 2633 N N . GLY A 1 350 ? -21.122 22.449 54.812 1.00 27.58 350 GLY A N 1
ATOM 2634 C CA . GLY A 1 350 ? -21.977 23.646 54.698 1.00 27.58 350 GLY A CA 1
ATOM 2635 C C . GLY A 1 350 ? -22.744 23.774 53.368 1.00 27.58 350 GLY A C 1
ATOM 2636 O O . GLY A 1 350 ? -22.146 24.056 52.339 1.00 27.58 350 GLY A O 1
ATOM 2637 N N . HIS A 1 351 ? -24.066 23.568 53.393 1.00 31.59 351 HIS A N 1
ATOM 2638 C CA . HIS A 1 351 ? -25.035 23.938 52.341 1.00 31.59 351 HIS A CA 1
ATOM 2639 C C . HIS A 1 351 ? -25.226 25.463 52.238 1.00 31.59 351 HIS A C 1
ATOM 2641 O O . HIS A 1 351 ? -25.257 26.095 53.288 1.00 31.59 351 HIS A O 1
ATOM 2647 N N . THR A 1 352 ? -25.542 25.990 51.041 1.00 30.80 352 THR A N 1
ATOM 2648 C CA . THR A 1 352 ? -26.702 26.883 50.767 1.00 30.80 352 THR A CA 1
ATOM 2649 C C . THR A 1 352 ? -26.895 27.171 49.262 1.00 30.80 352 THR A C 1
ATOM 2651 O O . THR A 1 352 ? -25.936 27.284 48.507 1.00 30.80 352 THR A O 1
ATOM 2654 N N . ASN A 1 353 ? -28.170 27.291 48.857 1.00 27.84 353 ASN A N 1
ATOM 2655 C CA . ASN A 1 353 ? -28.692 27.732 47.550 1.00 27.84 353 ASN A CA 1
ATOM 2656 C C . ASN A 1 353 ? -28.834 29.268 47.457 1.00 27.84 353 ASN A C 1
ATOM 2658 O O . ASN A 1 353 ? -29.000 29.920 48.489 1.00 27.84 353 ASN A O 1
ATOM 2662 N N . SER A 1 354 ? -28.877 29.808 46.230 1.00 30.33 354 SER A N 1
ATOM 2663 C CA . SER A 1 354 ? -29.669 30.969 45.717 1.00 30.33 354 SER A CA 1
ATOM 2664 C C . SER A 1 354 ? -29.067 31.362 44.349 1.00 30.33 354 SER A C 1
ATOM 2666 O O . SER A 1 354 ? -27.851 31.481 44.258 1.00 30.33 354 SER A O 1
ATOM 2668 N N . ASP A 1 355 ? -29.746 31.342 43.196 1.00 27.69 355 ASP A N 1
ATOM 2669 C CA . ASP A 1 355 ? -30.954 32.029 42.674 1.00 27.69 355 ASP A CA 1
ATOM 2670 C C . ASP A 1 355 ? -30.564 33.068 41.596 1.00 27.69 355 ASP A C 1
ATOM 2672 O O . ASP A 1 355 ? -29.475 33.635 41.664 1.00 27.69 355 ASP A O 1
ATOM 2676 N N . LEU A 1 356 ? -31.524 33.336 40.685 1.00 26.89 356 LEU A N 1
ATOM 2677 C CA . LEU A 1 356 ? -31.664 34.432 39.685 1.00 26.89 356 LEU A CA 1
ATOM 2678 C C . LEU A 1 356 ? -31.271 34.069 38.226 1.00 26.89 356 LEU A C 1
ATOM 2680 O O . LEU A 1 356 ? -30.097 33.878 37.929 1.00 26.89 356 LEU A O 1
ATOM 2684 N N . SER A 1 357 ? -32.231 33.762 37.324 1.00 25.28 357 SER A N 1
ATOM 2685 C CA . SER A 1 357 ? -33.136 34.661 36.533 1.00 25.28 357 SER A CA 1
ATOM 2686 C C . SER A 1 357 ? -32.369 35.443 35.443 1.00 25.28 357 SER A C 1
ATOM 2688 O O . SER A 1 357 ? -31.317 35.979 35.757 1.00 25.28 357 SER A O 1
ATOM 2690 N N . ASP A 1 358 ? -32.764 35.658 34.184 1.00 24.86 358 ASP A N 1
ATOM 2691 C CA . ASP A 1 358 ? -34.006 35.530 33.404 1.00 24.86 358 ASP A CA 1
ATOM 2692 C C . ASP A 1 358 ? -33.674 35.856 31.912 1.00 24.86 358 ASP A C 1
ATOM 2694 O O . ASP A 1 358 ? -32.621 36.435 31.636 1.00 24.86 358 ASP A O 1
ATOM 2698 N N . ASN A 1 359 ? -34.640 35.598 31.009 1.00 25.20 359 ASN A N 1
ATOM 2699 C CA . ASN A 1 359 ? -34.920 36.238 29.692 1.00 25.20 359 ASN A CA 1
ATOM 2700 C C . ASN A 1 359 ? -34.402 35.628 28.355 1.00 25.20 359 ASN A C 1
ATOM 2702 O O . ASN A 1 359 ? -33.255 35.822 27.966 1.00 25.20 359 ASN A O 1
ATOM 2706 N N . ILE A 1 360 ? -35.291 34.904 27.632 1.00 23.00 360 ILE A N 1
ATOM 2707 C CA . ILE A 1 360 ? -36.178 35.374 26.509 1.00 23.00 360 ILE A CA 1
ATOM 2708 C C . ILE A 1 360 ? -35.577 36.520 25.645 1.00 23.00 360 ILE A C 1
ATOM 2710 O O . ILE A 1 360 ? -35.122 37.497 26.225 1.00 23.00 360 ILE A O 1
ATOM 2714 N N . SER A 1 361 ? -35.551 36.577 24.301 1.00 23.00 361 SER A N 1
ATOM 2715 C CA . SER A 1 361 ? -36.316 36.003 23.161 1.00 23.00 361 SER A CA 1
ATOM 2716 C C . SER A 1 361 ? -35.632 36.381 21.823 1.00 23.00 361 SER A C 1
ATOM 2718 O O . SER A 1 361 ? -34.906 37.372 21.810 1.00 23.00 361 SER A O 1
ATOM 2720 N N . ASP A 1 362 ? -35.930 35.618 20.756 1.00 23.16 362 ASP A N 1
ATOM 2721 C CA . ASP A 1 362 ? -36.335 35.976 19.364 1.00 23.16 362 ASP A CA 1
ATOM 2722 C C . ASP A 1 362 ? -35.688 37.211 18.670 1.00 23.16 362 ASP A C 1
ATOM 2724 O O . ASP A 1 362 ? -35.489 38.255 19.275 1.00 23.16 362 ASP A O 1
ATOM 2728 N N . ASP A 1 363 ? -35.350 37.233 17.375 1.00 24.06 363 ASP A N 1
ATOM 2729 C CA . ASP A 1 363 ? -36.160 36.823 16.223 1.00 24.06 363 ASP A CA 1
ATOM 2730 C C . ASP A 1 363 ? -35.329 36.830 14.912 1.00 24.06 363 ASP A C 1
ATOM 2732 O O . ASP A 1 363 ? -34.202 37.333 14.859 1.00 24.06 363 ASP A O 1
ATOM 2736 N N . ALA A 1 364 ? -35.911 36.252 13.864 1.00 23.00 364 ALA A N 1
ATOM 2737 C CA . ALA A 1 364 ? -35.333 35.896 12.571 1.00 23.00 364 ALA A CA 1
ATOM 2738 C C . ALA A 1 364 ? -35.524 36.935 11.429 1.00 23.00 364 ALA A C 1
ATOM 2740 O O . ALA A 1 364 ? -36.313 37.861 11.562 1.00 23.00 364 ALA A O 1
ATOM 2741 N N . SER A 1 365 ? -34.813 36.666 10.310 1.00 23.52 365 SER A N 1
ATOM 2742 C CA . SER A 1 365 ? -35.205 36.829 8.877 1.00 23.52 365 SER A CA 1
ATOM 2743 C C . SER A 1 365 ? -35.430 38.271 8.329 1.00 23.52 365 SER A C 1
ATOM 2745 O O . SER A 1 365 ? -35.611 39.195 9.105 1.00 23.52 365 SER A O 1
ATOM 2747 N N . ASP A 1 366 ? -35.331 38.687 7.052 1.00 24.62 366 ASP A N 1
ATOM 2748 C CA . ASP A 1 366 ? -35.254 38.188 5.655 1.00 24.62 366 ASP A CA 1
ATOM 2749 C C . ASP A 1 366 ? -34.624 39.344 4.796 1.00 24.62 366 ASP A C 1
ATOM 2751 O O . ASP A 1 366 ? -34.717 40.502 5.197 1.00 24.62 366 ASP A O 1
ATOM 2755 N N . ASP A 1 367 ? -33.755 39.137 3.793 1.00 24.33 367 ASP A N 1
ATOM 2756 C CA . ASP A 1 367 ? -33.967 38.940 2.330 1.00 24.33 367 ASP A CA 1
ATOM 2757 C C . ASP A 1 367 ? -34.201 40.219 1.458 1.00 24.33 367 ASP A C 1
ATOM 2759 O O . ASP A 1 367 ? -34.725 41.216 1.940 1.00 24.33 367 ASP A O 1
ATOM 2763 N N . GLU A 1 368 ? -33.793 40.147 0.171 1.00 27.48 368 GLU A N 1
ATOM 2764 C CA . GLU A 1 368 ? -34.017 41.047 -1.007 1.00 27.48 368 GLU A CA 1
ATOM 2765 C C . GLU A 1 368 ? -32.801 41.727 -1.717 1.00 27.48 368 GLU A C 1
ATOM 2767 O O . GLU A 1 368 ? -32.344 42.820 -1.395 1.00 27.48 368 GLU A O 1
ATOM 2772 N N . SER A 1 369 ? -32.331 41.037 -2.770 1.00 25.39 369 SER A N 1
ATOM 2773 C CA . SER A 1 369 ? -32.362 41.367 -4.222 1.00 25.39 369 SER A CA 1
ATOM 2774 C C . SER A 1 369 ? -31.609 42.562 -4.912 1.00 25.39 369 SER A C 1
ATOM 2776 O O . SER A 1 369 ? -31.879 43.741 -4.733 1.00 25.39 369 SER A O 1
ATOM 2778 N N . LEU A 1 370 ? -30.720 42.158 -5.853 1.00 25.34 370 LEU A N 1
ATOM 2779 C CA . LEU A 1 370 ? -30.491 42.573 -7.271 1.00 25.34 370 LEU A CA 1
ATOM 2780 C C . LEU A 1 370 ? -30.032 44.001 -7.705 1.00 25.34 370 LEU A C 1
ATOM 2782 O O . LEU A 1 370 ? -30.817 44.937 -7.751 1.00 25.34 370 LEU A O 1
ATOM 2786 N N . SER A 1 371 ? -28.827 44.090 -8.320 1.00 24.28 371 SER A N 1
ATOM 2787 C CA . SER A 1 371 ? -28.618 44.312 -9.787 1.00 24.28 371 SER A CA 1
ATOM 2788 C C . SER A 1 371 ? -27.375 45.147 -10.207 1.00 24.28 371 SER A C 1
ATOM 2790 O O . SER A 1 371 ? -27.270 46.338 -9.937 1.00 24.28 371 SER A O 1
ATOM 2792 N N . SER A 1 372 ? -26.565 44.535 -11.089 1.00 27.03 372 SER A N 1
ATOM 2793 C CA . SER A 1 372 ? -25.750 45.101 -12.195 1.00 27.03 372 SER A CA 1
ATOM 2794 C C . SER A 1 372 ? -24.449 45.887 -11.928 1.00 27.03 372 SER A C 1
ATOM 2796 O O . SER A 1 372 ? -24.435 46.952 -11.325 1.00 27.03 372 SER A O 1
ATOM 2798 N N . GLY A 1 373 ? -23.352 45.402 -12.529 1.00 25.22 373 GLY A N 1
ATOM 2799 C CA . GLY A 1 373 ? -22.085 46.129 -12.663 1.00 25.22 373 GLY A CA 1
ATOM 2800 C C . GLY A 1 373 ? -20.926 45.231 -13.103 1.00 25.22 373 GLY A C 1
ATOM 2801 O O . GLY A 1 373 ? -20.123 44.798 -12.285 1.00 25.22 373 GLY A O 1
ATOM 2802 N N . ALA A 1 374 ? -20.844 44.917 -14.396 1.00 24.22 374 ALA A N 1
ATOM 2803 C CA . ALA A 1 374 ? -19.769 44.116 -14.974 1.00 24.22 374 ALA A CA 1
ATOM 2804 C C . ALA A 1 374 ? -18.418 44.859 -14.962 1.00 24.22 374 ALA A C 1
ATOM 2806 O O . ALA A 1 374 ? -18.291 45.897 -15.599 1.00 24.22 374 ALA A O 1
ATOM 2807 N N . THR A 1 375 ? -17.388 44.274 -14.342 1.00 26.84 375 THR A N 1
ATOM 2808 C CA . THR A 1 375 ? -15.985 44.367 -14.790 1.00 26.84 375 THR A CA 1
ATOM 2809 C C . THR A 1 375 ? -15.265 43.061 -14.441 1.00 26.84 375 THR A C 1
ATOM 2811 O O . THR A 1 375 ? -15.390 42.529 -13.341 1.00 26.84 375 THR A O 1
ATOM 2814 N N . GLY A 1 376 ? -14.585 42.475 -15.426 1.00 22.12 376 GLY A N 1
ATOM 2815 C CA . GLY A 1 376 ? -14.036 41.126 -15.343 1.00 22.12 376 GLY A CA 1
ATOM 2816 C C . GLY A 1 376 ? -12.755 41.006 -14.517 1.00 22.12 376 GLY A C 1
ATOM 2817 O O . GLY A 1 376 ? -11.841 41.821 -14.629 1.00 22.12 376 GLY A O 1
ATOM 2818 N N . ARG A 1 377 ? -12.643 39.890 -13.792 1.00 24.47 377 ARG A N 1
ATOM 2819 C CA . ARG A 1 377 ? -11.378 39.187 -13.540 1.00 24.47 377 ARG A CA 1
ATOM 2820 C C . ARG A 1 377 ? -11.653 37.689 -13.459 1.00 24.47 377 ARG A C 1
ATOM 2822 O O . ARG A 1 377 ? -12.335 37.214 -12.560 1.00 24.47 377 ARG A O 1
ATOM 2829 N N . ALA A 1 378 ? -11.131 36.961 -14.440 1.00 23.86 378 ALA A N 1
ATOM 2830 C CA . ALA A 1 378 ? -11.150 35.510 -14.485 1.00 23.86 378 ALA A CA 1
ATOM 2831 C C . ALA A 1 378 ? -10.221 34.943 -13.401 1.00 23.86 378 ALA A C 1
ATOM 2833 O O . ALA A 1 378 ? -9.011 35.164 -13.450 1.00 23.86 378 ALA A O 1
ATOM 2834 N N . TYR A 1 379 ? -10.769 34.180 -12.457 1.00 23.27 379 TYR A N 1
ATOM 2835 C CA . TYR A 1 379 ? -9.981 33.257 -11.647 1.00 23.27 379 TYR A CA 1
ATOM 2836 C C . TYR A 1 379 ? -9.877 31.933 -12.404 1.00 23.27 379 TYR A C 1
ATOM 2838 O O . TYR A 1 379 ? -10.858 31.216 -12.590 1.00 23.27 379 TYR A O 1
ATOM 2846 N N . LYS A 1 380 ? -8.668 31.632 -12.889 1.00 24.17 380 LYS A N 1
ATOM 2847 C CA . LYS A 1 380 ? -8.309 30.309 -13.401 1.00 24.17 380 LYS A CA 1
ATOM 2848 C C . LYS A 1 380 ? -8.439 29.299 -12.262 1.00 24.17 380 LYS A C 1
ATOM 2850 O O . LYS A 1 380 ? -7.683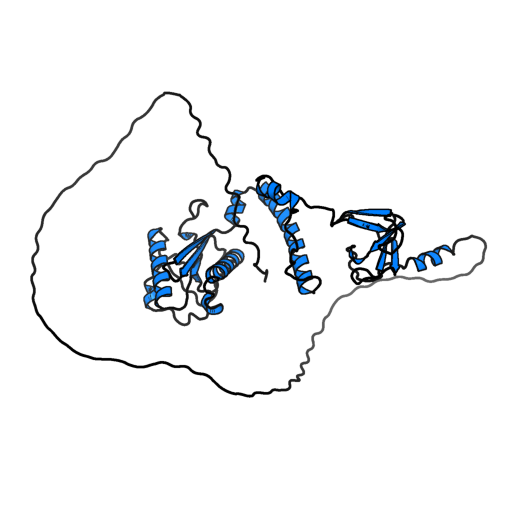 29.349 -11.298 1.00 24.17 380 LYS A O 1
ATOM 2855 N N . SER A 1 381 ? -9.375 28.372 -12.426 1.00 24.28 381 SER A N 1
ATOM 2856 C CA . SER A 1 381 ? -9.381 27.084 -11.744 1.00 24.28 381 SER A CA 1
ATOM 2857 C C . SER A 1 381 ? -8.079 26.350 -12.077 1.00 24.28 381 SER A C 1
ATOM 2859 O O . SER A 1 381 ? -7.850 25.965 -13.224 1.00 24.28 381 SER A O 1
ATOM 2861 N N . ALA A 1 382 ? -7.199 26.205 -11.090 1.00 25.92 382 ALA A N 1
ATOM 2862 C CA . ALA A 1 382 ? -6.054 25.309 -11.156 1.00 25.92 382 ALA A CA 1
ATOM 2863 C C . ALA A 1 382 ? -6.482 23.928 -10.636 1.00 25.92 382 ALA A C 1
ATOM 2865 O O . ALA A 1 382 ? -6.036 23.468 -9.591 1.00 25.92 382 ALA A O 1
ATOM 2866 N N . VAL A 1 383 ? -7.366 23.260 -11.381 1.00 29.83 383 VAL A N 1
ATOM 2867 C CA . VAL A 1 383 ? -7.419 21.794 -11.378 1.00 29.83 383 VAL A CA 1
ATOM 2868 C C . VAL A 1 383 ? -6.263 21.347 -12.265 1.00 29.83 383 VAL A C 1
ATOM 2870 O O . VAL A 1 383 ? -6.381 21.253 -13.484 1.00 29.83 383 VAL A O 1
ATOM 2873 N N . GLY A 1 384 ? -5.093 21.190 -11.658 1.00 25.59 384 GLY A N 1
ATOM 2874 C CA . GLY A 1 384 ? -3.882 20.807 -12.364 1.00 25.59 384 GLY A CA 1
ATOM 2875 C C . GLY A 1 384 ? -2.750 20.525 -11.391 1.00 25.59 384 GLY A C 1
ATOM 2876 O O . GLY A 1 384 ? -2.319 21.419 -10.676 1.00 25.59 384 GLY A O 1
ATOM 2877 N N . ALA A 1 385 ? -2.260 19.286 -11.440 1.00 29.03 385 ALA A N 1
ATOM 2878 C CA . ALA A 1 385 ? -1.046 18.785 -10.799 1.00 29.03 385 ALA A CA 1
ATOM 2879 C C . ALA A 1 385 ? -1.116 18.460 -9.294 1.00 29.03 385 ALA A C 1
ATOM 2881 O O . ALA A 1 385 ? -0.509 19.127 -8.467 1.00 29.03 385 ALA A O 1
ATOM 2882 N N . VAL A 1 386 ? -1.708 17.304 -8.973 1.00 26.61 386 VAL A N 1
ATOM 2883 C CA . VAL A 1 386 ? -1.123 16.386 -7.978 1.00 26.61 386 VAL A CA 1
ATOM 2884 C C . VAL A 1 386 ? -1.121 14.983 -8.585 1.00 26.61 386 VAL A C 1
ATOM 2886 O O . VAL A 1 386 ? -2.008 14.169 -8.363 1.00 26.61 386 VAL A O 1
ATOM 2889 N N . LEU A 1 387 ? -0.136 14.729 -9.442 1.00 32.28 387 LEU A N 1
ATOM 2890 C CA . LEU A 1 387 ? 0.220 13.394 -9.925 1.00 32.28 387 LEU A CA 1
ATOM 2891 C C . LEU A 1 387 ? 1.726 13.239 -9.705 1.00 32.28 387 LEU A C 1
ATOM 2893 O O . LEU A 1 387 ? 2.529 13.241 -10.631 1.00 32.28 387 LEU A O 1
ATOM 2897 N N . ALA A 1 388 ? 2.107 13.208 -8.432 1.00 29.31 388 ALA A N 1
ATOM 2898 C CA . ALA A 1 388 ? 3.441 12.853 -7.982 1.00 29.31 388 ALA A CA 1
ATOM 2899 C C . ALA A 1 388 ? 3.348 12.316 -6.548 1.00 29.31 388 ALA A C 1
ATOM 2901 O O . ALA A 1 388 ? 2.705 12.929 -5.705 1.00 29.31 388 ALA A O 1
ATOM 2902 N N . ALA A 1 389 ? 4.026 11.189 -6.318 1.00 28.23 389 ALA A N 1
ATOM 2903 C CA . ALA A 1 389 ? 4.234 10.502 -5.042 1.00 28.23 389 ALA A CA 1
ATOM 2904 C C . ALA A 1 389 ? 3.032 9.729 -4.461 1.00 28.23 389 ALA A C 1
ATOM 2906 O O . ALA A 1 389 ? 2.280 10.257 -3.661 1.00 28.23 389 ALA A O 1
ATOM 2907 N N . VAL A 1 390 ? 2.917 8.441 -4.814 1.00 28.78 390 VAL A N 1
ATOM 2908 C CA . VAL A 1 390 ? 3.280 7.314 -3.923 1.00 28.78 390 VAL A CA 1
ATOM 2909 C C . VAL A 1 390 ? 3.670 6.132 -4.819 1.00 28.78 390 VAL A C 1
ATOM 2911 O O . VAL A 1 390 ? 2.849 5.323 -5.234 1.00 28.78 390 VAL A O 1
ATOM 2914 N N . GLY A 1 391 ? 4.954 6.054 -5.163 1.00 30.44 391 GLY A N 1
ATOM 2915 C CA . GLY A 1 391 ? 5.565 4.849 -5.717 1.00 30.44 391 GLY A CA 1
ATOM 2916 C C . GLY A 1 391 ? 6.066 3.968 -4.581 1.00 30.44 391 GLY A C 1
ATOM 2917 O O . GLY A 1 391 ? 7.270 3.838 -4.404 1.00 30.44 391 GLY A O 1
ATOM 2918 N N . VAL A 1 392 ? 5.154 3.392 -3.796 1.00 30.58 392 VAL A N 1
ATOM 2919 C CA . VAL A 1 392 ? 5.462 2.260 -2.912 1.00 30.58 392 VAL A CA 1
ATOM 2920 C C . VAL A 1 392 ? 4.745 1.057 -3.506 1.00 30.58 392 VAL A C 1
ATOM 2922 O O . VAL A 1 392 ? 3.596 0.753 -3.215 1.00 30.58 392 VAL A O 1
ATOM 2925 N N . SER A 1 393 ? 5.408 0.422 -4.461 1.00 30.73 393 SER A N 1
ATOM 2926 C CA . SER A 1 393 ? 5.028 -0.889 -4.984 1.00 30.73 393 SER A CA 1
ATOM 2927 C C . SER A 1 393 ? 6.308 -1.665 -5.227 1.00 30.73 393 SER A C 1
ATOM 2929 O O . SER A 1 393 ? 6.715 -1.931 -6.351 1.00 30.73 393 SER A O 1
ATOM 2931 N N . CYS A 1 394 ? 6.976 -1.964 -4.123 1.00 31.94 394 CYS A N 1
ATOM 2932 C CA . CYS A 1 394 ? 7.911 -3.063 -4.020 1.00 31.94 394 CYS A CA 1
ATOM 2933 C C . CYS A 1 394 ? 7.577 -3.733 -2.687 1.00 31.94 394 CYS A C 1
ATOM 2935 O O . CYS A 1 394 ? 7.511 -3.039 -1.676 1.00 31.94 394 CYS A O 1
ATOM 2937 N N . LEU A 1 395 ? 7.343 -5.049 -2.717 1.00 30.22 395 LEU A N 1
ATOM 2938 C CA . LEU A 1 395 ? 6.938 -5.913 -1.595 1.00 30.22 395 LEU A CA 1
ATOM 2939 C C . LEU A 1 395 ? 5.433 -5.957 -1.279 1.00 30.22 395 LEU A C 1
ATOM 2941 O O . LEU A 1 395 ? 5.008 -5.736 -0.150 1.00 30.22 395 LEU A O 1
ATOM 2945 N N . ILE A 1 396 ? 4.632 -6.378 -2.257 1.00 33.25 396 ILE A N 1
ATOM 2946 C CA . ILE A 1 396 ? 3.508 -7.269 -1.944 1.00 33.25 396 ILE A CA 1
ATOM 2947 C C . ILE A 1 396 ? 3.791 -8.568 -2.699 1.00 33.25 396 ILE A C 1
ATOM 2949 O O . ILE A 1 396 ? 3.596 -8.600 -3.916 1.00 33.25 396 ILE A O 1
ATOM 2953 N N . PRO A 1 397 ? 4.318 -9.618 -2.044 1.00 30.30 397 PRO A N 1
ATOM 2954 C CA . PRO A 1 397 ? 4.289 -10.931 -2.654 1.00 30.30 397 PRO A CA 1
ATOM 2955 C C . PRO A 1 397 ? 2.820 -11.318 -2.834 1.00 30.30 397 PRO A C 1
ATOM 2957 O O . PRO A 1 397 ? 2.014 -11.234 -1.906 1.00 30.30 397 PRO A O 1
ATOM 2960 N N . VAL A 1 398 ? 2.467 -11.665 -4.068 1.00 30.16 398 VAL A N 1
ATOM 2961 C CA . VAL A 1 398 ? 1.221 -12.362 -4.362 1.00 30.16 398 VAL A CA 1
ATOM 2962 C C . VAL A 1 398 ? 1.369 -13.749 -3.746 1.00 30.16 398 VAL A C 1
ATOM 2964 O O . VAL A 1 398 ? 2.140 -14.560 -4.253 1.00 30.16 398 VAL A O 1
ATOM 2967 N N . PHE A 1 399 ? 0.670 -13.973 -2.639 1.00 34.28 399 PHE A N 1
ATOM 2968 C CA . PHE A 1 399 ? 0.348 -15.294 -2.120 1.00 34.28 399 PHE A CA 1
ATOM 2969 C C . PHE A 1 399 ? -1.167 -15.413 -2.048 1.00 34.28 399 PHE A C 1
ATOM 2971 O O . PHE A 1 399 ? -1.806 -14.409 -1.644 1.00 34.28 399 PHE A O 1
#

Foldseek 3Di:
DVVLPDALLLAAAEEELQQVDPVRVVVRLVVVLVVSVVRCPDQVSAHEYHDPCLPVHRPAPCSLVVSVLVVLVCQVQQKDAANLPCPDDDPVSVVSRRYDHGNHMDRDPGRQKHKYWHADPPRDTDMDIGGRCVSVVVVCDDVRVVVVVVVVVVVVVVVVVLVVCCVVPVDPNDDDDPDDLDDPVCVVVQVPDPPDDRDDDCPVFKWFFFQDLDPPGDGQDIDGHPDDFDFPAWDQDDDDPNDRIWGQTPSNTTTDCVSDPPVDRDGPGHHPVVVVVVVPDDDDDDDDDDDDDDDDDDDDDDDDDDDDDDDDDDDDDDDDDDDDDDDDDDDDDDDDDDDDDDDDDDDDDDDDDDDDDDDDDDDDDDDDYDDDDDDDDDDDDPPDDDPDDDPPPDDDPDD

pLDDT: mean 71.6, std 30.07, range [22.12, 98.69]